Protein AF-A0A0J1CL21-F1 (afdb_monomer_lite)

InterPro domains:
  IPR018683 Domain of unknown function DUF2169 [PF09937] (24-297)

Foldseek 3Di:
DAEAEDQLWDWDWDWAQALNAIWIKIKTKWKAFQVLDTDGPVVVVVVCCVFQPPHDQAPSDDFFFAFEFEFAKFFDAAPDWAQKDKKWKDWFPFIDIKIFGAKWAWAQDPVGIDIDRTDTGGIGTQALQLWDEDPPGQFRNNYALQDPDQVPRHGGIHRRIGGPVQDDGGSPDDDHTRHRGFTDLRHPVLVVQQPDDDPVCVVPPPPHTDNSRHSNSRLRGDPSRGDPHFDQQFIKMKIARGENHDRIQIHTGSQKQKWKKFDFPVCPVVLDIDTDGWTFHYWYAHRHRNMIMTMTIDIFRDQDPVRGGTPYMYMDIDGNPDDDDDPVNSSVVVVVVVVPPPPDPPPDDPDDDDDDDDDPVVVVVVVVVVVVVVVVLVVVVVVVQVVVVVVQVVVQVVQVVVVHHDDDDGDDDDDDDPDPPDDPQDPVNVVVVVVVVVVVVVVVVQVVCVVVVHHPVVVVPDDDDPPPDPPPPDDDDDPVVVVVVVVVVVVVVVVVVVVVVVVVVVVVVDDPDPDDDDDDDDD

Sequence (523 aa):
MKITKPDDVLILLNQVAVSGQLHTCVTIGYVAEAGGTLLTEQQAWGALLAQFGDTPFDAGLKKARGTFAVAGSAFAPRGTRVPALEVRVRMGALEKSLHLYGDRRWEFGPLGWRQSEPAPFATLPVDPMHAFGGDGWLENPAGRGYCSDPSAADGMLLPNIEWPHAPVLSPGDRPPAATFWPLPPGSPQRLRLIGTVDARWQRNRFPHLPDDTDPRYFDAVAEDQCASGYWRGDETYEVAGMHAELPVVRGRLPGLQPRLLWRTDADTNTNQVWEAPLELDTVWLYPNDMRVLVLYRVLIPAAGLDGSGPQALYVHTGRMTGSAVSRDELAARWRAALDTPVTMPVTERVDAPVAGPAGPDAQQALTEGTAAAQAAYDKVWAQIVAAYDTVAKEVGTAAQAAGFEIGIPAPSRLPPRSDASAQPVSATGISAAIAKAFKEGEQEVRDALRQSGMDADSILARPAQPAPELHTLFGPPLLDDFGQRLHSEVADAERSAKAIETSVAAALAGPAGTAATATPAAT

pLDDT: mean 74.2, std 25.15, range [24.48, 98.75]

Structure (mmCIF, N/CA/C/O backbone):
data_AF-A0A0J1CL21-F1
#
_entry.id   AF-A0A0J1CL21-F1
#
loop_
_atom_site.group_PDB
_atom_site.id
_atom_site.type_symbol
_atom_site.label_atom_id
_atom_site.label_alt_id
_atom_site.label_comp_id
_atom_site.label_asym_id
_atom_site.label_entity_id
_atom_site.label_seq_id
_atom_site.pdbx_PDB_ins_code
_atom_site.Cartn_x
_atom_site.Cartn_y
_atom_site.Cartn_z
_atom_site.occupancy
_atom_site.B_iso_or_equiv
_atom_site.auth_seq_id
_atom_site.auth_comp_id
_atom_site.auth_asym_id
_atom_site.auth_atom_id
_atom_site.pdbx_PDB_model_num
ATOM 1 N N . MET A 1 1 ? -1.253 2.440 27.622 1.00 76.31 1 MET A N 1
ATOM 2 C CA . MET A 1 1 ? -2.489 1.886 27.031 1.00 76.31 1 MET A CA 1
ATOM 3 C C . MET A 1 1 ? -2.444 0.359 27.085 1.00 76.31 1 MET A C 1
ATOM 5 O O . MET A 1 1 ? -1.487 -0.217 26.583 1.00 76.31 1 MET A O 1
ATOM 9 N N . LYS A 1 2 ? -3.422 -0.300 27.721 1.00 86.06 2 LYS A N 1
ATOM 10 C CA . LYS A 1 2 ? -3.535 -1.770 27.800 1.00 86.06 2 LYS A CA 1
ATOM 11 C C . LYS A 1 2 ? -4.313 -2.301 26.594 1.00 86.06 2 LYS A C 1
ATOM 13 O O . LYS A 1 2 ? -5.421 -1.847 26.342 1.00 86.06 2 LYS A O 1
ATOM 18 N N . ILE A 1 3 ? -3.774 -3.271 25.864 1.00 89.75 3 ILE A N 1
ATOM 19 C CA . ILE A 1 3 ? -4.428 -3.821 24.667 1.00 89.75 3 ILE A CA 1
ATOM 20 C C . ILE A 1 3 ? -4.781 -5.284 24.923 1.00 89.75 3 ILE A C 1
ATOM 22 O O . ILE A 1 3 ? -3.934 -6.073 25.329 1.00 89.75 3 ILE A O 1
ATOM 26 N N . THR A 1 4 ? -6.042 -5.645 24.700 1.00 92.44 4 THR A N 1
ATOM 27 C CA . THR A 1 4 ? -6.534 -7.024 24.753 1.00 92.44 4 THR A CA 1
ATOM 28 C C . THR A 1 4 ? -7.034 -7.398 23.365 1.00 92.44 4 THR A C 1
ATOM 30 O O . THR A 1 4 ? -8.020 -6.844 22.888 1.00 92.44 4 THR A O 1
ATOM 33 N N . LYS A 1 5 ? -6.344 -8.313 22.690 1.00 94.12 5 LYS A N 1
ATOM 34 C CA . LYS A 1 5 ? -6.642 -8.697 21.307 1.00 94.12 5 LYS A CA 1
ATOM 35 C C . LYS A 1 5 ? -6.379 -10.193 21.095 1.00 94.12 5 LYS A C 1
ATOM 37 O O . LYS A 1 5 ? -5.582 -10.752 21.844 1.00 94.12 5 LYS A O 1
ATOM 42 N N . PRO A 1 6 ? -7.017 -10.823 20.099 1.00 94.50 6 PRO A N 1
ATOM 43 C CA . PRO A 1 6 ? -6.633 -12.144 19.616 1.00 94.50 6 PRO A CA 1
ATOM 44 C C . PRO A 1 6 ? -5.190 -12.194 19.090 1.00 94.50 6 PRO A C 1
ATOM 46 O O . PRO A 1 6 ? -4.616 -11.174 18.689 1.00 94.50 6 PRO A O 1
ATOM 49 N N . ASP A 1 7 ? -4.634 -13.403 19.046 1.00 95.00 7 ASP A N 1
ATOM 50 C CA . ASP A 1 7 ? -3.251 -13.657 18.622 1.00 95.00 7 ASP A CA 1
ATOM 51 C C . ASP A 1 7 ? -3.041 -13.522 17.107 1.00 95.00 7 ASP A C 1
ATOM 53 O O . ASP A 1 7 ? -1.904 -13.568 16.660 1.00 95.00 7 ASP A O 1
ATOM 57 N N . ASP A 1 8 ? -4.100 -13.356 16.312 1.00 95.81 8 ASP A N 1
ATOM 58 C CA . ASP A 1 8 ? -4.071 -13.185 14.848 1.00 95.81 8 ASP A CA 1
ATOM 59 C C . ASP A 1 8 ? -4.226 -11.721 14.393 1.00 95.81 8 ASP A C 1
ATOM 61 O O . ASP A 1 8 ? -4.275 -11.427 13.197 1.00 95.81 8 ASP A O 1
ATOM 65 N N . VAL A 1 9 ? -4.287 -10.788 15.348 1.00 96.75 9 VAL A N 1
ATOM 66 C CA . VAL A 1 9 ? -4.470 -9.357 15.086 1.00 96.75 9 VAL A CA 1
ATOM 67 C C . VAL A 1 9 ? -3.133 -8.631 15.059 1.00 96.75 9 VAL A C 1
ATOM 69 O O . VAL A 1 9 ? -2.430 -8.597 16.069 1.00 96.75 9 VAL A O 1
ATOM 72 N N . LEU A 1 10 ? -2.852 -7.930 13.963 1.00 96.19 10 LEU A N 1
ATOM 73 C CA . LEU A 1 10 ? -1.878 -6.839 13.928 1.00 96.19 10 LEU A CA 1
ATOM 74 C C . LEU A 1 10 ? -2.546 -5.557 14.430 1.00 96.19 10 LEU A C 1
ATOM 76 O O . LEU A 1 10 ? -3.652 -5.226 13.999 1.00 96.19 10 LEU A O 1
ATOM 80 N N . ILE A 1 11 ? -1.878 -4.807 15.306 1.00 93.44 11 ILE A N 1
ATOM 81 C CA . ILE A 1 11 ? -2.356 -3.489 15.735 1.00 93.44 11 ILE A CA 1
ATOM 82 C C . ILE A 1 11 ? -1.276 -2.428 15.546 1.00 93.44 11 ILE A C 1
ATOM 84 O O . ILE A 1 11 ? -0.144 -2.594 15.993 1.00 93.44 11 ILE A O 1
ATOM 88 N N . LEU A 1 12 ? -1.638 -1.325 14.890 1.00 91.31 12 LEU A N 1
ATOM 89 C CA . LEU A 1 12 ? -0.787 -0.143 14.744 1.00 91.31 12 LEU A CA 1
ATOM 90 C C . LEU A 1 12 ? -1.542 1.077 15.254 1.00 91.31 12 LEU A C 1
ATOM 92 O O . LEU A 1 12 ? -2.728 1.250 14.961 1.00 91.31 12 LEU A O 1
ATOM 96 N N . LEU A 1 13 ? -0.842 1.921 16.004 1.00 90.75 13 LEU A N 1
ATOM 97 C CA . LEU A 1 13 ? -1.372 3.163 16.547 1.00 90.75 13 LEU A CA 1
ATOM 98 C C . LEU A 1 13 ? -0.569 4.317 15.963 1.00 90.75 13 LEU A C 1
ATOM 100 O O . LEU A 1 13 ? 0.646 4.367 16.140 1.00 90.75 13 LEU A O 1
ATOM 104 N N . ASN A 1 14 ? -1.246 5.242 15.292 1.00 88.00 14 ASN A N 1
ATOM 105 C CA . ASN A 1 14 ? -0.630 6.469 14.800 1.00 88.00 14 ASN A CA 1
ATOM 106 C C . ASN A 1 14 ? -1.400 7.688 15.320 1.00 88.00 14 ASN A C 1
ATOM 108 O O . ASN A 1 14 ? -2.616 7.625 15.493 1.00 88.00 14 ASN A O 1
ATOM 112 N N . GLN A 1 15 ? -0.704 8.789 15.587 1.00 85.56 15 GLN A N 1
ATOM 113 C CA . GLN A 1 15 ? -1.331 10.044 15.995 1.00 85.56 15 GLN A CA 1
ATOM 114 C C . GLN A 1 15 ? -1.505 10.939 14.773 1.00 85.56 15 GLN A C 1
ATOM 116 O O . GLN A 1 15 ? -0.572 11.138 13.998 1.00 85.56 15 GLN A O 1
ATOM 121 N N . VAL A 1 16 ? -2.700 11.493 14.601 1.00 81.38 16 VAL A N 1
ATOM 122 C CA . VAL A 1 16 ? -3.016 12.374 13.477 1.00 81.38 16 VAL A CA 1
ATOM 123 C C . VAL A 1 16 ? -3.823 13.568 13.961 1.00 81.38 16 VAL A C 1
ATOM 125 O O . VAL A 1 16 ? -4.752 13.426 14.751 1.00 81.38 16 VAL A O 1
ATOM 128 N N . ALA A 1 17 ? -3.469 14.758 13.485 1.00 78.62 17 ALA A N 1
ATOM 129 C CA . ALA A 1 17 ? -4.289 15.943 13.671 1.00 78.62 17 ALA A CA 1
ATOM 130 C C . ALA A 1 17 ? -5.284 16.037 12.510 1.00 78.62 17 ALA A C 1
ATOM 132 O O . ALA A 1 17 ? -4.881 16.084 11.349 1.00 78.62 17 ALA A O 1
ATOM 133 N N . VAL A 1 18 ? -6.577 16.063 12.823 1.00 72.00 18 VAL A N 1
ATOM 134 C CA . VAL A 1 18 ? -7.653 16.270 11.849 1.00 72.00 18 VAL A CA 1
ATOM 135 C C . VAL A 1 18 ? -8.405 17.524 12.263 1.00 72.00 18 VAL A C 1
ATOM 137 O O . VAL A 1 18 ? -8.932 17.588 13.373 1.00 72.00 18 VAL A O 1
ATOM 140 N N . SER A 1 19 ? -8.400 18.542 11.398 1.00 70.25 19 SER A N 1
ATOM 141 C CA . SER A 1 19 ? -9.040 19.843 11.656 1.00 70.25 19 SER A CA 1
ATOM 142 C C . SER A 1 19 ? -8.627 20.467 13.002 1.00 70.25 19 SER A C 1
ATOM 144 O O . SER A 1 19 ? -9.458 20.961 13.764 1.00 70.25 19 SER A O 1
ATOM 146 N N . GLY A 1 20 ? -7.332 20.397 13.326 1.00 68.62 20 GLY A N 1
ATOM 147 C CA . GLY A 1 20 ? -6.770 20.918 14.576 1.00 68.62 20 GLY A CA 1
ATOM 148 C C . GLY A 1 20 ? -7.039 20.082 15.836 1.00 68.62 20 GLY A C 1
ATOM 149 O O . GLY A 1 20 ? -6.662 20.518 16.920 1.00 68.62 20 GLY A O 1
ATOM 150 N N . GLN A 1 21 ? -7.663 18.904 15.724 1.00 76.62 21 GLN A N 1
ATOM 151 C CA . GLN A 1 21 ? -7.914 17.990 16.845 1.00 76.62 21 GLN A CA 1
ATOM 152 C C . GLN A 1 21 ? -7.077 16.717 16.720 1.00 76.62 21 GLN A C 1
ATOM 154 O O . GLN A 1 21 ? -7.044 16.081 15.661 1.00 76.62 21 GLN A O 1
ATOM 159 N N . LEU A 1 22 ? -6.420 16.321 17.810 1.00 81.69 22 LEU A N 1
ATOM 160 C CA . LEU A 1 22 ? -5.586 15.125 17.838 1.00 81.69 22 LEU A CA 1
ATOM 161 C C . LEU A 1 22 ? -6.449 13.864 17.965 1.00 81.69 22 LEU A C 1
ATOM 163 O O . LEU A 1 22 ? -7.286 13.739 18.858 1.00 81.69 22 LEU A O 1
ATOM 167 N N . HIS A 1 23 ? -6.211 12.913 17.073 1.00 86.81 23 HIS A N 1
ATOM 168 C CA . HIS A 1 23 ? -6.860 11.612 17.040 1.00 86.81 23 HIS A CA 1
ATOM 169 C C . HIS A 1 23 ? -5.811 10.505 17.047 1.00 86.81 23 HIS A C 1
ATOM 171 O O . HIS A 1 23 ? -4.737 10.636 16.460 1.00 86.81 23 HIS A O 1
ATOM 177 N N . THR A 1 24 ? -6.160 9.378 17.659 1.00 90.00 24 THR A N 1
ATOM 178 C CA . THR A 1 24 ? -5.435 8.123 17.470 1.00 90.00 24 THR A CA 1
ATOM 179 C C . THR A 1 24 ? -6.081 7.361 16.321 1.00 90.00 24 THR A C 1
ATOM 181 O O . THR A 1 24 ? -7.237 6.946 16.405 1.00 90.00 24 THR A O 1
ATOM 184 N N . CYS A 1 25 ? -5.333 7.165 15.241 1.00 92.69 25 CYS A N 1
ATOM 185 C CA . CYS A 1 25 ? -5.670 6.210 14.201 1.00 92.69 25 CYS A CA 1
ATOM 186 C C . CYS A 1 25 ? -5.317 4.808 14.695 1.00 92.69 25 CYS A C 1
ATOM 188 O O . CYS A 1 25 ? -4.141 4.487 14.886 1.00 92.69 25 CYS A O 1
ATOM 190 N N . VAL A 1 26 ? -6.338 3.980 14.909 1.00 95.31 26 VAL A N 1
ATOM 191 C CA . VAL A 1 26 ? -6.167 2.570 15.255 1.00 95.31 26 VAL A CA 1
ATOM 192 C C . VAL A 1 26 ? -6.309 1.752 13.984 1.00 95.31 26 VAL A C 1
ATOM 194 O O . VAL A 1 26 ? -7.375 1.738 13.367 1.00 95.31 26 VAL A O 1
ATOM 197 N N . THR A 1 27 ? -5.234 1.070 13.600 1.00 97.19 27 THR A N 1
ATOM 198 C CA . THR A 1 27 ? -5.232 0.109 12.496 1.00 97.19 27 THR A CA 1
ATOM 199 C C . THR A 1 27 ? -5.292 -1.301 13.059 1.00 97.19 27 THR A C 1
ATOM 201 O O . THR A 1 27 ? -4.428 -1.680 13.847 1.00 97.19 27 THR A O 1
ATOM 204 N N . ILE A 1 28 ? -6.285 -2.073 12.628 1.00 98.06 28 ILE A N 1
ATOM 205 C CA . ILE A 1 28 ? -6.442 -3.499 12.917 1.00 98.06 28 ILE A CA 1
ATOM 206 C C . ILE A 1 28 ? -6.181 -4.265 11.621 1.00 98.06 28 ILE A C 1
ATOM 208 O O . ILE A 1 28 ? -6.932 -4.127 10.656 1.00 98.06 28 ILE A O 1
ATOM 212 N N . GLY A 1 29 ? -5.099 -5.035 11.586 1.00 98.19 29 GLY A N 1
ATOM 213 C CA . GLY A 1 29 ? -4.644 -5.758 10.406 1.00 98.19 29 GLY A CA 1
ATOM 214 C C . GLY A 1 29 ? -4.733 -7.271 10.560 1.00 98.19 29 GLY A C 1
ATOM 215 O O . GLY A 1 29 ? -4.552 -7.796 11.656 1.00 98.19 29 GLY A O 1
ATOM 216 N N . TYR A 1 30 ? -4.954 -7.963 9.445 1.00 98.50 30 TYR A N 1
ATOM 217 C CA . TYR A 1 30 ? -4.918 -9.423 9.373 1.00 98.50 30 TYR A CA 1
ATOM 218 C C . TYR A 1 30 ? -4.209 -9.866 8.104 1.00 98.50 30 TYR A C 1
ATOM 220 O O . TYR A 1 30 ? -4.505 -9.347 7.027 1.00 98.50 30 TYR A O 1
ATOM 228 N N . VAL A 1 31 ? -3.338 -10.867 8.220 1.00 98.50 31 VAL A N 1
ATOM 229 C CA . VAL A 1 31 ? -2.821 -11.601 7.062 1.00 98.50 31 VAL A CA 1
ATOM 230 C C . VAL A 1 31 ? -3.587 -12.911 6.957 1.00 98.50 31 VAL A C 1
ATOM 232 O O . VAL A 1 31 ? -3.631 -13.682 7.914 1.00 98.50 31 VAL A O 1
ATOM 235 N N . ALA A 1 32 ? -4.196 -13.154 5.801 1.00 97.44 32 ALA A N 1
ATOM 236 C CA . ALA A 1 32 ? -4.954 -14.362 5.517 1.00 97.44 32 ALA A CA 1
ATOM 237 C C . ALA A 1 32 ? -4.361 -15.110 4.321 1.00 97.44 32 ALA A C 1
ATOM 239 O O . ALA A 1 32 ? -3.940 -14.502 3.337 1.00 97.44 32 ALA A O 1
ATOM 240 N N . GLU A 1 33 ? -4.359 -16.435 4.389 1.00 94.88 33 GLU A N 1
ATOM 241 C CA . GLU A 1 33 ? -4.089 -17.295 3.235 1.00 94.88 33 GLU A CA 1
ATOM 242 C C . GLU A 1 33 ? -5.324 -17.377 2.323 1.00 94.88 33 GLU A C 1
ATOM 244 O O . GLU A 1 33 ? -6.437 -17.057 2.743 1.00 94.88 33 GLU A O 1
ATOM 249 N N . ALA A 1 34 ? -5.163 -17.865 1.088 1.00 82.88 34 ALA A N 1
ATOM 250 C CA . ALA A 1 34 ? -6.255 -17.990 0.113 1.00 82.88 34 ALA A CA 1
ATOM 251 C C . ALA A 1 34 ? -7.491 -18.767 0.621 1.00 82.88 34 ALA A C 1
ATOM 253 O O . ALA A 1 34 ? -8.599 -18.545 0.136 1.00 82.88 34 ALA A O 1
ATOM 254 N N . GLY A 1 35 ? -7.324 -19.654 1.611 1.00 81.75 35 GLY A N 1
ATOM 255 C CA . GLY A 1 35 ? -8.419 -20.376 2.274 1.00 81.75 35 GLY A CA 1
ATOM 256 C C . GLY A 1 35 ? -9.160 -19.589 3.367 1.00 81.75 35 GLY A C 1
ATOM 257 O O . GLY A 1 35 ? -10.095 -20.118 3.965 1.00 81.75 35 GLY A O 1
ATOM 258 N N . GLY A 1 36 ? -8.752 -18.353 3.666 1.00 87.62 36 GLY A N 1
ATOM 259 C CA . GLY A 1 36 ? -9.300 -17.537 4.756 1.00 87.62 36 GLY A CA 1
ATOM 260 C C . GLY A 1 36 ? -8.773 -17.904 6.151 1.00 87.62 36 GLY A C 1
ATOM 261 O O . GLY A 1 36 ? -9.321 -17.443 7.158 1.00 87.62 36 GLY A O 1
ATOM 262 N N . THR A 1 37 ? -7.735 -18.742 6.227 1.00 94.75 37 THR A N 1
ATOM 263 C CA . THR A 1 37 ? -6.985 -19.008 7.463 1.00 94.75 37 THR A CA 1
ATOM 264 C C . THR A 1 37 ? -6.160 -17.777 7.812 1.00 94.75 37 THR A C 1
ATOM 266 O O . THR A 1 37 ? -5.421 -17.280 6.963 1.00 94.75 37 THR A O 1
ATOM 269 N N . LEU A 1 38 ? -6.298 -17.282 9.042 1.00 97.56 38 LEU A N 1
ATOM 270 C CA . LEU A 1 38 ? -5.532 -16.137 9.528 1.00 97.56 38 LEU A CA 1
ATOM 271 C C . LEU A 1 38 ? -4.190 -16.609 10.081 1.00 97.56 38 LEU A C 1
ATOM 273 O O . LEU A 1 38 ? -4.126 -17.624 10.777 1.00 97.56 38 LEU A O 1
ATOM 277 N N . LEU A 1 39 ? -3.132 -15.867 9.772 1.00 98.00 39 LEU A N 1
ATOM 278 C CA . LEU A 1 39 ? -1.831 -16.059 10.398 1.00 98.00 39 LEU A CA 1
ATOM 279 C C . LEU A 1 39 ? -1.849 -15.495 11.818 1.00 98.00 39 LEU A C 1
ATOM 281 O O . LEU A 1 39 ? -2.516 -14.494 12.085 1.00 98.00 39 LEU A O 1
ATOM 285 N N . THR A 1 40 ? -1.067 -16.093 12.717 1.00 97.88 40 THR A N 1
ATOM 286 C CA . THR A 1 40 ? -0.782 -15.447 14.004 1.00 97.88 40 THR A CA 1
ATOM 287 C C . THR A 1 40 ? -0.003 -14.151 13.776 1.00 97.88 40 THR A C 1
ATOM 289 O O . THR A 1 40 ? 0.668 -13.987 12.759 1.00 97.88 40 THR A O 1
ATOM 292 N N . GLU A 1 41 ? -0.029 -13.231 14.733 1.00 94.62 41 GLU A N 1
ATOM 293 C CA . GLU A 1 41 ? 0.685 -11.956 14.687 1.00 94.62 41 GLU A CA 1
ATOM 294 C C . GLU A 1 41 ? 2.181 -12.160 14.415 1.00 94.62 41 GLU A C 1
ATOM 296 O O . GLU A 1 41 ? 2.755 -11.476 13.571 1.00 94.62 41 GLU A O 1
ATOM 301 N N . GLN A 1 42 ? 2.807 -13.149 15.062 1.00 95.50 42 GLN A N 1
ATOM 302 C CA . GLN A 1 42 ? 4.214 -13.483 14.831 1.00 95.50 42 GLN A CA 1
ATOM 303 C C . GLN A 1 42 ? 4.468 -13.929 13.382 1.00 95.50 42 GLN A C 1
ATOM 305 O O . GLN A 1 42 ? 5.437 -13.496 12.757 1.00 95.50 42 GLN A O 1
ATOM 310 N N . GLN A 1 43 ? 3.603 -14.788 12.836 1.00 97.12 43 GLN A N 1
ATOM 311 C CA . GLN A 1 43 ? 3.708 -15.257 11.452 1.00 97.12 43 GLN A CA 1
ATOM 312 C C . GLN A 1 43 ? 3.445 -14.127 10.452 1.00 97.12 43 GLN A C 1
ATOM 314 O O . GLN A 1 43 ? 4.148 -14.017 9.449 1.00 97.12 43 GLN A O 1
ATOM 319 N N . ALA A 1 44 ? 2.462 -13.274 10.739 1.00 95.94 44 ALA A N 1
ATOM 320 C CA . ALA A 1 44 ? 2.122 -12.115 9.932 1.00 95.94 44 ALA A CA 1
ATOM 321 C C . ALA A 1 44 ? 3.294 -11.124 9.865 1.00 95.94 44 ALA A C 1
ATOM 323 O O . ALA A 1 44 ? 3.681 -10.731 8.767 1.00 95.94 44 ALA A O 1
ATOM 324 N N . TRP A 1 45 ? 3.928 -10.793 10.995 1.00 94.12 45 TRP A N 1
ATOM 325 C CA . TRP A 1 45 ? 5.137 -9.962 11.005 1.00 94.12 45 TRP A CA 1
ATOM 326 C C . TRP A 1 45 ? 6.290 -10.590 10.224 1.00 94.12 45 TRP A C 1
ATOM 328 O O . TRP A 1 45 ? 6.942 -9.896 9.446 1.00 94.12 45 TRP A O 1
ATOM 338 N N . GLY A 1 46 ? 6.504 -11.902 10.365 1.00 94.75 46 GLY A N 1
ATOM 339 C CA . GLY A 1 46 ? 7.502 -12.625 9.573 1.00 94.75 46 GLY A CA 1
ATOM 340 C C . GLY A 1 46 ? 7.252 -12.516 8.065 1.00 94.75 46 GLY A C 1
ATOM 341 O O . GLY A 1 46 ? 8.184 -12.254 7.307 1.00 94.75 46 GLY A O 1
ATOM 342 N N . ALA A 1 47 ? 5.996 -12.652 7.630 1.00 92.75 47 ALA A N 1
ATOM 343 C CA . ALA A 1 47 ? 5.616 -12.504 6.225 1.00 92.75 47 ALA A CA 1
ATOM 344 C C . ALA A 1 47 ? 5.799 -11.063 5.714 1.00 92.75 47 ALA A C 1
ATOM 346 O O . ALA A 1 47 ? 6.304 -10.864 4.611 1.00 92.75 47 ALA A O 1
ATOM 347 N N . LEU A 1 48 ? 5.433 -10.056 6.513 1.00 92.06 48 LEU A N 1
ATOM 348 C CA . LEU A 1 48 ? 5.584 -8.646 6.140 1.00 92.06 48 LEU A CA 1
ATOM 349 C C . LEU A 1 48 ? 7.058 -8.242 6.021 1.00 92.06 48 LEU A C 1
ATOM 351 O O . LEU A 1 48 ? 7.437 -7.624 5.030 1.00 92.06 48 LEU A O 1
ATOM 355 N N . LEU A 1 49 ? 7.903 -8.642 6.974 1.00 92.25 49 LEU A N 1
ATOM 356 C CA . LEU A 1 49 ? 9.344 -8.374 6.916 1.00 92.25 49 LEU A CA 1
ATOM 357 C C . LEU A 1 49 ? 10.001 -9.061 5.713 1.00 92.25 49 LEU A C 1
ATOM 359 O O . LEU A 1 49 ? 10.831 -8.453 5.044 1.00 92.25 49 LEU A O 1
ATOM 363 N N . ALA A 1 50 ? 9.598 -10.293 5.387 1.00 90.44 50 ALA A N 1
ATOM 364 C CA . ALA A 1 50 ? 10.095 -10.987 4.200 1.00 90.44 50 ALA A CA 1
ATOM 365 C C . ALA A 1 50 ? 9.697 -10.283 2.889 1.00 90.44 50 ALA A C 1
ATOM 367 O O . ALA A 1 50 ? 10.463 -10.302 1.928 1.00 90.44 50 ALA A O 1
ATOM 368 N N . GLN A 1 51 ? 8.514 -9.662 2.846 1.00 88.12 51 GLN A N 1
ATOM 369 C CA . GLN A 1 51 ? 7.990 -9.015 1.644 1.00 88.12 51 GLN A CA 1
ATOM 370 C C . GLN A 1 51 ? 8.508 -7.584 1.440 1.00 88.12 51 GLN A C 1
ATOM 372 O O . GLN A 1 51 ? 8.689 -7.168 0.293 1.00 88.12 51 GLN A O 1
ATOM 377 N N . PHE A 1 52 ? 8.704 -6.820 2.517 1.00 87.56 52 PHE A N 1
ATOM 378 C CA . PHE A 1 52 ? 8.988 -5.383 2.437 1.00 87.56 52 PHE A CA 1
ATOM 379 C C . PHE A 1 52 ? 10.356 -4.972 3.005 1.00 87.56 52 PHE A C 1
ATOM 381 O O . PHE A 1 52 ? 10.805 -3.853 2.749 1.00 87.56 52 PHE A O 1
ATOM 388 N N . GLY A 1 53 ? 11.042 -5.857 3.737 1.00 87.81 53 GLY A N 1
ATOM 389 C CA . GLY A 1 53 ? 12.293 -5.525 4.422 1.00 87.81 53 GLY A CA 1
ATOM 390 C C . GLY A 1 53 ? 12.113 -4.319 5.346 1.00 87.81 53 GLY A C 1
ATOM 391 O O . GLY A 1 53 ? 11.178 -4.283 6.145 1.00 87.81 53 GLY A O 1
ATOM 392 N N . ASP A 1 54 ? 12.974 -3.315 5.177 1.00 79.62 54 ASP A N 1
ATOM 393 C CA . ASP A 1 54 ? 12.932 -2.059 5.941 1.00 79.62 54 ASP A CA 1
ATOM 394 C C . ASP A 1 54 ? 11.950 -1.023 5.365 1.00 79.62 54 ASP A C 1
ATOM 396 O O . ASP A 1 54 ? 11.737 0.038 5.953 1.00 79.62 54 ASP A O 1
ATOM 400 N N . THR A 1 55 ? 11.337 -1.300 4.208 1.00 80.50 55 THR A N 1
ATOM 401 C CA . THR A 1 55 ? 10.370 -0.379 3.600 1.00 80.50 55 THR A CA 1
ATOM 402 C C . THR A 1 55 ? 9.015 -0.516 4.298 1.00 80.50 55 THR A C 1
ATOM 404 O O . THR A 1 55 ? 8.460 -1.613 4.347 1.00 80.50 55 THR A O 1
ATOM 407 N N . PRO A 1 56 ? 8.407 0.571 4.801 1.00 83.56 56 PRO A N 1
ATOM 408 C CA . PRO A 1 56 ? 7.065 0.494 5.364 1.00 83.56 56 PRO A CA 1
ATOM 409 C C . PRO A 1 56 ? 6.037 0.075 4.304 1.00 83.56 56 PRO A C 1
ATOM 411 O O . PRO A 1 56 ? 5.921 0.707 3.255 1.00 83.56 56 PRO A O 1
ATOM 414 N N . PHE A 1 57 ? 5.240 -0.956 4.593 1.00 84.69 57 PHE A N 1
ATOM 415 C CA . PHE A 1 57 ? 4.135 -1.380 3.721 1.00 84.69 57 PHE A CA 1
ATOM 416 C C . PHE A 1 57 ? 2.919 -0.442 3.797 1.00 84.69 57 PHE A C 1
ATOM 418 O O . PHE A 1 57 ? 2.047 -0.468 2.926 1.00 84.69 57 PHE A O 1
ATOM 425 N N . ASP A 1 58 ? 2.827 0.367 4.857 1.00 90.44 58 ASP A N 1
ATOM 426 C CA . ASP A 1 58 ? 1.742 1.314 5.083 1.00 90.44 58 ASP A CA 1
ATOM 427 C C . ASP A 1 58 ? 2.164 2.426 6.072 1.00 90.44 58 ASP A C 1
ATOM 429 O O . ASP A 1 58 ? 2.995 2.205 6.951 1.00 90.44 58 ASP A O 1
ATOM 433 N N . ALA A 1 59 ? 1.581 3.622 5.942 1.00 87.19 59 ALA A N 1
ATOM 434 C CA . ALA A 1 59 ? 1.823 4.774 6.818 1.00 87.19 59 ALA A CA 1
ATOM 435 C C . ALA A 1 59 ? 0.997 4.764 8.127 1.00 87.19 59 ALA A C 1
ATOM 437 O O . ALA A 1 59 ? 1.169 5.631 8.984 1.00 87.19 59 ALA A O 1
ATOM 438 N N . GLY A 1 60 ? 0.056 3.831 8.287 1.00 89.31 60 GLY A N 1
ATOM 439 C CA . GLY A 1 60 ? -0.822 3.734 9.457 1.00 89.31 60 GLY A CA 1
ATOM 440 C C . GLY A 1 60 ? -1.854 4.863 9.555 1.00 89.31 60 GLY A C 1
ATOM 441 O O . GLY A 1 60 ? -2.334 5.162 10.648 1.00 89.31 60 GLY A O 1
ATOM 442 N N . LEU A 1 61 ? -2.186 5.507 8.436 1.00 90.31 61 LEU A N 1
ATOM 443 C CA . LEU A 1 61 ? -3.128 6.628 8.370 1.00 90.31 61 LEU A CA 1
ATOM 444 C C . LEU A 1 61 ? -4.452 6.177 7.750 1.00 90.31 61 LEU A C 1
ATOM 446 O O . LEU A 1 61 ? -4.466 5.367 6.824 1.00 90.31 61 LEU A O 1
ATOM 450 N N . LYS A 1 62 ? -5.570 6.698 8.270 1.00 93.12 62 LYS A N 1
ATOM 451 C CA . LYS A 1 62 ? -6.906 6.372 7.760 1.00 93.12 62 LYS A CA 1
ATOM 452 C C . LYS A 1 62 ? -7.084 6.926 6.348 1.00 93.12 62 LYS A C 1
ATOM 454 O O . LYS A 1 62 ? -6.854 8.111 6.118 1.00 93.12 62 LYS A O 1
ATOM 459 N N . LYS A 1 63 ? -7.543 6.074 5.433 1.00 95.94 63 LYS A N 1
ATOM 460 C CA . LYS A 1 63 ? -7.806 6.438 4.038 1.00 95.94 63 LYS A CA 1
ATOM 461 C C . LYS A 1 63 ? -9.253 6.883 3.840 1.00 95.94 63 LYS A C 1
ATOM 463 O O . LYS A 1 63 ? -10.139 6.585 4.655 1.00 95.94 63 LYS A O 1
ATOM 468 N N . ALA A 1 64 ? -9.505 7.593 2.744 1.00 96.38 64 ALA A N 1
ATOM 469 C CA . ALA A 1 64 ? -10.838 8.098 2.423 1.00 96.38 64 ALA A CA 1
ATOM 470 C C . ALA A 1 64 ? -11.778 6.984 1.940 1.00 96.38 64 ALA A C 1
ATOM 472 O O . ALA A 1 64 ? -12.994 7.093 2.080 1.00 96.38 64 ALA A O 1
ATOM 473 N N . ARG A 1 65 ? -11.211 5.920 1.364 1.00 97.69 65 ARG A N 1
ATOM 474 C CA . ARG A 1 65 ? -11.931 4.811 0.727 1.00 97.69 65 ARG A CA 1
ATOM 475 C C . ARG A 1 65 ? -11.059 3.560 0.643 1.00 97.69 65 ARG A C 1
ATOM 477 O O . ARG A 1 65 ? -9.891 3.578 1.023 1.00 97.69 65 ARG A O 1
ATOM 484 N N . GLY A 1 66 ? -11.643 2.472 0.152 1.00 98.44 66 GLY A N 1
ATOM 485 C CA . GLY A 1 66 ? -10.945 1.223 -0.109 1.00 98.44 66 GLY A CA 1
ATOM 486 C C . GLY A 1 66 ? -9.877 1.397 -1.181 1.00 98.44 66 GLY A C 1
ATOM 487 O O . GLY A 1 66 ? -10.156 1.865 -2.280 1.00 98.44 66 GLY A O 1
ATOM 488 N N . THR A 1 67 ? -8.655 0.994 -0.864 1.00 98.69 67 THR A N 1
ATOM 489 C CA . THR A 1 67 ? -7.514 0.957 -1.782 1.00 98.69 67 THR A CA 1
ATOM 490 C C . THR A 1 67 ? -6.976 -0.460 -1.871 1.00 98.69 67 THR A C 1
ATOM 492 O O . THR A 1 67 ? -7.072 -1.213 -0.894 1.00 98.69 67 THR A O 1
ATOM 495 N N . PHE A 1 68 ? -6.411 -0.837 -3.018 1.00 98.69 68 PHE A N 1
ATOM 496 C CA . PHE A 1 68 ? -5.630 -2.065 -3.116 1.00 98.69 68 PHE A CA 1
ATOM 497 C C . PHE A 1 68 ? -4.217 -1.815 -3.636 1.00 98.69 68 PHE A C 1
ATOM 499 O O . PHE A 1 68 ? -3.986 -0.895 -4.415 1.00 98.69 68 PHE A O 1
ATOM 506 N N . ALA A 1 69 ? -3.282 -2.663 -3.229 1.00 98.44 69 ALA A N 1
ATOM 507 C CA . ALA A 1 69 ? -1.925 -2.717 -3.752 1.00 98.44 69 ALA A CA 1
ATOM 508 C C . ALA A 1 69 ? -1.494 -4.177 -3.944 1.00 98.44 69 ALA A C 1
ATOM 510 O O . ALA A 1 69 ? -2.119 -5.099 -3.411 1.00 98.44 69 ALA A O 1
ATOM 511 N N . VAL A 1 70 ? -0.451 -4.402 -4.740 1.00 98.31 70 VAL A N 1
ATOM 512 C CA . VAL A 1 70 ? 0.058 -5.749 -5.039 1.00 98.31 70 VAL A CA 1
ATOM 513 C C . VAL A 1 70 ? 1.567 -5.758 -4.873 1.00 98.31 70 VAL A C 1
ATOM 515 O O . VAL A 1 70 ? 2.250 -4.927 -5.467 1.00 98.31 70 VAL A O 1
ATOM 518 N N . ALA A 1 71 ? 2.076 -6.696 -4.077 1.00 96.88 71 ALA A N 1
ATOM 519 C CA . ALA A 1 71 ? 3.508 -6.892 -3.876 1.00 96.88 71 ALA A CA 1
ATOM 520 C C . ALA A 1 71 ? 3.910 -8.299 -4.322 1.00 96.88 71 ALA A C 1
ATOM 522 O O . ALA A 1 71 ? 3.184 -9.266 -4.091 1.00 96.88 71 ALA A O 1
ATOM 523 N N . GLY A 1 72 ? 5.064 -8.404 -4.979 1.00 96.19 72 GLY A N 1
ATOM 524 C CA . GLY A 1 72 ? 5.588 -9.675 -5.459 1.00 96.19 72 GLY A CA 1
ATOM 525 C C . GLY A 1 72 ? 6.354 -9.539 -6.766 1.00 96.19 72 GLY A C 1
ATOM 526 O O . GLY A 1 72 ? 6.910 -8.491 -7.099 1.00 96.19 72 GLY A O 1
ATOM 527 N N . SER A 1 73 ? 6.387 -10.627 -7.523 1.00 97.81 73 SER A N 1
ATOM 528 C CA . SER A 1 73 ? 7.101 -10.696 -8.796 1.00 97.81 73 SER A CA 1
ATOM 529 C C . SER A 1 73 ? 6.224 -11.345 -9.845 1.00 97.81 73 SER A C 1
ATOM 531 O O . SER A 1 73 ? 5.420 -12.225 -9.546 1.00 97.81 73 SER A O 1
ATOM 533 N N . ALA A 1 74 ? 6.407 -10.932 -11.088 1.00 98.31 74 ALA A N 1
ATOM 534 C CA . ALA A 1 74 ? 5.832 -11.633 -12.209 1.00 98.31 74 ALA A CA 1
ATOM 535 C C . ALA A 1 74 ? 6.671 -12.861 -12.560 1.00 98.31 74 ALA A C 1
ATOM 537 O O . ALA A 1 74 ? 7.898 -12.835 -12.435 1.00 98.31 74 ALA A O 1
ATOM 538 N N . PHE A 1 75 ? 6.009 -13.917 -13.025 1.00 98.06 75 PHE A N 1
ATOM 539 C CA . PHE A 1 75 ? 6.642 -15.172 -13.415 1.00 98.06 75 PHE A CA 1
ATOM 540 C C . PHE A 1 75 ? 6.275 -15.528 -14.850 1.00 98.06 75 PHE A C 1
ATOM 542 O O . PHE A 1 75 ? 5.103 -15.555 -15.227 1.00 98.06 75 PHE A O 1
ATOM 549 N N . ALA A 1 76 ? 7.293 -15.853 -15.641 1.00 96.19 76 ALA A N 1
ATOM 550 C CA . ALA A 1 76 ? 7.105 -16.512 -16.921 1.00 96.19 76 ALA A CA 1
ATOM 551 C C . ALA A 1 76 ? 6.473 -17.904 -16.709 1.00 96.19 76 ALA A C 1
ATOM 553 O O . ALA A 1 76 ? 6.670 -18.514 -15.651 1.00 96.19 76 ALA A O 1
ATOM 554 N N . PRO A 1 77 ? 5.766 -18.461 -17.712 1.00 91.94 77 PRO A N 1
ATOM 555 C CA . PRO A 1 77 ? 5.286 -19.837 -17.653 1.00 91.94 77 PRO A CA 1
ATOM 556 C C . PRO A 1 77 ? 6.398 -20.817 -17.256 1.00 91.94 77 PRO A C 1
ATOM 558 O O . PRO A 1 77 ? 7.547 -20.681 -17.689 1.00 91.94 77 PRO A O 1
ATOM 561 N N . ARG A 1 78 ? 6.056 -21.813 -16.434 1.00 89.81 78 ARG A N 1
ATOM 562 C CA . ARG A 1 78 ? 7.015 -22.734 -15.807 1.00 89.81 78 ARG A CA 1
ATOM 563 C C . ARG A 1 78 ? 8.031 -23.294 -16.810 1.00 89.81 78 ARG A C 1
ATOM 565 O O . ARG A 1 78 ? 7.661 -23.908 -17.806 1.00 89.81 78 ARG A O 1
ATOM 572 N N . GLY A 1 79 ? 9.317 -23.116 -16.504 1.00 87.56 79 GLY A N 1
ATOM 573 C CA . GLY A 1 79 ? 10.428 -23.618 -17.321 1.00 87.56 79 GLY A CA 1
ATOM 574 C C . GLY A 1 79 ? 10.742 -22.788 -18.570 1.00 87.56 79 GLY A C 1
ATOM 575 O O . GLY A 1 79 ? 11.566 -23.213 -19.375 1.00 87.56 79 GLY A O 1
ATOM 576 N N . THR A 1 80 ? 10.118 -21.619 -18.739 1.00 94.81 80 THR A N 1
ATOM 577 C CA . THR A 1 80 ? 10.364 -20.718 -19.873 1.00 94.81 80 THR A CA 1
ATOM 578 C C . THR A 1 80 ? 11.045 -19.420 -19.435 1.00 94.81 80 THR A C 1
ATOM 580 O O . THR A 1 80 ? 11.073 -19.071 -18.255 1.00 94.81 80 THR A O 1
ATOM 583 N N . ARG A 1 81 ? 11.609 -18.699 -20.407 1.00 97.81 81 ARG A N 1
ATOM 584 C CA . ARG A 1 81 ? 11.991 -17.290 -20.279 1.00 97.81 81 ARG A CA 1
ATOM 585 C C . ARG A 1 81 ? 11.304 -16.535 -21.404 1.00 97.81 81 ARG A C 1
ATOM 587 O O . ARG A 1 81 ? 11.370 -16.983 -22.547 1.00 97.81 81 ARG A O 1
ATOM 594 N N . VAL A 1 82 ? 10.665 -15.417 -21.090 1.00 98.19 82 VAL A N 1
ATOM 595 C CA . VAL A 1 82 ? 9.926 -14.607 -22.068 1.00 98.19 82 VAL A CA 1
ATOM 596 C C . VAL A 1 82 ? 10.491 -13.188 -22.111 1.00 98.19 82 VAL A C 1
ATOM 598 O O . VAL A 1 82 ? 10.977 -12.707 -21.088 1.00 98.19 82 VAL A O 1
ATOM 601 N N . PRO A 1 83 ? 10.474 -12.513 -23.272 1.00 98.12 83 PRO A N 1
ATOM 602 C CA . PRO A 1 83 ? 10.911 -11.120 -23.368 1.00 98.12 83 PRO A CA 1
ATOM 603 C C . PRO A 1 83 ? 9.894 -10.150 -22.748 1.00 98.12 83 PRO A C 1
ATOM 605 O O . PRO A 1 83 ? 10.268 -9.052 -22.341 1.00 98.12 83 PRO A O 1
ATOM 608 N N . ALA A 1 84 ? 8.620 -10.550 -22.666 1.00 98.06 84 ALA A N 1
ATOM 609 C CA . ALA A 1 84 ? 7.542 -9.743 -22.114 1.00 98.06 84 ALA A CA 1
ATOM 610 C C . ALA A 1 84 ? 6.407 -10.602 -21.533 1.00 98.06 84 ALA A C 1
ATOM 612 O O . ALA A 1 84 ? 6.220 -11.750 -21.945 1.00 98.06 84 ALA A O 1
ATOM 613 N N . LEU A 1 85 ? 5.633 -10.029 -20.609 1.00 97.62 85 LEU A N 1
ATOM 614 C CA . LEU A 1 85 ? 4.387 -10.596 -20.081 1.00 97.62 85 LEU A CA 1
ATOM 615 C C . LEU A 1 85 ? 3.394 -9.492 -19.684 1.00 97.62 85 LEU A C 1
ATOM 617 O O . LEU A 1 85 ? 3.779 -8.344 -19.473 1.00 97.62 85 LEU A O 1
ATOM 621 N N . GLU A 1 86 ? 2.120 -9.851 -19.534 1.00 98.19 86 GLU A N 1
ATOM 622 C CA . GLU A 1 86 ? 1.100 -8.995 -18.916 1.00 98.19 86 GLU A CA 1
ATOM 623 C C . GLU A 1 86 ? 0.862 -9.447 -17.469 1.00 98.19 86 GLU A C 1
ATOM 625 O O . GLU A 1 86 ? 0.677 -10.639 -17.207 1.00 98.19 86 GLU A O 1
ATOM 630 N N . VAL A 1 87 ? 0.817 -8.490 -16.541 1.00 98.69 87 VAL A N 1
ATOM 631 C CA . VAL A 1 87 ? 0.228 -8.686 -15.211 1.00 98.69 87 VAL A CA 1
ATOM 632 C C . VAL A 1 87 ? -1.133 -8.016 -15.196 1.00 98.69 87 VAL A C 1
ATOM 634 O O . VAL A 1 87 ? -1.241 -6.833 -15.516 1.00 98.69 87 VAL A O 1
ATOM 637 N N . ARG A 1 88 ? -2.159 -8.753 -14.770 1.00 98.69 88 ARG A N 1
ATOM 638 C CA . ARG A 1 88 ? -3.526 -8.242 -14.637 1.00 98.69 88 ARG A CA 1
ATOM 639 C C . ARG A 1 88 ? -4.074 -8.535 -13.256 1.00 98.69 88 ARG A C 1
ATOM 641 O O . ARG A 1 88 ? -4.026 -9.677 -12.804 1.00 98.69 88 ARG A O 1
ATOM 648 N N . VAL A 1 89 ? -4.632 -7.516 -12.621 1.00 98.75 89 VAL A N 1
ATOM 649 C CA . VAL A 1 89 ? -5.240 -7.601 -11.295 1.00 98.75 89 VAL A CA 1
ATOM 650 C C . VAL A 1 89 ? -6.694 -7.178 -11.399 1.00 98.75 89 VAL A C 1
ATOM 652 O O . VAL A 1 89 ? -6.993 -6.103 -11.915 1.00 98.75 89 VAL A O 1
ATOM 655 N N . ARG A 1 90 ? -7.594 -8.011 -10.882 1.00 98.69 90 ARG A N 1
ATOM 656 C CA . ARG A 1 90 ? -9.000 -7.679 -10.655 1.00 98.69 90 ARG A CA 1
ATOM 657 C C . ARG A 1 90 ? -9.276 -7.729 -9.163 1.00 98.69 90 ARG A C 1
ATOM 659 O O . ARG A 1 90 ? -8.966 -8.728 -8.520 1.00 98.69 90 ARG A O 1
ATOM 666 N N . MET A 1 91 ? -9.880 -6.676 -8.626 1.00 98.19 91 MET A N 1
ATOM 667 C CA . MET A 1 91 ? -10.266 -6.577 -7.220 1.00 98.19 91 MET A CA 1
ATOM 668 C C . MET A 1 91 ? -11.681 -6.006 -7.133 1.00 98.19 91 MET A C 1
ATOM 670 O O . MET A 1 91 ? -11.905 -4.817 -7.363 1.00 98.19 91 MET A O 1
ATOM 674 N N . GLY A 1 92 ? -12.662 -6.864 -6.848 1.00 96.69 92 GLY A N 1
ATOM 675 C CA . GLY A 1 92 ? -14.073 -6.495 -6.955 1.00 96.69 92 GLY A CA 1
ATOM 676 C C . GLY A 1 92 ? -14.419 -6.004 -8.367 1.00 96.69 92 GLY A C 1
ATOM 677 O O . GLY A 1 92 ? -14.338 -6.765 -9.330 1.00 96.69 92 GLY A O 1
ATOM 678 N N . ALA A 1 93 ? -14.818 -4.734 -8.481 1.00 96.38 93 ALA A N 1
ATOM 679 C CA . ALA A 1 93 ? -15.140 -4.087 -9.756 1.00 96.38 93 ALA A CA 1
ATOM 680 C C . ALA A 1 93 ? -13.937 -3.401 -10.434 1.00 96.38 93 ALA A C 1
ATOM 682 O O . ALA A 1 93 ? -14.069 -2.951 -11.571 1.00 96.38 93 ALA A O 1
ATOM 683 N N . LEU A 1 94 ? -12.793 -3.297 -9.751 1.00 98.44 94 LEU A N 1
ATOM 684 C CA . LEU A 1 94 ? -11.592 -2.658 -10.285 1.00 98.44 94 LEU A CA 1
ATOM 685 C C . LEU A 1 94 ? -10.775 -3.655 -11.109 1.00 98.44 94 LEU A C 1
ATOM 687 O O . LEU A 1 94 ? -10.678 -4.832 -10.754 1.00 98.44 94 LEU A O 1
ATOM 691 N N . GLU A 1 95 ? -10.156 -3.167 -12.182 1.00 98.25 95 GLU A N 1
ATOM 692 C CA . GLU A 1 95 ? -9.215 -3.917 -13.010 1.00 98.25 95 GLU A CA 1
ATOM 693 C C . GLU A 1 95 ? -8.045 -3.021 -13.411 1.00 98.25 95 GLU A C 1
ATOM 695 O O . GLU A 1 95 ? -8.248 -1.879 -13.821 1.00 98.25 95 GLU A O 1
ATOM 700 N N . LYS A 1 96 ? -6.828 -3.557 -13.317 1.00 98.50 96 LYS A N 1
ATOM 701 C CA . LYS A 1 96 ? -5.599 -2.882 -13.728 1.00 98.50 96 LYS A CA 1
ATOM 702 C C . LYS A 1 96 ? -4.644 -3.875 -14.384 1.00 98.50 96 LYS A C 1
ATOM 704 O O . LYS A 1 96 ? -4.359 -4.930 -13.812 1.00 98.50 96 LYS A O 1
ATOM 709 N N . SER A 1 97 ? -4.137 -3.515 -15.564 1.00 98.44 97 SER A N 1
ATOM 710 C CA . SER A 1 97 ? -3.153 -4.296 -16.324 1.00 98.44 97 SER A CA 1
ATOM 711 C C . SER A 1 97 ? -1.888 -3.492 -16.577 1.00 98.44 97 SER A C 1
ATOM 713 O O . SER A 1 97 ? -1.968 -2.344 -17.014 1.00 98.44 97 SER A O 1
ATOM 715 N N . LEU A 1 98 ? -0.733 -4.125 -16.379 1.00 98.69 98 LEU A N 1
ATOM 716 C CA . LEU A 1 98 ? 0.587 -3.576 -16.683 1.00 98.69 98 LEU A CA 1
ATOM 717 C C . LEU A 1 98 ? 1.335 -4.517 -17.637 1.00 98.69 98 LEU A C 1
ATOM 719 O O . LEU A 1 98 ? 1.217 -5.741 -17.533 1.00 98.69 98 LEU A O 1
ATOM 723 N N . HIS A 1 99 ? 2.117 -3.949 -18.555 1.00 98.62 99 HIS A N 1
ATOM 724 C CA . HIS A 1 99 ? 3.024 -4.708 -19.414 1.00 98.62 99 HIS A CA 1
ATOM 725 C C . HIS A 1 99 ? 4.421 -4.708 -18.819 1.00 98.62 99 HIS A C 1
ATOM 727 O O . HIS A 1 99 ? 4.939 -3.671 -18.408 1.00 98.62 99 HIS A O 1
ATOM 733 N N . LEU A 1 100 ? 5.016 -5.891 -18.774 1.00 98.62 100 LEU A N 1
ATOM 734 C CA . LEU A 1 100 ? 6.343 -6.112 -18.245 1.00 98.62 100 LEU A CA 1
ATOM 735 C C . LEU A 1 100 ? 7.264 -6.555 -19.370 1.00 98.62 100 LEU A C 1
ATOM 737 O O . LEU A 1 100 ? 6.934 -7.478 -20.111 1.00 98.62 100 LEU A O 1
ATOM 741 N N . TYR A 1 101 ? 8.434 -5.940 -19.443 1.00 98.56 101 TYR A N 1
ATOM 742 C CA . TYR A 1 101 ? 9.484 -6.240 -20.400 1.00 98.56 101 TYR A CA 1
ATOM 743 C C . TYR A 1 101 ? 10.777 -6.573 -19.670 1.00 98.56 101 TYR A C 1
ATOM 745 O O . TYR A 1 101 ? 11.106 -5.995 -18.631 1.00 98.56 101 TYR A O 1
ATOM 753 N N . GLY A 1 102 ? 11.547 -7.477 -20.263 1.00 98.50 102 GLY A N 1
ATOM 754 C CA . GLY A 1 102 ? 12.937 -7.666 -19.893 1.00 98.50 102 GLY A CA 1
ATOM 755 C C . GLY A 1 102 ? 13.758 -6.393 -20.058 1.00 98.50 102 GLY A C 1
ATOM 756 O O . GLY A 1 102 ? 13.292 -5.407 -20.634 1.00 98.50 102 GLY A O 1
ATOM 757 N N . ASP A 1 103 ? 14.995 -6.421 -19.571 1.00 98.50 103 ASP A N 1
ATOM 758 C CA . ASP A 1 103 ? 15.878 -5.263 -19.674 1.00 98.50 103 ASP A CA 1
ATOM 759 C C . ASP A 1 103 ? 16.029 -4.822 -21.131 1.00 98.50 103 ASP A C 1
ATOM 761 O O . ASP A 1 103 ? 16.358 -5.618 -22.016 1.00 98.50 103 ASP A O 1
ATOM 765 N N . ARG A 1 104 ? 15.767 -3.533 -21.349 1.00 98.19 104 ARG A N 1
ATOM 766 C CA . ARG A 1 104 ? 15.905 -2.833 -22.624 1.00 98.19 104 ARG A CA 1
ATOM 767 C C . ARG A 1 104 ? 16.775 -1.607 -22.426 1.00 98.19 104 ARG A C 1
ATOM 769 O O . ARG A 1 104 ? 16.761 -0.999 -21.353 1.00 98.19 104 ARG A O 1
ATOM 776 N N . ARG A 1 105 ? 17.493 -1.221 -23.473 1.00 98.19 105 ARG A N 1
ATOM 777 C CA . ARG A 1 105 ? 18.286 0.007 -23.516 1.00 98.19 105 ARG A CA 1
ATOM 778 C C . ARG A 1 105 ? 17.914 0.852 -24.718 1.00 98.19 105 ARG A C 1
ATOM 780 O O . ARG A 1 105 ? 17.467 0.324 -25.736 1.00 98.19 105 ARG A O 1
ATOM 787 N N . TRP A 1 106 ? 18.115 2.155 -24.594 1.00 98.00 106 TRP A N 1
ATOM 788 C CA . TRP A 1 106 ? 18.139 3.039 -25.748 1.00 98.00 106 TRP A CA 1
ATOM 789 C C . TRP A 1 106 ? 19.406 2.798 -26.559 1.00 98.00 106 TRP A C 1
ATOM 791 O O . TRP A 1 106 ? 20.487 2.646 -25.996 1.00 98.00 106 TRP A O 1
ATOM 801 N N . GLU A 1 107 ? 19.261 2.785 -27.877 1.00 97.31 107 GLU A N 1
ATOM 802 C CA . GLU A 1 107 ? 20.368 2.730 -28.825 1.00 97.31 107 GLU A CA 1
ATOM 803 C C . GLU A 1 107 ? 20.197 3.850 -29.850 1.00 97.31 107 GLU A C 1
ATOM 805 O O . GLU A 1 107 ? 19.148 3.951 -30.502 1.00 97.31 107 GLU A O 1
ATOM 810 N N . PHE A 1 108 ? 21.224 4.682 -30.017 1.00 96.00 108 PHE A N 1
ATOM 811 C CA . PHE A 1 108 ? 21.255 5.681 -31.078 1.00 96.00 108 PHE A CA 1
ATOM 812 C C . PHE A 1 108 ? 21.900 5.108 -32.343 1.00 96.00 108 PHE A C 1
ATOM 814 O O . PHE A 1 108 ? 23.066 4.716 -32.355 1.00 96.00 108 PHE A O 1
ATOM 821 N N . GLY A 1 109 ? 21.137 5.056 -33.436 1.00 92.38 109 GLY A N 1
ATOM 822 C CA . GLY A 1 109 ? 21.606 4.531 -34.716 1.00 92.38 109 GLY A CA 1
ATOM 823 C C . GLY A 1 109 ? 21.334 5.459 -35.903 1.00 92.38 109 GLY A C 1
ATOM 824 O O . GLY A 1 109 ? 20.757 6.533 -35.750 1.00 92.38 109 GLY A O 1
ATOM 825 N N . PRO A 1 110 ? 21.681 5.027 -37.131 1.00 91.06 110 PRO A N 1
ATOM 826 C CA . PRO A 1 110 ? 21.472 5.814 -38.353 1.00 91.06 110 PRO A CA 1
ATOM 827 C C . PRO A 1 110 ? 20.010 6.201 -38.637 1.00 91.06 110 PRO A C 1
ATOM 829 O O . PRO A 1 110 ? 19.762 7.134 -39.393 1.00 91.06 110 PRO A O 1
ATOM 832 N N . LEU A 1 111 ? 19.049 5.477 -38.051 1.00 92.12 111 LEU A N 1
ATOM 833 C CA . LEU A 1 111 ? 17.606 5.731 -38.164 1.00 92.12 111 LEU A CA 1
ATOM 834 C C . LEU A 1 111 ? 17.033 6.474 -36.940 1.00 92.12 111 LEU A C 1
ATOM 836 O O . LEU A 1 111 ? 15.817 6.572 -36.802 1.00 92.12 111 LEU A O 1
ATOM 840 N N . GLY A 1 112 ? 17.896 6.994 -36.063 1.00 94.31 112 GLY A N 1
ATOM 841 C CA . GLY A 1 112 ? 17.521 7.646 -34.811 1.00 94.31 112 GLY A CA 1
ATOM 842 C C . GLY A 1 112 ? 17.504 6.690 -33.617 1.00 94.31 112 GLY A C 1
ATOM 843 O O . GLY A 1 112 ? 18.182 5.659 -33.612 1.00 94.31 112 GLY A O 1
ATOM 844 N N . TRP A 1 113 ? 16.741 7.070 -32.592 1.00 96.25 113 TRP A N 1
ATOM 845 C CA . TRP A 1 113 ? 16.570 6.298 -31.364 1.00 96.25 113 TRP A CA 1
ATOM 846 C C . TRP A 1 113 ? 15.771 5.022 -31.607 1.00 96.25 113 TRP A C 1
ATOM 848 O O . TRP A 1 113 ? 14.709 5.051 -32.228 1.00 96.25 113 TRP A O 1
ATOM 858 N N . ARG A 1 114 ? 16.250 3.909 -31.056 1.00 96.44 114 ARG A N 1
ATOM 859 C CA . ARG A 1 114 ? 15.505 2.650 -30.976 1.00 96.44 114 ARG A CA 1
ATOM 860 C C . ARG A 1 114 ? 15.693 1.996 -29.615 1.00 96.44 114 ARG A C 1
ATOM 862 O O . ARG A 1 114 ? 16.620 2.325 -28.881 1.00 96.44 114 ARG A O 1
ATOM 869 N N . GLN A 1 115 ? 14.827 1.041 -29.315 1.00 97.38 115 GLN A N 1
ATOM 870 C CA . GLN A 1 115 ? 14.962 0.169 -28.154 1.00 97.38 115 GLN A CA 1
ATOM 871 C C . GLN A 1 115 ? 15.725 -1.086 -28.559 1.00 97.38 115 GLN A C 1
ATOM 873 O O . GLN A 1 115 ? 15.507 -1.612 -29.652 1.00 97.38 115 GLN A O 1
ATOM 878 N N . SER A 1 116 ? 16.591 -1.581 -27.681 1.00 97.81 116 SER A N 1
ATOM 879 C CA . SER A 1 116 ? 17.118 -2.936 -27.809 1.00 97.81 116 SER A CA 1
ATOM 880 C C . SER A 1 116 ? 15.987 -3.964 -27.675 1.00 97.81 116 SER A C 1
ATOM 882 O O . SER A 1 116 ? 14.956 -3.698 -27.049 1.00 97.81 116 SER A O 1
ATOM 884 N N . GLU A 1 117 ? 16.205 -5.176 -28.187 1.00 97.69 117 GLU A N 1
ATOM 885 C CA . GLU A 1 117 ? 15.313 -6.303 -27.899 1.00 97.69 117 GLU A CA 1
ATOM 886 C C . GLU A 1 117 ? 15.260 -6.570 -26.379 1.00 97.69 117 GLU A C 1
ATOM 888 O O . GLU A 1 117 ? 16.309 -6.508 -25.722 1.00 97.69 117 GLU A O 1
ATOM 893 N N . PRO A 1 118 ? 14.083 -6.865 -25.791 1.00 98.25 118 PRO A N 1
ATOM 894 C CA . PRO A 1 118 ? 13.980 -7.147 -24.364 1.00 98.25 118 PRO A CA 1
ATOM 895 C C . PRO A 1 118 ? 14.706 -8.442 -23.992 1.00 98.25 118 PRO A C 1
ATOM 897 O O . PRO A 1 118 ? 14.448 -9.505 -24.566 1.00 98.25 118 PRO A O 1
ATOM 900 N N . ALA A 1 119 ? 15.571 -8.387 -22.980 1.00 98.44 119 ALA A N 1
ATOM 901 C CA . ALA A 1 119 ? 16.260 -9.573 -22.481 1.00 98.44 119 ALA A CA 1
ATOM 902 C C . ALA A 1 119 ? 15.265 -10.590 -21.871 1.00 98.44 119 ALA A C 1
ATOM 904 O O . ALA A 1 119 ? 14.553 -10.249 -20.928 1.00 98.44 119 ALA A O 1
ATOM 905 N N . PRO A 1 120 ? 15.215 -11.862 -22.317 1.00 98.38 120 PRO A N 1
ATOM 906 C CA . PRO A 1 120 ? 14.270 -12.827 -21.759 1.00 98.38 120 PRO A CA 1
ATOM 907 C C . PRO A 1 120 ? 14.459 -13.045 -20.253 1.00 98.38 120 PRO A C 1
ATOM 909 O O . PRO A 1 120 ? 15.575 -13.294 -19.789 1.00 98.38 120 PRO A O 1
ATOM 912 N N . PHE A 1 121 ? 13.374 -13.065 -19.485 1.00 98.44 121 PHE A N 1
ATOM 913 C CA . PHE A 1 121 ? 13.401 -13.264 -18.034 1.00 98.44 121 PHE A CA 1
ATOM 914 C C . PHE A 1 121 ? 12.461 -14.395 -17.601 1.00 98.44 121 PHE A C 1
ATOM 916 O O . PHE A 1 121 ? 11.493 -14.718 -18.287 1.00 98.44 121 PHE A O 1
ATOM 923 N N . ALA A 1 122 ? 12.791 -15.038 -16.478 1.00 97.62 122 ALA A N 1
ATOM 924 C CA . ALA A 1 122 ? 11.919 -16.021 -15.825 1.00 97.62 122 ALA A CA 1
ATOM 925 C C . ALA A 1 122 ? 11.071 -15.370 -14.722 1.00 97.62 122 ALA A C 1
ATOM 927 O O . ALA A 1 122 ? 9.920 -15.744 -14.517 1.00 97.62 122 ALA A O 1
ATOM 928 N N . THR A 1 123 ? 11.643 -14.377 -14.040 1.00 98.06 123 THR A N 1
ATOM 929 C CA . THR A 1 123 ? 11.012 -13.630 -12.952 1.00 98.06 123 THR A CA 1
ATOM 930 C C . THR A 1 123 ? 11.409 -12.163 -13.061 1.00 98.06 123 THR A C 1
ATOM 932 O O . THR A 1 123 ? 12.551 -11.873 -13.418 1.00 98.06 123 THR A O 1
ATOM 935 N N . LEU A 1 124 ? 10.476 -11.258 -12.771 1.00 98.38 124 LEU A N 1
ATOM 936 C CA . LEU A 1 124 ? 10.711 -9.814 -12.733 1.00 98.38 124 LEU A CA 1
ATOM 937 C C . LEU A 1 124 ? 9.952 -9.209 -11.542 1.00 98.38 124 LEU A C 1
ATOM 939 O O . LEU A 1 124 ? 8.739 -9.420 -11.448 1.00 98.38 124 LEU A O 1
ATOM 943 N N . PRO A 1 125 ? 10.617 -8.489 -10.621 1.00 97.44 125 PRO A N 1
ATOM 944 C CA . PRO A 1 125 ? 9.933 -7.781 -9.543 1.00 97.44 125 PRO A CA 1
ATOM 945 C C . PRO A 1 125 ? 8.907 -6.777 -10.078 1.00 97.44 125 PRO A C 1
ATOM 947 O O . PRO A 1 125 ? 9.161 -6.066 -11.049 1.00 97.44 125 PRO A O 1
ATOM 950 N N . VAL A 1 126 ? 7.734 -6.729 -9.444 1.00 97.94 126 VAL A N 1
ATOM 951 C CA . VAL A 1 126 ? 6.683 -5.758 -9.767 1.00 97.94 126 VAL A CA 1
ATOM 952 C C . VAL A 1 126 ? 6.709 -4.689 -8.685 1.00 97.94 126 VAL A C 1
ATOM 954 O O . VAL A 1 126 ? 5.975 -4.773 -7.703 1.00 97.94 126 VAL A O 1
ATOM 957 N N . ASP A 1 127 ? 7.612 -3.725 -8.838 1.00 95.31 127 ASP A N 1
ATOM 958 C CA . ASP A 1 127 ? 7.901 -2.682 -7.854 1.00 95.31 127 ASP A CA 1
ATOM 959 C C . ASP A 1 127 ? 8.161 -1.313 -8.523 1.00 95.31 127 ASP A C 1
ATOM 961 O O . ASP A 1 127 ? 8.299 -1.231 -9.749 1.00 95.31 127 ASP A O 1
ATOM 965 N N . PRO A 1 128 ? 8.231 -0.214 -7.748 1.00 94.94 128 PRO A N 1
ATOM 966 C CA . PRO A 1 128 ? 8.499 1.110 -8.303 1.00 94.94 128 PRO A CA 1
ATOM 967 C C . PRO A 1 128 ? 9.874 1.257 -8.970 1.00 94.94 128 PRO A C 1
ATOM 969 O O . PRO A 1 128 ? 10.002 2.063 -9.888 1.00 94.94 128 PRO A O 1
ATOM 972 N N . MET A 1 129 ? 10.891 0.482 -8.571 1.00 96.31 129 MET A N 1
ATOM 973 C CA . MET A 1 129 ? 12.258 0.583 -9.114 1.00 96.31 129 MET A CA 1
ATOM 974 C C . MET A 1 129 ? 12.352 0.129 -10.576 1.00 96.31 129 MET A C 1
ATOM 976 O O . MET A 1 129 ? 13.272 0.512 -11.306 1.00 96.31 129 MET A O 1
ATOM 980 N N . HIS A 1 130 ? 11.389 -0.683 -11.008 1.00 98.31 130 HIS A N 1
ATOM 981 C CA . HIS A 1 130 ? 11.262 -1.195 -12.368 1.00 98.31 130 HIS A CA 1
ATOM 982 C C . HIS A 1 130 ? 10.264 -0.395 -13.227 1.00 98.31 130 HIS A C 1
ATOM 984 O O . HIS A 1 130 ? 10.165 -0.641 -14.430 1.00 98.31 130 HIS A O 1
ATOM 990 N N . ALA A 1 131 ? 9.549 0.573 -12.649 1.00 97.94 131 ALA A N 1
ATOM 991 C CA . ALA A 1 131 ? 8.629 1.464 -13.357 1.00 97.94 131 ALA A CA 1
ATOM 992 C C . ALA A 1 131 ? 9.317 2.760 -13.828 1.00 97.94 131 ALA A C 1
ATOM 994 O O . ALA A 1 131 ? 10.422 3.091 -13.388 1.00 97.94 131 ALA A O 1
ATOM 995 N N . PHE A 1 132 ? 8.649 3.511 -14.716 1.00 98.00 132 PHE A N 1
ATOM 996 C CA . PHE A 1 132 ? 9.169 4.789 -15.215 1.00 98.00 132 PHE A CA 1
ATOM 997 C C . PHE A 1 132 ? 9.431 5.772 -14.068 1.00 98.00 132 PHE A C 1
ATOM 999 O O . PHE A 1 132 ? 8.596 5.933 -13.172 1.00 98.00 132 PHE A O 1
ATOM 1006 N N . GLY A 1 133 ? 10.596 6.412 -14.096 1.00 96.38 133 GLY A N 1
ATOM 1007 C CA . GLY A 1 133 ? 11.035 7.374 -13.095 1.00 96.38 133 GLY A CA 1
ATOM 1008 C C . GLY A 1 133 ? 12.554 7.458 -13.011 1.00 96.38 133 GLY A C 1
ATOM 1009 O O . GLY A 1 133 ? 13.252 7.118 -13.966 1.00 96.38 133 GLY A O 1
ATOM 1010 N N . GLY A 1 134 ? 13.061 7.904 -11.869 1.00 93.88 134 GLY A N 1
ATOM 1011 C CA . GLY A 1 134 ? 14.487 8.084 -11.609 1.00 93.88 134 GLY A CA 1
ATOM 1012 C C . GLY A 1 134 ? 14.785 9.439 -10.982 1.00 93.88 134 GLY A C 1
ATOM 1013 O O . GLY A 1 134 ? 13.873 10.206 -10.664 1.00 93.88 134 GLY A O 1
ATOM 1014 N N . ASP A 1 135 ? 16.071 9.733 -10.810 1.00 89.31 135 ASP A N 1
ATOM 1015 C CA . ASP A 1 135 ? 16.521 10.962 -10.161 1.00 89.31 135 ASP A CA 1
ATOM 1016 C C . ASP A 1 135 ? 15.927 12.217 -10.828 1.00 89.31 135 ASP A C 1
ATOM 1018 O O . ASP A 1 135 ? 15.887 12.341 -12.051 1.00 89.31 135 ASP A O 1
ATOM 1022 N N . GLY A 1 136 ? 15.405 13.135 -10.017 1.00 86.44 136 GLY A N 1
ATOM 1023 C CA . GLY A 1 136 ? 14.674 14.316 -10.486 1.00 86.44 136 GLY A CA 1
ATOM 1024 C C . GLY A 1 136 ? 13.233 14.076 -10.976 1.00 86.44 136 GLY A C 1
ATOM 1025 O O . GLY A 1 136 ? 12.555 15.049 -11.311 1.00 86.44 136 GLY A O 1
ATOM 1026 N N . TRP A 1 137 ? 12.716 12.839 -10.989 1.00 91.06 137 TRP A N 1
ATOM 1027 C CA . TRP A 1 137 ? 11.321 12.540 -11.347 1.00 91.06 137 TRP A CA 1
ATOM 1028 C C . TRP A 1 137 ? 10.432 12.356 -10.109 1.00 91.06 137 TRP A C 1
ATOM 1030 O O . TRP A 1 137 ? 10.341 11.270 -9.539 1.00 91.06 137 TRP A O 1
ATOM 1040 N N . LEU A 1 138 ? 9.725 13.417 -9.704 1.00 87.31 138 LEU A N 1
ATOM 1041 C CA . LEU A 1 138 ? 8.944 13.460 -8.453 1.00 87.31 138 LEU A CA 1
ATOM 1042 C C . LEU A 1 138 ? 7.889 12.352 -8.303 1.00 87.31 138 LEU A C 1
ATOM 1044 O O . LEU A 1 138 ? 7.568 11.958 -7.183 1.00 87.31 138 LEU A O 1
ATOM 1048 N N . GLU A 1 139 ? 7.319 11.863 -9.406 1.00 88.44 139 GLU A N 1
ATOM 1049 C CA . GLU A 1 139 ? 6.291 10.818 -9.357 1.00 88.44 139 GLU A CA 1
ATOM 1050 C C . GLU A 1 139 ? 6.853 9.466 -8.907 1.00 88.44 139 GLU A C 1
ATOM 1052 O O . GLU A 1 139 ? 6.164 8.722 -8.211 1.00 88.44 139 GLU A O 1
ATOM 1057 N N . ASN A 1 140 ? 8.105 9.166 -9.263 1.00 94.94 140 ASN A N 1
ATOM 1058 C CA . ASN A 1 140 ? 8.779 7.927 -8.894 1.00 94.94 140 ASN A CA 1
ATOM 1059 C C . ASN A 1 140 ? 10.311 8.118 -8.875 1.00 94.94 140 ASN A C 1
ATOM 1061 O O . ASN A 1 140 ? 10.993 7.697 -9.814 1.00 94.94 140 ASN A O 1
ATOM 1065 N N . PRO A 1 141 ? 10.873 8.737 -7.820 1.00 92.81 141 PRO A N 1
ATOM 1066 C CA . PRO A 1 141 ? 12.309 9.027 -7.754 1.00 92.81 141 PRO A CA 1
ATOM 1067 C C . PRO A 1 141 ? 13.191 7.772 -7.734 1.00 92.81 141 PRO A C 1
ATOM 1069 O O . PRO A 1 141 ? 14.331 7.806 -8.180 1.00 92.81 141 PRO A O 1
ATOM 1072 N N . ALA A 1 142 ? 12.652 6.656 -7.233 1.00 92.69 142 ALA A N 1
ATOM 1073 C CA . ALA A 1 142 ? 13.342 5.368 -7.170 1.00 92.69 142 ALA A CA 1
ATOM 1074 C C . ALA A 1 142 ? 13.274 4.570 -8.486 1.00 92.69 142 ALA A C 1
ATOM 1076 O O . ALA A 1 142 ? 13.886 3.509 -8.581 1.00 92.69 142 ALA A O 1
ATOM 1077 N N . GLY A 1 143 ? 12.497 5.042 -9.468 1.00 96.31 143 GLY A N 1
ATOM 1078 C CA . GLY A 1 143 ? 12.279 4.362 -10.742 1.00 96.31 143 GLY A CA 1
ATOM 1079 C C . GLY A 1 143 ? 13.467 4.422 -11.696 1.00 96.31 143 GLY A C 1
ATOM 1080 O O . GLY A 1 143 ? 14.580 4.809 -11.340 1.00 96.31 143 GLY A O 1
ATOM 1081 N N . ARG A 1 144 ? 13.210 4.057 -12.953 1.00 96.44 144 ARG A N 1
ATOM 1082 C CA . ARG A 1 144 ? 14.213 4.087 -14.026 1.00 96.44 144 ARG A CA 1
ATOM 1083 C C . ARG A 1 144 ? 13.643 4.575 -15.354 1.00 96.44 144 ARG A C 1
ATOM 1085 O O . ARG A 1 144 ? 12.437 4.540 -15.587 1.00 96.44 144 ARG A O 1
ATOM 1092 N N . GLY A 1 145 ? 14.532 4.988 -16.252 1.00 94.69 145 GLY A N 1
ATOM 1093 C CA . GLY A 1 145 ? 14.194 5.396 -17.617 1.00 94.69 145 GLY A CA 1
ATOM 1094 C C . GLY A 1 145 ? 13.877 6.877 -17.805 1.00 94.69 145 GLY A C 1
ATOM 1095 O O . GLY A 1 145 ? 13.801 7.321 -18.949 1.00 94.69 145 GLY A O 1
ATOM 1096 N N . TYR A 1 146 ? 13.757 7.663 -16.732 1.00 95.88 146 TYR A N 1
ATOM 1097 C CA . TYR A 1 146 ? 13.781 9.117 -16.848 1.00 95.88 146 TYR A CA 1
ATOM 1098 C C . TYR A 1 146 ? 15.180 9.592 -17.253 1.00 95.88 146 TYR A C 1
ATOM 1100 O O . TYR A 1 146 ? 16.192 9.166 -16.697 1.00 95.88 146 TYR A O 1
ATOM 1108 N N . CYS A 1 147 ? 15.222 10.497 -18.226 1.00 91.69 147 CYS A N 1
ATOM 1109 C CA . CYS A 1 147 ? 16.439 11.107 -18.732 1.00 91.69 147 CYS A CA 1
ATOM 1110 C C . CYS A 1 147 ? 16.201 12.609 -18.900 1.00 91.69 147 CYS A C 1
ATOM 1112 O O . CYS A 1 147 ? 15.370 13.007 -19.718 1.00 91.69 147 CYS A O 1
ATOM 1114 N N . SER A 1 148 ? 16.894 13.445 -18.124 1.00 91.44 148 SER A N 1
ATOM 1115 C CA . SER A 1 148 ? 16.746 14.908 -18.184 1.00 91.44 148 SER A CA 1
ATOM 1116 C C . SER A 1 148 ? 17.235 15.499 -19.510 1.00 91.44 148 SER A C 1
ATOM 1118 O O . SER A 1 148 ? 16.631 16.452 -19.999 1.00 91.44 148 SER A O 1
ATOM 1120 N N . ASP A 1 149 ? 18.261 14.895 -20.117 1.00 94.00 149 ASP A N 1
ATOM 1121 C CA . ASP A 1 149 ? 18.765 15.211 -21.456 1.00 94.00 149 ASP A CA 1
ATOM 1122 C C . ASP A 1 149 ? 18.572 14.016 -22.408 1.00 94.00 149 ASP A C 1
ATOM 1124 O O . ASP A 1 149 ? 19.452 13.159 -22.511 1.00 94.00 149 ASP A O 1
ATOM 1128 N N . PRO A 1 150 ? 17.454 13.965 -23.158 1.00 92.06 150 PRO A N 1
ATOM 1129 C CA . PRO A 1 150 ? 17.161 12.887 -24.102 1.00 92.06 150 PRO A CA 1
ATOM 1130 C C . PRO A 1 150 ? 18.257 12.611 -25.141 1.00 92.06 150 PRO A C 1
ATOM 1132 O O . PRO A 1 150 ? 18.266 11.529 -25.724 1.00 92.06 150 PRO A O 1
ATOM 1135 N N . SER A 1 151 ? 19.162 13.562 -25.410 1.00 92.88 151 SER A N 1
ATOM 1136 C CA . SER A 1 151 ? 20.267 13.364 -26.356 1.00 92.88 151 SER A CA 1
ATOM 1137 C C . SER A 1 151 ? 21.378 12.464 -25.800 1.00 92.88 151 SER A C 1
ATOM 1139 O O . SER A 1 151 ? 22.079 11.807 -26.569 1.00 92.88 151 SER A O 1
ATOM 1141 N N . ALA A 1 152 ? 21.480 12.367 -24.473 1.00 93.44 152 ALA A N 1
ATOM 1142 C CA . ALA A 1 152 ? 22.441 11.542 -23.748 1.00 93.44 152 ALA A CA 1
ATOM 1143 C C . ALA A 1 152 ? 21.875 10.163 -23.357 1.00 93.44 152 ALA A C 1
ATOM 1145 O O . ALA A 1 152 ? 22.446 9.472 -22.515 1.00 93.44 152 ALA A O 1
ATOM 1146 N N . ALA A 1 153 ? 20.752 9.749 -23.951 1.00 95.25 153 ALA A N 1
ATOM 1147 C CA . ALA A 1 153 ? 20.050 8.538 -23.548 1.00 95.25 153 ALA A CA 1
ATOM 1148 C C . ALA A 1 153 ? 20.698 7.226 -24.019 1.00 95.25 153 ALA A C 1
ATOM 1150 O O . ALA A 1 153 ? 20.255 6.160 -23.602 1.00 95.25 153 ALA A O 1
ATOM 1151 N N . ASP A 1 154 ? 21.726 7.264 -24.869 1.00 96.69 154 ASP A N 1
ATOM 1152 C CA . ASP A 1 154 ? 22.336 6.060 -25.444 1.00 96.69 154 ASP A CA 1
ATOM 1153 C C . ASP A 1 154 ? 22.878 5.123 -24.357 1.00 96.69 154 ASP A C 1
ATOM 1155 O O . ASP A 1 154 ? 23.600 5.525 -23.446 1.00 96.69 154 ASP A O 1
ATOM 1159 N N . GLY A 1 155 ? 22.465 3.858 -24.411 1.00 96.19 155 GLY A N 1
ATOM 1160 C CA . GLY A 1 155 ? 22.766 2.848 -23.402 1.00 96.19 155 GLY A CA 1
ATOM 1161 C C . GLY A 1 155 ? 21.950 2.937 -22.105 1.00 96.19 155 GLY A C 1
ATOM 1162 O O . GLY A 1 155 ? 22.041 2.009 -21.290 1.00 96.19 155 GLY A O 1
ATOM 1163 N N . MET A 1 156 ? 21.133 3.977 -21.888 1.00 96.50 156 MET A N 1
ATOM 1164 C CA . MET A 1 156 ? 20.278 4.078 -20.698 1.00 96.50 156 MET A CA 1
ATOM 1165 C C . MET A 1 156 ? 19.210 2.987 -20.684 1.00 96.50 156 MET A C 1
ATOM 1167 O O . MET A 1 156 ? 18.634 2.645 -21.716 1.00 96.50 156 MET A O 1
ATOM 1171 N N . LEU A 1 157 ? 18.934 2.451 -19.493 1.00 97.00 157 LEU A N 1
ATOM 1172 C CA . LEU A 1 157 ? 17.876 1.465 -19.286 1.00 97.00 157 LEU A CA 1
ATOM 1173 C C . LEU A 1 157 ? 16.492 2.100 -19.441 1.00 97.00 157 LEU A C 1
ATOM 1175 O O . LEU A 1 157 ? 16.246 3.193 -18.934 1.00 97.00 157 LEU A O 1
ATOM 1179 N N . LEU A 1 158 ? 15.582 1.372 -20.080 1.00 97.94 158 LEU A N 1
ATOM 1180 C CA . LEU A 1 158 ? 14.152 1.676 -20.078 1.00 97.94 158 LEU A CA 1
ATOM 1181 C C . LEU A 1 158 ? 13.485 1.123 -18.806 1.00 97.94 158 LEU A C 1
ATOM 1183 O O . LEU A 1 158 ? 14.043 0.226 -18.163 1.00 97.94 158 LEU A O 1
ATOM 1187 N N . PRO A 1 159 ? 12.282 1.607 -18.436 1.00 98.25 159 PRO A N 1
ATOM 1188 C CA . PRO A 1 159 ? 11.474 0.906 -17.448 1.00 98.25 159 PRO A CA 1
ATOM 1189 C C . PRO A 1 159 ? 11.138 -0.504 -17.929 1.00 98.25 159 PRO A C 1
ATOM 1191 O O . PRO A 1 159 ? 10.948 -0.767 -19.118 1.00 98.25 159 PRO A O 1
ATOM 1194 N N . ASN A 1 160 ? 11.055 -1.427 -16.984 1.00 98.69 160 ASN A N 1
ATOM 1195 C CA . ASN A 1 160 ? 10.583 -2.775 -17.245 1.00 98.69 160 ASN A CA 1
ATOM 1196 C C . ASN A 1 160 ? 9.051 -2.828 -17.173 1.00 98.69 160 ASN A C 1
ATOM 1198 O O . ASN A 1 160 ? 8.451 -3.635 -17.870 1.00 98.69 160 ASN A O 1
ATOM 1202 N N . ILE A 1 161 ? 8.421 -1.973 -16.361 1.00 98.69 161 ILE A N 1
ATOM 1203 C CA . ILE A 1 161 ? 6.970 -1.930 -16.159 1.00 98.69 161 ILE A CA 1
ATOM 1204 C C . ILE A 1 161 ? 6.395 -0.699 -16.858 1.00 98.69 161 ILE A C 1
ATOM 1206 O O . ILE A 1 161 ? 6.768 0.436 -16.551 1.00 98.69 161 ILE A O 1
ATOM 1210 N N . GLU A 1 162 ? 5.461 -0.925 -17.776 1.00 98.25 162 GLU A N 1
ATOM 1211 C CA . GLU A 1 162 ? 4.815 0.115 -18.572 1.00 98.25 162 GLU A CA 1
ATOM 1212 C C . GLU A 1 162 ? 3.290 -0.021 -18.575 1.00 98.25 162 GLU A C 1
ATOM 1214 O O . GLU A 1 162 ? 2.715 -1.101 -18.402 1.00 98.25 162 GLU A O 1
ATOM 1219 N N . TRP A 1 163 ? 2.623 1.102 -18.829 1.00 97.50 163 TRP A N 1
ATOM 1220 C CA . TRP A 1 163 ? 1.201 1.120 -19.129 1.00 97.50 163 TRP A CA 1
ATOM 1221 C C . TRP A 1 163 ? 0.954 0.602 -20.548 1.00 97.50 163 TRP A C 1
ATOM 1223 O O . TRP A 1 163 ? 1.581 1.104 -21.482 1.00 97.50 163 TRP A O 1
ATOM 1233 N N . PRO A 1 164 ? -0.030 -0.291 -20.767 1.00 96.12 164 PRO A N 1
ATOM 1234 C CA . PRO A 1 164 ? -0.365 -0.757 -22.114 1.00 96.12 164 PRO A CA 1
ATOM 1235 C C . PRO A 1 164 ? -0.747 0.376 -23.082 1.00 96.12 164 PRO A C 1
ATOM 1237 O O . PRO A 1 164 ? -0.531 0.268 -24.285 1.00 96.12 164 PRO A O 1
ATOM 1240 N N . HIS A 1 165 ? -1.321 1.463 -22.558 1.00 95.75 165 HIS A N 1
ATOM 1241 C CA . HIS A 1 165 ? -1.813 2.610 -23.326 1.00 95.75 165 HIS A CA 1
ATOM 1242 C C . HIS A 1 165 ? -0.855 3.814 -23.333 1.00 95.75 165 HIS A C 1
ATOM 1244 O O . HIS A 1 165 ? -1.151 4.815 -23.982 1.00 95.75 165 HIS A O 1
ATOM 1250 N N . ALA A 1 166 ? 0.264 3.739 -22.610 1.00 95.50 166 ALA A N 1
ATOM 1251 C CA . ALA A 1 166 ? 1.283 4.786 -22.570 1.00 95.50 166 ALA A CA 1
ATOM 1252 C C . ALA A 1 166 ? 2.689 4.157 -22.536 1.00 95.50 166 ALA A C 1
ATOM 1254 O O . ALA A 1 166 ? 3.406 4.317 -21.543 1.00 95.50 166 ALA A O 1
ATOM 1255 N N . PRO A 1 167 ? 3.066 3.398 -23.586 1.00 94.81 167 PRO A N 1
ATOM 1256 C CA . PRO A 1 167 ? 4.402 2.834 -23.683 1.00 94.81 167 PRO A CA 1
ATOM 1257 C C . PRO A 1 167 ? 5.445 3.942 -23.842 1.00 94.81 167 PRO A C 1
ATOM 1259 O O . PRO A 1 167 ? 5.162 4.997 -24.415 1.00 94.81 167 PRO A O 1
ATOM 1262 N N . VAL A 1 168 ? 6.665 3.684 -23.380 1.00 95.75 168 VAL A N 1
ATOM 1263 C CA . VAL A 1 168 ? 7.804 4.563 -23.665 1.00 95.75 168 VAL A CA 1
ATOM 1264 C C . VAL A 1 168 ? 8.284 4.225 -25.073 1.00 95.75 168 VAL A C 1
ATOM 1266 O O . VAL A 1 168 ? 8.651 3.084 -25.320 1.00 95.75 168 VAL A O 1
ATOM 1269 N N . LEU A 1 169 ? 8.288 5.181 -26.000 1.00 95.19 169 LEU A N 1
ATOM 1270 C CA . LEU A 1 169 ? 8.690 5.014 -27.405 1.00 95.19 169 LEU A CA 1
ATOM 1271 C C . LEU A 1 169 ? 9.846 5.938 -27.813 1.00 95.19 169 LEU A C 1
ATOM 1273 O O . LEU A 1 169 ? 10.536 5.649 -28.790 1.00 95.19 169 LEU A O 1
ATOM 1277 N N . SER A 1 170 ? 10.119 6.990 -27.040 1.00 95.44 170 SER A N 1
ATOM 1278 C CA . SER A 1 170 ? 11.281 7.867 -27.206 1.00 95.44 170 SER A CA 1
ATOM 1279 C C . SER A 1 170 ? 11.951 8.220 -25.866 1.00 95.44 170 SER A C 1
ATOM 1281 O O . SER A 1 170 ? 11.277 8.226 -24.832 1.00 95.44 170 SER A O 1
ATOM 1283 N N . PRO A 1 171 ? 13.248 8.595 -25.843 1.00 95.12 171 PRO A N 1
ATOM 1284 C CA . PRO A 1 171 ? 13.897 9.075 -24.615 1.00 95.12 171 PRO A CA 1
ATOM 1285 C C . PRO A 1 171 ? 13.298 10.371 -24.038 1.00 95.12 171 PRO A C 1
ATOM 1287 O O . PRO A 1 171 ? 13.519 10.714 -22.873 1.00 95.12 171 PRO A O 1
ATOM 1290 N N . GLY A 1 172 ? 12.552 11.119 -24.856 1.00 94.69 172 GLY A N 1
ATOM 1291 C CA . GLY A 1 172 ? 11.841 12.328 -24.445 1.00 94.69 172 GLY A CA 1
ATOM 1292 C C . GLY A 1 172 ? 10.494 12.054 -23.776 1.00 94.69 172 GLY A C 1
ATOM 1293 O O . GLY A 1 172 ? 9.920 12.975 -23.197 1.00 94.69 172 GLY A O 1
ATOM 1294 N N . ASP A 1 173 ? 9.996 10.817 -23.818 1.00 95.69 173 ASP A N 1
ATOM 1295 C CA . ASP A 1 173 ? 8.684 10.484 -23.273 1.00 95.69 173 ASP A CA 1
ATOM 1296 C C . ASP A 1 173 ? 8.676 10.586 -21.747 1.00 95.69 173 ASP A C 1
ATOM 1298 O O . ASP A 1 173 ? 9.690 10.386 -21.070 1.00 95.69 173 ASP A O 1
ATOM 1302 N N . ARG A 1 174 ? 7.508 10.932 -21.204 1.00 94.75 174 ARG A N 1
ATOM 1303 C CA . ARG A 1 174 ? 7.277 11.158 -19.773 1.00 94.75 174 ARG A CA 1
ATOM 1304 C C . ARG A 1 174 ? 5.953 10.525 -19.322 1.00 94.75 174 ARG A C 1
ATOM 1306 O O . ARG A 1 174 ? 5.061 11.256 -18.886 1.00 94.75 174 ARG A O 1
ATOM 1313 N N . PRO A 1 175 ? 5.750 9.206 -19.499 1.00 94.38 175 PRO A N 1
ATOM 1314 C CA . PRO A 1 175 ? 4.518 8.578 -19.043 1.00 94.38 175 PRO A CA 1
ATOM 1315 C C . PRO A 1 175 ? 4.435 8.592 -17.508 1.00 94.38 175 PRO A C 1
ATOM 1317 O O . PRO A 1 175 ? 5.466 8.657 -16.832 1.00 94.38 175 PRO A O 1
ATOM 1320 N N . PRO A 1 176 ? 3.222 8.491 -16.940 1.00 91.88 176 PRO A N 1
ATOM 1321 C CA . PRO A 1 176 ? 3.072 8.265 -15.510 1.00 91.88 176 PRO A CA 1
ATOM 1322 C C . PRO A 1 176 ? 3.672 6.911 -15.118 1.00 91.88 176 PRO A C 1
ATOM 1324 O O . PRO A 1 176 ? 3.716 5.973 -15.922 1.00 91.88 176 PRO A O 1
ATOM 1327 N N . ALA A 1 177 ? 4.088 6.777 -13.861 1.00 93.81 177 ALA A N 1
ATOM 1328 C CA . ALA A 1 177 ? 4.638 5.519 -13.370 1.00 93.81 177 ALA A CA 1
ATOM 1329 C C . ALA A 1 177 ? 3.567 4.410 -13.400 1.00 93.81 177 ALA A C 1
ATOM 1331 O O . ALA A 1 177 ? 2.477 4.544 -12.839 1.00 93.81 177 ALA A O 1
ATOM 1332 N N . ALA A 1 178 ? 3.875 3.296 -14.063 1.00 96.44 178 ALA A N 1
ATOM 1333 C CA . ALA A 1 178 ? 3.047 2.096 -14.079 1.00 96.44 178 ALA A CA 1
ATOM 1334 C C . ALA A 1 178 ? 3.339 1.258 -12.831 1.00 96.44 178 ALA A C 1
ATOM 1336 O O . ALA A 1 178 ? 4.380 0.615 -12.745 1.00 96.44 178 ALA A O 1
ATOM 1337 N N . THR A 1 179 ? 2.447 1.285 -11.841 1.00 96.44 179 THR A N 1
ATOM 1338 C CA . THR A 1 179 ? 2.699 0.631 -10.552 1.00 96.44 179 THR A CA 1
ATOM 1339 C C . THR A 1 179 ? 1.429 0.099 -9.898 1.00 96.44 179 THR A C 1
ATOM 1341 O O . THR A 1 179 ? 0.344 0.636 -10.117 1.00 96.44 179 THR A O 1
ATOM 1344 N N . PHE A 1 180 ? 1.581 -0.950 -9.087 1.00 97.75 180 PHE A N 1
ATOM 1345 C CA . PHE A 1 180 ? 0.585 -1.404 -8.109 1.00 97.75 180 PHE A CA 1
ATOM 1346 C C . PHE A 1 180 ? 0.903 -0.932 -6.681 1.00 97.75 180 PHE A C 1
ATOM 1348 O O . PHE A 1 180 ? 0.143 -1.225 -5.759 1.00 97.75 180 PHE A O 1
ATOM 1355 N N . TRP A 1 181 ? 2.017 -0.230 -6.483 1.00 96.25 181 TRP A N 1
ATOM 1356 C CA . TRP A 1 181 ? 2.486 0.223 -5.177 1.00 96.25 181 TRP A CA 1
ATOM 1357 C C . TRP A 1 181 ? 1.971 1.617 -4.822 1.00 96.25 181 TRP A C 1
ATOM 1359 O O . TRP A 1 181 ? 1.565 2.376 -5.708 1.00 96.25 181 TRP A O 1
ATOM 1369 N N . PRO A 1 182 ? 2.032 1.986 -3.531 1.00 94.75 182 PRO A N 1
ATOM 1370 C CA . PRO A 1 182 ? 1.771 3.346 -3.112 1.00 94.75 182 PRO A CA 1
ATOM 1371 C C . PRO A 1 182 ? 2.663 4.377 -3.815 1.00 94.75 182 PRO A C 1
ATOM 1373 O O . PRO A 1 182 ? 3.866 4.185 -3.992 1.00 94.75 182 PRO A O 1
ATOM 1376 N N . LEU A 1 183 ? 2.059 5.504 -4.173 1.00 92.69 183 LEU A N 1
ATOM 1377 C CA . LEU A 1 183 ? 2.709 6.678 -4.723 1.00 92.69 183 LEU A CA 1
ATOM 1378 C C . LEU A 1 183 ? 3.474 7.435 -3.621 1.00 92.69 183 LEU A C 1
ATOM 1380 O O . LEU A 1 183 ? 2.918 7.678 -2.536 1.00 92.69 183 LEU A O 1
ATOM 1384 N N . PRO A 1 184 ? 4.707 7.899 -3.892 1.00 89.88 184 PRO A N 1
ATOM 1385 C CA . PRO A 1 184 ? 5.481 8.702 -2.950 1.00 89.88 184 PRO A CA 1
ATOM 1386 C C . PRO A 1 184 ? 4.732 9.969 -2.500 1.00 89.88 184 PRO A C 1
ATOM 1388 O O . PRO A 1 184 ? 3.993 10.552 -3.302 1.00 89.88 184 PRO A O 1
ATOM 1391 N N . PRO A 1 185 ? 4.938 10.461 -1.260 1.00 86.12 185 PRO A N 1
ATOM 1392 C CA . PRO A 1 185 ? 4.286 11.678 -0.759 1.00 86.12 185 PRO A CA 1
ATOM 1393 C C . PRO A 1 185 ? 4.475 12.916 -1.645 1.00 86.12 185 PRO A C 1
ATOM 1395 O O . PRO A 1 185 ? 3.560 13.728 -1.753 1.00 86.12 185 PRO A O 1
ATOM 1398 N N . GLY A 1 186 ? 5.638 13.032 -2.298 1.00 83.25 186 GLY A N 1
ATOM 1399 C CA . GLY A 1 186 ? 5.979 14.123 -3.216 1.00 83.25 186 GLY A CA 1
ATOM 1400 C C . GLY A 1 186 ? 5.456 13.958 -4.647 1.00 83.25 186 GLY A C 1
ATOM 1401 O O . GLY A 1 186 ? 5.718 14.817 -5.485 1.00 83.25 186 GLY A O 1
ATOM 1402 N N . SER A 1 187 ? 4.726 12.882 -4.956 1.00 87.56 187 SER A N 1
ATOM 1403 C CA . SER A 1 187 ? 4.179 12.688 -6.302 1.00 87.56 187 SER A CA 1
ATOM 1404 C C . SER A 1 187 ? 3.158 13.789 -6.640 1.00 87.56 187 SER A C 1
ATOM 1406 O O . SER A 1 187 ? 2.316 14.120 -5.798 1.00 87.56 187 SER A O 1
ATOM 1408 N N . PRO A 1 188 ? 3.147 14.337 -7.872 1.00 88.06 188 PRO A N 1
ATOM 1409 C CA . PRO A 1 188 ? 2.191 15.381 -8.262 1.00 88.06 188 PRO A CA 1
ATOM 1410 C C . PRO A 1 188 ? 0.722 14.986 -8.039 1.00 88.06 188 PRO A C 1
ATOM 1412 O O . PRO A 1 188 ? -0.111 15.814 -7.666 1.00 88.06 188 PRO A O 1
ATOM 1415 N N . GLN A 1 189 ? 0.411 13.695 -8.210 1.00 88.75 189 GLN A N 1
ATOM 1416 C CA . GLN A 1 189 ? -0.923 13.134 -7.985 1.00 88.75 189 GLN A CA 1
ATOM 1417 C C . GLN A 1 189 ? -1.390 13.263 -6.529 1.00 88.75 189 GLN A C 1
ATOM 1419 O O . GLN A 1 189 ? -2.589 13.438 -6.295 1.00 88.75 189 GLN A O 1
ATOM 1424 N N . ARG A 1 190 ? -0.459 13.191 -5.569 1.00 89.19 190 ARG A N 1
ATOM 1425 C CA . ARG A 1 190 ? -0.729 13.373 -4.139 1.00 89.19 190 ARG A CA 1
ATOM 1426 C C . ARG A 1 190 ? -0.600 14.831 -3.725 1.00 89.19 190 ARG A C 1
ATOM 1428 O O . ARG A 1 190 ? -1.465 15.319 -3.012 1.00 89.19 190 ARG A O 1
ATOM 1435 N N . LEU A 1 191 ? 0.408 15.555 -4.209 1.00 88.31 191 LEU A N 1
ATOM 1436 C CA . LEU A 1 191 ? 0.627 16.959 -3.842 1.00 88.31 191 LEU A CA 1
ATOM 1437 C C . LEU A 1 191 ? -0.571 17.859 -4.166 1.00 88.31 191 LEU A C 1
ATOM 1439 O O . LEU A 1 191 ? -0.871 18.760 -3.394 1.00 88.31 191 LEU A O 1
ATOM 1443 N N . ARG A 1 192 ? -1.329 17.578 -5.233 1.00 90.12 192 ARG A N 1
ATOM 1444 C CA . ARG A 1 192 ? -2.573 18.316 -5.535 1.00 90.12 192 ARG A CA 1
ATOM 1445 C C . ARG A 1 192 ? -3.669 18.189 -4.459 1.00 90.12 192 ARG A C 1
ATOM 1447 O O . ARG A 1 192 ? -4.645 18.926 -4.516 1.00 90.12 192 ARG A O 1
ATOM 1454 N N . LEU A 1 193 ? -3.543 17.232 -3.535 1.00 90.12 193 LEU A N 1
ATOM 1455 C CA . LEU A 1 193 ? -4.502 16.925 -2.467 1.00 90.12 193 LEU A CA 1
ATOM 1456 C C . LEU A 1 193 ? -4.036 17.427 -1.091 1.00 90.12 193 LEU A C 1
ATOM 1458 O O . LEU A 1 193 ? -4.761 17.273 -0.113 1.00 90.12 193 LEU A O 1
ATOM 1462 N N . ILE A 1 194 ? -2.835 18.010 -0.996 1.00 87.75 194 ILE A N 1
ATOM 1463 C CA . ILE A 1 194 ? -2.222 18.378 0.289 1.00 87.75 194 ILE A CA 1
ATOM 1464 C C . ILE A 1 194 ? -2.886 19.590 0.963 1.00 87.75 194 ILE A C 1
ATOM 1466 O O . ILE A 1 194 ? -2.688 19.800 2.151 1.00 87.75 194 ILE A O 1
ATOM 1470 N N . GLY A 1 195 ? -3.661 20.385 0.221 1.00 88.06 195 GLY A N 1
ATOM 1471 C CA . GLY A 1 195 ? -4.259 21.625 0.719 1.00 88.06 195 GLY A CA 1
ATOM 1472 C C . GLY A 1 195 ? -3.326 22.835 0.621 1.00 88.06 195 GLY A C 1
ATOM 1473 O O . GLY A 1 195 ? -2.369 22.855 -0.159 1.00 88.06 195 GLY A O 1
ATOM 1474 N N . THR A 1 196 ? -3.632 23.876 1.392 1.00 87.31 196 THR A N 1
ATOM 1475 C CA . THR A 1 196 ? -2.966 25.181 1.309 1.00 87.31 196 THR A CA 1
ATOM 1476 C C . THR A 1 196 ? -1.720 25.238 2.196 1.00 87.31 196 THR A C 1
ATOM 1478 O O . THR A 1 196 ? -1.801 25.269 3.423 1.00 87.31 196 THR A O 1
ATOM 1481 N N . VAL A 1 197 ? -0.545 25.316 1.567 1.00 82.56 197 VAL A N 1
ATOM 1482 C CA . VAL A 1 197 ? 0.767 25.366 2.240 1.00 82.56 197 VAL A CA 1
ATOM 1483 C C . VAL A 1 197 ? 1.303 26.805 2.237 1.00 82.56 197 VAL A C 1
ATOM 1485 O O . VAL A 1 197 ? 2.178 27.158 1.450 1.00 82.56 197 VAL A O 1
ATOM 1488 N N . ASP A 1 198 ? 0.734 27.668 3.084 1.00 78.12 198 ASP A N 1
ATOM 1489 C CA . ASP A 1 198 ? 1.092 29.091 3.192 1.00 78.12 198 ASP A CA 1
ATOM 1490 C C . ASP A 1 198 ? 1.777 29.446 4.534 1.00 78.12 198 ASP A C 1
ATOM 1492 O O . ASP A 1 198 ? 1.963 28.611 5.423 1.00 78.12 198 ASP A O 1
ATOM 1496 N N . ALA A 1 199 ? 2.141 30.721 4.719 1.00 79.75 199 ALA A N 1
ATOM 1497 C CA . ALA A 1 199 ? 2.762 31.195 5.960 1.00 79.75 199 ALA A CA 1
ATOM 1498 C C . ALA A 1 199 ? 1.855 31.030 7.198 1.00 79.75 199 ALA A C 1
ATOM 1500 O O . ALA A 1 199 ? 2.342 30.983 8.329 1.00 79.75 199 ALA A O 1
ATOM 1501 N N . ARG A 1 200 ? 0.527 30.960 7.021 1.00 80.00 200 ARG A N 1
ATOM 1502 C CA . ARG A 1 200 ? -0.407 30.717 8.123 1.00 80.00 200 ARG A CA 1
ATOM 1503 C C . ARG A 1 200 ? -0.343 29.256 8.548 1.00 80.00 200 ARG A C 1
ATOM 1505 O O . ARG A 1 200 ? -0.275 29.014 9.754 1.00 80.00 200 ARG A O 1
ATOM 1512 N N . TRP A 1 201 ? -0.343 28.317 7.607 1.00 83.25 201 TRP A N 1
ATOM 1513 C CA . TRP A 1 201 ? -0.087 26.908 7.891 1.00 83.25 201 TRP A CA 1
ATOM 1514 C C . TRP A 1 201 ? 1.274 26.729 8.578 1.00 83.25 201 TRP A C 1
ATOM 1516 O O . TRP A 1 201 ? 1.339 26.136 9.656 1.00 83.25 201 TRP A O 1
ATOM 1526 N N . GLN A 1 202 ? 2.334 27.336 8.035 1.00 76.81 202 GLN A N 1
ATOM 1527 C CA . GLN A 1 202 ? 3.688 27.225 8.583 1.00 76.81 202 GLN A CA 1
ATOM 1528 C C . GLN A 1 202 ? 3.775 27.702 10.042 1.00 76.81 202 GLN A C 1
ATOM 1530 O O . GLN A 1 202 ? 4.443 27.072 10.853 1.00 76.81 202 GLN A O 1
ATOM 1535 N N . ARG A 1 203 ? 3.078 28.790 10.400 1.00 75.94 203 ARG A N 1
ATOM 1536 C CA . ARG A 1 203 ? 3.071 29.318 11.777 1.00 75.94 203 ARG A CA 1
ATOM 1537 C C . ARG A 1 203 ? 2.199 28.530 12.755 1.00 75.94 203 ARG A C 1
ATOM 1539 O O . ARG A 1 203 ? 2.506 28.518 13.938 1.00 75.94 203 ARG A O 1
ATOM 1546 N N . ASN A 1 204 ? 1.082 27.955 12.297 1.00 77.06 204 ASN A N 1
ATOM 1547 C CA . ASN A 1 204 ? 0.009 27.497 13.198 1.00 77.06 204 ASN A CA 1
ATOM 1548 C C . ASN A 1 204 ? -0.321 26.001 13.111 1.00 77.06 204 ASN A C 1
ATOM 1550 O O . ASN A 1 204 ? -1.156 25.519 13.882 1.00 77.06 204 ASN A O 1
ATOM 1554 N N . ARG A 1 205 ? 0.216 25.291 12.117 1.00 69.44 205 ARG A N 1
ATOM 1555 C CA . ARG A 1 205 ? -0.138 23.895 11.826 1.00 69.44 205 ARG A CA 1
ATOM 1556 C C . ARG A 1 205 ? 1.064 23.003 11.606 1.00 69.44 205 ARG A C 1
ATOM 1558 O O . ARG A 1 205 ? 0.998 21.858 12.034 1.00 69.44 205 ARG A O 1
ATOM 1565 N N . PHE A 1 206 ? 2.144 23.505 11.007 1.00 73.12 206 PHE A N 1
ATOM 1566 C CA . PHE A 1 206 ? 3.393 22.751 10.904 1.00 73.12 206 PHE A CA 1
ATOM 1567 C C . PHE A 1 206 ? 3.801 22.190 12.284 1.00 73.12 206 PHE A C 1
ATOM 1569 O O . PHE A 1 206 ? 3.750 22.933 13.268 1.00 73.12 206 PHE A O 1
ATOM 1576 N N . PRO A 1 207 ? 4.187 20.904 12.392 1.00 76.38 207 PRO A N 1
ATOM 1577 C CA . PRO A 1 207 ? 4.478 19.942 11.319 1.00 76.38 207 PRO A CA 1
ATOM 1578 C C . PRO A 1 207 ? 3.273 19.136 10.791 1.00 76.38 207 PRO A C 1
ATOM 1580 O O . PRO A 1 207 ? 3.454 18.236 9.973 1.00 76.38 207 PRO A O 1
ATOM 1583 N N . HIS A 1 208 ? 2.048 19.416 11.236 1.00 78.69 208 HIS A N 1
ATOM 1584 C CA . HIS A 1 208 ? 0.844 18.752 10.731 1.00 78.69 208 HIS A CA 1
ATOM 1585 C C . HIS A 1 208 ? 0.440 19.264 9.343 1.00 78.69 208 HIS A C 1
ATOM 1587 O O . HIS A 1 208 ? 0.787 20.377 8.944 1.00 78.69 208 HIS A O 1
ATOM 1593 N N . LEU A 1 209 ? -0.318 18.447 8.608 1.00 80.44 209 LEU A N 1
ATOM 1594 C CA . LEU A 1 209 ? -0.852 18.814 7.295 1.00 80.44 209 LEU A CA 1
ATOM 1595 C C . LEU A 1 209 ? -1.864 19.979 7.395 1.00 80.44 209 LEU A C 1
ATOM 1597 O O . LEU A 1 209 ? -2.440 20.194 8.466 1.00 80.44 209 LEU A O 1
ATOM 1601 N N . PRO A 1 210 ? -2.075 20.748 6.309 1.00 84.62 210 PRO A N 1
ATOM 1602 C CA . PRO A 1 210 ? -3.097 21.794 6.253 1.00 84.62 210 PRO A CA 1
ATOM 1603 C C . PRO A 1 210 ? -4.497 21.311 6.656 1.00 84.62 210 PRO A C 1
ATOM 1605 O O . PRO A 1 210 ? -4.883 20.179 6.369 1.00 84.62 210 PRO A O 1
ATOM 1608 N N . ASP A 1 211 ? -5.291 22.183 7.287 1.00 83.94 211 ASP A N 1
ATOM 1609 C CA . ASP A 1 211 ? -6.661 21.846 7.719 1.00 83.94 211 ASP A CA 1
ATOM 1610 C C . ASP A 1 211 ? -7.594 21.526 6.532 1.00 83.94 211 ASP A C 1
ATOM 1612 O O . ASP A 1 211 ? -8.596 20.837 6.711 1.00 83.94 211 ASP A O 1
ATOM 1616 N N . ASP A 1 212 ? -7.267 22.028 5.337 1.00 87.25 212 ASP A N 1
ATOM 1617 C CA . ASP A 1 212 ? -7.968 21.806 4.069 1.00 87.25 212 ASP A CA 1
ATOM 1618 C C . ASP A 1 212 ? -7.365 20.662 3.231 1.00 87.25 212 ASP A C 1
ATOM 1620 O O . ASP A 1 212 ? -7.690 20.532 2.050 1.00 87.25 212 ASP A O 1
ATOM 1624 N N . THR A 1 213 ? -6.507 19.823 3.826 1.00 88.19 213 THR A N 1
ATOM 1625 C CA . THR A 1 213 ? -6.008 18.599 3.178 1.00 88.19 213 THR A CA 1
ATOM 1626 C C . THR A 1 213 ? -7.180 17.714 2.768 1.00 88.19 213 THR A C 1
ATOM 1628 O O . THR A 1 213 ? -8.014 17.338 3.595 1.00 88.19 213 THR A O 1
ATOM 1631 N N . ASP A 1 214 ? -7.222 17.323 1.497 1.00 92.19 214 ASP A N 1
ATOM 1632 C CA . ASP A 1 214 ? -8.220 16.378 1.009 1.00 92.19 214 ASP A CA 1
ATOM 1633 C C . ASP A 1 214 ? -7.905 14.976 1.570 1.00 92.19 214 ASP A C 1
ATOM 1635 O O . ASP A 1 214 ? -6.784 14.488 1.383 1.00 92.19 214 ASP A O 1
ATOM 1639 N N . PRO A 1 215 ? -8.859 14.278 2.219 1.00 90.75 215 PRO A N 1
ATOM 1640 C CA . PRO A 1 215 ? -8.633 12.941 2.774 1.00 90.75 215 PRO A CA 1
ATOM 1641 C C . PRO A 1 215 ? -8.080 11.916 1.771 1.00 90.75 215 PRO A C 1
ATOM 1643 O O . PRO A 1 215 ? -7.390 10.976 2.168 1.00 90.75 215 PRO A O 1
ATOM 1646 N N . ARG A 1 216 ? -8.328 12.101 0.467 1.00 94.88 216 ARG A N 1
ATOM 1647 C CA . ARG A 1 216 ? -7.773 11.251 -0.600 1.00 94.88 216 ARG A CA 1
ATOM 1648 C C . ARG A 1 216 ? -6.246 11.318 -0.685 1.00 94.88 216 ARG A C 1
ATOM 1650 O O . ARG A 1 216 ? -5.636 10.429 -1.273 1.00 94.88 216 ARG A O 1
ATOM 1657 N N . TYR A 1 217 ? -5.598 12.315 -0.074 1.00 92.25 217 TYR A N 1
ATOM 1658 C CA . TYR A 1 217 ? -4.138 12.370 0.063 1.00 92.25 217 TYR A CA 1
ATOM 1659 C C . TYR A 1 217 ? -3.557 11.097 0.709 1.00 92.25 217 TYR A C 1
ATOM 1661 O O . TYR A 1 217 ? -2.444 10.672 0.365 1.00 92.25 217 TYR A O 1
ATOM 1669 N N . PHE A 1 218 ? -4.314 10.482 1.627 1.00 92.56 218 PHE A N 1
ATOM 1670 C CA . PHE A 1 218 ? -3.914 9.285 2.368 1.00 92.56 218 PHE A CA 1
ATOM 1671 C C . PHE A 1 218 ? -4.195 7.972 1.630 1.00 92.56 218 PHE A C 1
ATOM 1673 O O . PHE A 1 218 ? -3.599 6.962 1.996 1.00 92.56 218 PHE A O 1
ATOM 1680 N N . ASP A 1 219 ? -5.029 7.971 0.578 1.00 95.88 219 ASP A N 1
ATOM 1681 C CA . ASP A 1 219 ? -5.277 6.773 -0.244 1.00 95.88 219 ASP A CA 1
ATOM 1682 C C . ASP A 1 219 ? -3.949 6.213 -0.780 1.00 95.88 219 ASP A C 1
ATOM 1684 O O . ASP A 1 219 ? -3.730 5.001 -0.806 1.00 95.88 219 ASP A O 1
ATOM 1688 N N . ALA A 1 220 ? -3.038 7.130 -1.123 1.00 93.56 220 ALA A N 1
ATOM 1689 C CA . ALA A 1 220 ? -1.648 6.882 -1.476 1.00 93.56 220 ALA A CA 1
ATOM 1690 C C . ALA A 1 220 ? -1.434 5.922 -2.654 1.00 93.56 220 ALA A C 1
ATOM 1692 O O . ALA A 1 220 ? -0.300 5.550 -2.888 1.00 93.56 220 ALA A O 1
ATOM 1693 N N . VAL A 1 221 ? -2.457 5.554 -3.423 1.00 95.94 221 VAL A N 1
ATOM 1694 C CA . VAL A 1 221 ? -2.352 4.760 -4.660 1.00 95.94 221 VAL A CA 1
ATOM 1695 C C . VAL A 1 221 ? -2.959 5.532 -5.835 1.00 95.94 221 VAL A C 1
ATOM 1697 O O . VAL A 1 221 ? -3.602 6.566 -5.640 1.00 95.94 221 VAL A O 1
ATOM 1700 N N . ALA A 1 222 ? -2.740 5.053 -7.060 1.00 94.75 222 ALA A N 1
ATOM 1701 C CA . ALA A 1 222 ? -3.372 5.620 -8.250 1.00 94.75 222 ALA A CA 1
ATOM 1702 C C . ALA A 1 222 ? -4.906 5.436 -8.222 1.00 94.75 222 ALA A C 1
ATOM 1704 O O . ALA A 1 222 ? -5.423 4.524 -7.581 1.00 94.75 222 ALA A O 1
ATOM 1705 N N . GLU A 1 223 ? -5.642 6.295 -8.935 1.00 95.12 223 GLU A N 1
ATOM 1706 C CA . GLU A 1 223 ? -7.118 6.323 -8.905 1.00 95.12 223 GLU A CA 1
ATOM 1707 C C . GLU A 1 223 ? -7.760 4.989 -9.317 1.00 95.12 223 GLU A C 1
ATOM 1709 O O . GLU A 1 223 ? -8.789 4.600 -8.774 1.00 95.12 223 GLU A O 1
ATOM 1714 N N . ASP A 1 224 ? -7.133 4.252 -10.231 1.00 95.94 224 ASP A N 1
ATOM 1715 C CA . ASP A 1 224 ? -7.594 2.940 -10.696 1.00 95.94 224 ASP A CA 1
ATOM 1716 C C . ASP A 1 224 ? -7.402 1.808 -9.667 1.00 95.94 224 ASP A C 1
ATOM 1718 O O . ASP A 1 224 ? -7.838 0.677 -9.884 1.00 95.94 224 ASP A O 1
ATOM 1722 N N . GLN A 1 225 ? -6.784 2.117 -8.525 1.00 98.00 225 GLN A N 1
ATOM 1723 C CA . GLN A 1 225 ? -6.647 1.241 -7.364 1.00 98.00 225 GLN A CA 1
ATOM 1724 C C . GLN A 1 225 ? -7.558 1.641 -6.196 1.00 98.00 225 GLN A C 1
ATOM 1726 O O . GLN A 1 225 ? -7.486 1.034 -5.123 1.00 98.00 225 GLN A O 1
ATOM 1731 N N . CYS A 1 226 ? -8.426 2.636 -6.400 1.00 98.38 226 CYS A N 1
ATOM 1732 C CA . CYS A 1 226 ? -9.361 3.146 -5.405 1.00 98.38 226 CYS A CA 1
ATOM 1733 C C . CYS A 1 226 ? -10.796 2.698 -5.712 1.00 98.38 226 CYS A C 1
ATOM 1735 O O . CYS A 1 226 ? -11.341 2.958 -6.783 1.00 98.38 226 CYS A O 1
ATOM 1737 N N . ALA A 1 227 ? -11.447 2.062 -4.743 1.00 98.00 227 ALA A N 1
ATOM 1738 C CA . ALA A 1 227 ? -12.865 1.737 -4.803 1.00 98.00 227 ALA A CA 1
ATOM 1739 C C . ALA A 1 227 ? -13.730 2.992 -4.590 1.00 98.00 227 ALA A C 1
ATOM 1741 O O . ALA A 1 227 ? -13.273 4.016 -4.087 1.00 98.00 227 ALA A O 1
ATOM 1742 N N . SER A 1 228 ? -15.021 2.916 -4.926 1.00 95.88 228 SER A N 1
ATOM 1743 C CA . SER A 1 228 ? -15.970 4.022 -4.710 1.00 95.88 228 SER A CA 1
ATOM 1744 C C . SER A 1 228 ? -16.317 4.269 -3.233 1.00 95.88 228 SER A C 1
ATOM 1746 O O . SER A 1 228 ? -16.930 5.281 -2.911 1.00 95.88 228 SER A O 1
ATOM 1748 N N . GLY A 1 229 ? -15.958 3.344 -2.344 1.00 97.12 229 GLY A N 1
ATOM 1749 C CA . GLY A 1 229 ? -16.161 3.407 -0.897 1.00 97.12 229 GLY A CA 1
ATOM 1750 C C . GLY A 1 229 ? -15.198 2.453 -0.193 1.00 97.12 229 GLY A C 1
ATOM 1751 O O . GLY A 1 229 ? -14.256 1.964 -0.815 1.00 97.12 229 GLY A O 1
ATOM 1752 N N . TYR A 1 230 ? -15.411 2.184 1.092 1.00 98.44 230 TYR A N 1
ATOM 1753 C CA . TYR A 1 230 ? -14.654 1.153 1.806 1.00 98.44 230 TYR A CA 1
ATOM 1754 C C . TYR A 1 230 ? -14.987 -0.250 1.288 1.00 98.44 230 TYR A C 1
ATOM 1756 O O . TYR A 1 230 ? -16.073 -0.491 0.756 1.00 98.44 230 TYR A O 1
ATOM 1764 N N . TRP A 1 231 ? -14.038 -1.172 1.431 1.00 98.38 231 TRP A N 1
ATOM 1765 C CA . TRP A 1 231 ? -14.253 -2.568 1.070 1.00 98.38 231 TRP A CA 1
ATOM 1766 C C . TRP A 1 231 ? -15.236 -3.217 2.047 1.00 98.38 231 TRP A C 1
ATOM 1768 O O . TRP A 1 231 ? -15.218 -2.951 3.248 1.00 98.38 231 TRP A O 1
ATOM 1778 N N . ARG A 1 232 ? -16.072 -4.121 1.543 1.00 97.00 232 ARG A N 1
ATOM 1779 C CA . ARG A 1 232 ? -16.994 -4.917 2.356 1.00 97.00 232 ARG A CA 1
ATOM 1780 C C . ARG A 1 232 ? -16.264 -6.027 3.116 1.00 97.00 232 ARG A C 1
ATOM 1782 O O . ARG A 1 232 ? -16.689 -6.387 4.210 1.00 97.00 232 ARG A O 1
ATOM 1789 N N . GLY A 1 233 ? -15.164 -6.540 2.562 1.00 96.31 233 GLY A N 1
ATOM 1790 C CA . GLY A 1 233 ? -14.306 -7.544 3.192 1.00 96.31 233 GLY A CA 1
ATOM 1791 C C . GLY A 1 233 ? -14.504 -8.966 2.679 1.00 96.31 233 GLY A C 1
ATOM 1792 O O . GLY A 1 233 ? -13.880 -9.881 3.200 1.00 96.31 233 GLY A O 1
ATOM 1793 N N . ASP A 1 234 ? -15.324 -9.170 1.654 1.00 96.31 234 ASP A N 1
ATOM 1794 C CA . ASP A 1 234 ? -15.618 -10.452 0.997 1.00 96.31 234 ASP A CA 1
ATOM 1795 C C . ASP A 1 234 ? -15.545 -10.334 -0.540 1.00 96.31 234 ASP A C 1
ATOM 1797 O O . ASP A 1 234 ? -16.083 -11.179 -1.262 1.00 96.31 234 ASP A O 1
ATOM 1801 N N . GLU A 1 235 ? -14.918 -9.279 -1.061 1.00 97.88 235 GLU A N 1
ATOM 1802 C CA . GLU A 1 235 ? -14.660 -9.100 -2.484 1.00 97.88 235 GLU A CA 1
ATOM 1803 C C . GLU A 1 235 ? -13.831 -10.255 -3.050 1.00 97.88 235 GLU A C 1
ATOM 1805 O O . GLU A 1 235 ? -12.945 -10.807 -2.396 1.00 97.88 235 GLU A O 1
ATOM 1810 N N . THR A 1 236 ? -14.113 -10.615 -4.299 1.00 97.75 236 THR A N 1
ATOM 1811 C CA . THR A 1 236 ? -13.286 -11.553 -5.057 1.00 97.75 236 THR A CA 1
ATOM 1812 C C . THR A 1 236 ? -12.111 -10.828 -5.692 1.00 97.75 236 THR A C 1
ATOM 1814 O O . THR A 1 236 ? -12.272 -9.702 -6.172 1.00 97.75 236 THR A O 1
ATOM 1817 N N . TYR A 1 237 ? -10.972 -11.507 -5.776 1.00 98.19 237 TYR A N 1
ATOM 1818 C CA . TYR A 1 237 ? -9.798 -11.016 -6.483 1.00 98.19 237 TYR A CA 1
ATOM 1819 C C . TYR A 1 237 ? -9.238 -12.063 -7.446 1.00 98.19 237 TYR A C 1
ATOM 1821 O O . TYR A 1 237 ? -9.342 -13.270 -7.212 1.00 98.19 237 TYR A O 1
ATOM 1829 N N . GLU A 1 238 ? -8.617 -11.581 -8.519 1.00 98.38 238 GLU A N 1
ATOM 1830 C CA . GLU A 1 238 ? -7.845 -12.383 -9.464 1.00 98.38 238 GLU A CA 1
ATOM 1831 C C . GLU A 1 238 ? -6.528 -11.673 -9.789 1.00 98.38 238 GLU A C 1
ATOM 1833 O O . GLU A 1 238 ? -6.523 -10.471 -10.049 1.00 98.38 238 GLU A O 1
ATOM 1838 N N . VAL A 1 239 ? -5.417 -12.408 -9.799 1.00 98.62 239 VAL A N 1
ATOM 1839 C CA . VAL A 1 239 ? -4.101 -11.894 -10.195 1.00 98.62 239 VAL A CA 1
ATOM 1840 C C . VAL A 1 239 ? -3.470 -12.847 -11.202 1.00 98.62 239 VAL A C 1
ATOM 1842 O O . VAL A 1 239 ? -3.168 -13.996 -10.876 1.00 98.62 239 VAL A O 1
ATOM 1845 N N . ALA A 1 240 ? -3.276 -12.380 -12.430 1.00 98.50 240 ALA A N 1
ATOM 1846 C CA . ALA A 1 240 ? -2.630 -13.124 -13.504 1.00 98.50 240 ALA A CA 1
ATOM 1847 C C . ALA A 1 240 ? -1.149 -12.745 -13.631 1.00 98.50 240 ALA A C 1
ATOM 1849 O O . ALA A 1 240 ? -0.787 -11.579 -13.477 1.00 98.50 240 ALA A O 1
ATOM 1850 N N . GLY A 1 241 ? -0.304 -13.732 -13.941 1.00 97.88 241 GLY A N 1
ATOM 1851 C CA . GLY A 1 241 ? 1.111 -13.510 -14.269 1.00 97.88 241 GLY A CA 1
ATOM 1852 C C . GLY A 1 241 ? 2.061 -13.327 -13.079 1.00 97.88 241 GLY A C 1
ATOM 1853 O O . GLY A 1 241 ? 3.240 -13.076 -13.300 1.00 97.88 241 GLY A O 1
ATOM 1854 N N . MET A 1 242 ? 1.593 -13.478 -11.832 1.00 98.12 242 MET A N 1
ATOM 1855 C CA . MET A 1 242 ? 2.396 -13.262 -10.611 1.00 98.12 242 MET A CA 1
ATOM 1856 C C . MET A 1 242 ? 2.507 -14.488 -9.689 1.00 98.12 242 MET A C 1
ATOM 1858 O O . MET A 1 242 ? 2.664 -14.355 -8.480 1.00 98.12 242 MET A O 1
ATOM 1862 N N . HIS A 1 243 ? 2.414 -15.703 -10.233 1.00 97.44 243 HIS A N 1
ATOM 1863 C CA . HIS A 1 243 ? 2.661 -16.926 -9.465 1.00 97.44 243 HIS A CA 1
ATOM 1864 C C . HIS A 1 243 ? 3.442 -17.936 -10.307 1.00 97.44 243 HIS A C 1
ATOM 1866 O O . HIS A 1 243 ? 3.145 -18.136 -11.482 1.00 97.44 243 HIS A O 1
ATOM 1872 N N . ALA A 1 244 ? 4.429 -18.599 -9.698 1.00 95.56 244 ALA A N 1
ATOM 1873 C CA . ALA A 1 244 ? 5.361 -19.484 -10.403 1.00 95.56 244 ALA A CA 1
ATOM 1874 C C . ALA A 1 244 ? 4.679 -20.695 -11.070 1.00 95.56 244 ALA A C 1
ATOM 1876 O O . ALA A 1 244 ? 5.109 -21.163 -12.123 1.00 95.56 244 ALA A O 1
ATOM 1877 N N . GLU A 1 245 ? 3.620 -21.216 -10.445 1.00 94.31 245 GLU A N 1
ATOM 1878 C CA . GLU A 1 245 ? 2.910 -22.413 -10.923 1.00 94.31 245 GLU A CA 1
ATOM 1879 C C . GLU A 1 245 ? 1.501 -22.154 -11.471 1.00 94.31 245 GLU A C 1
ATOM 1881 O O . GLU A 1 245 ? 0.992 -22.956 -12.253 1.00 94.31 245 GLU A O 1
ATOM 1886 N N . LEU A 1 246 ? 0.857 -21.053 -11.073 1.00 95.25 246 LEU A N 1
ATOM 1887 C CA . LEU A 1 246 ? -0.550 -20.792 -11.354 1.00 95.25 246 LEU A CA 1
ATOM 1888 C C . LEU A 1 246 ? -0.628 -19.645 -12.360 1.00 95.25 246 LEU A C 1
ATOM 1890 O O . LEU A 1 246 ? -0.167 -18.550 -12.046 1.00 95.25 246 LEU A O 1
ATOM 1894 N N . PRO A 1 247 ? -1.249 -19.839 -13.537 1.00 94.56 247 PRO A N 1
ATOM 1895 C CA . PRO A 1 247 ? -1.421 -18.748 -14.494 1.00 94.56 247 PRO A CA 1
ATOM 1896 C C . PRO A 1 247 ? -2.229 -17.578 -13.915 1.00 94.56 247 PRO A C 1
ATOM 1898 O O . PRO A 1 247 ? -1.978 -16.420 -14.246 1.00 94.56 247 PRO A O 1
ATOM 1901 N N . VAL A 1 248 ? -3.199 -17.895 -13.048 1.00 97.50 248 VAL A N 1
ATOM 1902 C CA . VAL A 1 248 ? -4.053 -16.931 -12.349 1.00 97.50 248 VAL A CA 1
ATOM 1903 C C . VAL A 1 248 ? -4.289 -17.404 -10.918 1.00 97.50 248 VAL A C 1
ATOM 1905 O O . VAL A 1 248 ? -4.815 -18.499 -10.707 1.00 97.50 248 VAL A O 1
ATOM 1908 N N . VAL A 1 249 ? -3.956 -16.557 -9.948 1.00 97.62 249 VAL A N 1
ATOM 1909 C CA . VAL A 1 249 ? -4.328 -16.719 -8.539 1.00 97.62 249 VAL A CA 1
ATOM 1910 C C . VAL A 1 249 ? -5.709 -16.111 -8.340 1.00 97.62 249 VAL A C 1
ATOM 1912 O O . VAL A 1 249 ? -5.942 -14.970 -8.731 1.00 97.62 249 VAL A O 1
ATOM 1915 N N . ARG A 1 250 ? -6.631 -16.863 -7.739 1.00 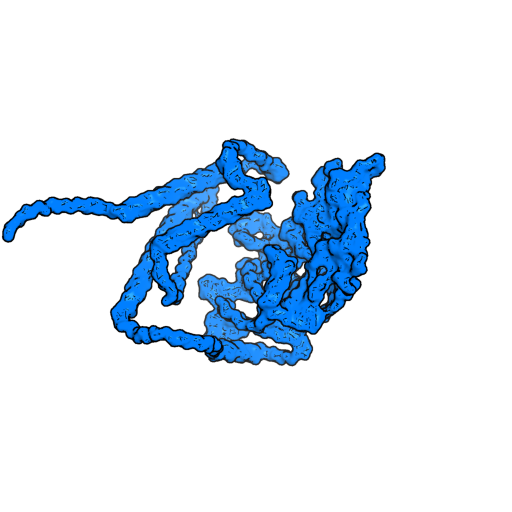97.12 250 ARG A N 1
ATOM 1916 C CA . ARG A 1 250 ? -7.994 -16.406 -7.440 1.00 97.12 250 ARG A CA 1
ATOM 1917 C C . ARG A 1 250 ? -8.284 -16.568 -5.963 1.00 97.12 250 ARG A C 1
ATOM 1919 O O . ARG A 1 250 ? -7.839 -17.539 -5.357 1.00 97.12 250 ARG A O 1
ATOM 1926 N N . GLY A 1 251 ? -9.084 -15.668 -5.413 1.00 95.88 251 GLY A N 1
ATOM 1927 C CA . GLY A 1 251 ? -9.544 -15.801 -4.042 1.00 95.88 251 GLY A CA 1
ATOM 1928 C C . GLY A 1 251 ? -10.662 -14.839 -3.685 1.00 95.88 251 GLY A C 1
ATOM 1929 O O . GLY A 1 251 ? -11.236 -14.150 -4.533 1.00 95.88 251 GLY A O 1
ATOM 1930 N N . ARG A 1 252 ? -10.982 -14.831 -2.395 1.00 96.56 252 ARG A N 1
ATOM 1931 C CA . ARG A 1 252 ? -11.946 -13.930 -1.776 1.00 96.56 252 ARG A CA 1
ATOM 1932 C C . ARG A 1 252 ? -11.332 -13.364 -0.505 1.00 96.56 252 ARG A C 1
ATOM 1934 O O . ARG A 1 252 ? -10.624 -14.082 0.197 1.00 96.56 252 ARG A O 1
ATOM 1941 N N . LEU A 1 253 ? -11.613 -12.101 -0.207 1.00 97.69 253 LEU A N 1
ATOM 1942 C CA . LEU A 1 253 ? -11.271 -11.517 1.084 1.00 97.69 253 LEU A CA 1
ATOM 1943 C C . LEU A 1 253 ? -11.906 -12.313 2.250 1.00 97.69 253 LEU A C 1
ATOM 1945 O O . LEU A 1 253 ? -12.954 -12.943 2.070 1.00 97.69 253 LEU A O 1
ATOM 1949 N N . PRO A 1 254 ? -11.290 -12.305 3.448 1.00 96.75 254 PRO A N 1
ATOM 1950 C CA . PRO A 1 254 ? -11.601 -13.253 4.525 1.00 96.75 254 PRO A CA 1
ATOM 1951 C C . PRO A 1 254 ? -12.969 -13.069 5.213 1.00 96.75 254 PRO A C 1
ATOM 1953 O O . PRO A 1 254 ? -13.310 -13.845 6.107 1.00 96.75 254 PRO A O 1
ATOM 1956 N N . GLY A 1 255 ? -13.763 -12.066 4.836 1.00 96.44 255 GLY A N 1
ATOM 1957 C CA . GLY A 1 255 ? -15.097 -11.818 5.385 1.00 96.44 255 GLY A CA 1
ATOM 1958 C C . GLY A 1 255 ? -15.076 -11.470 6.873 1.00 96.44 255 GLY A C 1
ATOM 1959 O O . GLY A 1 255 ? -15.963 -11.905 7.612 1.00 96.44 255 GLY A O 1
ATOM 1960 N N . LEU A 1 256 ? -14.046 -10.754 7.339 1.00 96.62 256 LEU A N 1
ATOM 1961 C CA . LEU A 1 256 ? -13.886 -10.402 8.752 1.00 96.62 256 LEU A CA 1
ATOM 1962 C C . LEU A 1 256 ? -14.736 -9.185 9.125 1.00 96.62 256 LEU A C 1
ATOM 1964 O O . LEU A 1 256 ? -14.877 -8.237 8.354 1.00 96.62 256 LEU A O 1
ATOM 1968 N N . GLN A 1 257 ? -15.252 -9.207 10.352 1.00 95.81 257 GLN A N 1
ATOM 1969 C CA . GLN A 1 257 ? -15.946 -8.094 10.998 1.00 95.81 257 GLN A CA 1
ATOM 1970 C C . GLN A 1 257 ? -15.258 -7.791 12.333 1.00 95.81 257 GLN A C 1
ATOM 1972 O O . GLN A 1 257 ? -15.762 -8.177 13.395 1.00 95.81 257 GLN A O 1
ATOM 1977 N N . PRO A 1 258 ? -14.062 -7.179 12.301 1.00 96.81 258 PRO A N 1
ATOM 1978 C CA . PRO A 1 258 ? -13.390 -6.783 13.521 1.00 96.81 258 PRO A CA 1
ATOM 1979 C C . PRO A 1 258 ? -14.170 -5.667 14.213 1.00 96.81 258 PRO A C 1
ATOM 1981 O O . PRO A 1 258 ? -14.760 -4.798 13.572 1.00 96.81 258 PRO A O 1
ATOM 1984 N N . ARG A 1 259 ? -14.149 -5.683 15.541 1.00 96.50 259 ARG A N 1
ATOM 1985 C CA . ARG A 1 259 ? -14.764 -4.663 16.389 1.00 96.50 259 ARG A CA 1
ATOM 1986 C C . ARG A 1 259 ? -13.745 -4.173 17.398 1.00 96.50 259 ARG A C 1
ATOM 1988 O O . ARG A 1 259 ? -13.023 -4.981 17.984 1.00 96.50 259 ARG A O 1
ATOM 1995 N N . LEU A 1 260 ? -13.698 -2.858 17.582 1.00 95.88 260 LEU A N 1
ATOM 1996 C CA . LEU A 1 260 ? -12.817 -2.194 18.533 1.00 95.88 260 LEU A CA 1
ATOM 1997 C C . LEU A 1 260 ? -13.659 -1.549 19.626 1.00 95.88 260 LEU A C 1
ATOM 1999 O O . LEU A 1 260 ? -14.453 -0.649 19.355 1.00 95.88 260 LEU A O 1
ATOM 2003 N N . LEU A 1 261 ? -13.443 -1.987 20.860 1.00 94.56 261 LEU A N 1
ATOM 2004 C CA . LEU A 1 261 ? -13.953 -1.321 22.047 1.00 94.56 261 LEU A CA 1
ATOM 2005 C C . LEU A 1 261 ? -12.806 -0.579 22.737 1.00 94.56 261 LEU A C 1
ATOM 2007 O O . LEU A 1 261 ? -11.677 -1.071 22.768 1.00 94.56 261 LEU A O 1
ATOM 2011 N N . TRP A 1 262 ? -13.089 0.576 23.332 1.00 92.25 262 TRP A N 1
ATOM 2012 C CA . TRP A 1 262 ? -12.125 1.284 24.176 1.00 92.25 262 TRP A CA 1
ATOM 2013 C C . TRP A 1 262 ? -12.766 1.875 25.429 1.00 92.25 262 TRP A C 1
ATOM 2015 O O . TRP A 1 262 ? -13.988 1.991 25.533 1.00 92.25 262 TRP A O 1
ATOM 2025 N N . ARG A 1 263 ? -11.920 2.232 26.397 1.00 87.75 263 ARG A N 1
ATOM 2026 C CA . ARG A 1 263 ? -12.300 2.935 27.631 1.00 87.75 263 ARG A CA 1
ATOM 2027 C C . ARG A 1 263 ? -11.272 4.009 27.971 1.00 87.75 263 ARG A C 1
ATOM 2029 O O . ARG A 1 263 ? -10.090 3.832 27.662 1.00 87.75 263 ARG A O 1
ATOM 2036 N N . THR A 1 264 ? -11.712 5.074 28.622 1.00 83.75 264 THR A N 1
ATOM 2037 C CA . THR A 1 264 ? -10.854 6.103 29.227 1.00 83.75 264 THR A CA 1
ATOM 2038 C C . THR A 1 264 ? -10.683 5.861 30.732 1.00 83.75 264 THR A C 1
ATOM 2040 O O . THR A 1 264 ? -11.371 5.012 31.300 1.00 83.75 264 THR A O 1
ATOM 2043 N N . ASP A 1 265 ? -9.787 6.593 31.405 1.00 72.75 265 ASP A N 1
ATOM 2044 C CA . ASP A 1 265 ? -9.631 6.476 32.867 1.00 72.75 265 ASP A CA 1
ATOM 2045 C C . ASP A 1 265 ? -10.914 6.855 33.617 1.00 72.75 265 ASP A C 1
ATOM 2047 O O . ASP A 1 265 ? -11.310 6.151 34.550 1.00 72.75 265 ASP A O 1
ATOM 2051 N N . ALA A 1 266 ? -11.609 7.905 33.163 1.00 69.38 266 ALA A N 1
ATOM 2052 C CA . ALA A 1 266 ? -12.892 8.334 33.721 1.00 69.38 266 ALA A CA 1
ATOM 2053 C C . ALA A 1 266 ? -13.968 7.237 33.620 1.00 69.38 266 ALA A C 1
ATOM 2055 O O . ALA A 1 266 ? -14.827 7.121 34.497 1.00 69.38 266 ALA A O 1
ATOM 2056 N N . ASP A 1 267 ? -13.876 6.387 32.593 1.00 74.06 267 ASP A N 1
ATOM 2057 C CA . ASP A 1 267 ? -14.812 5.287 32.368 1.00 74.06 267 ASP A CA 1
ATOM 2058 C C . ASP A 1 267 ? -14.562 4.081 33.285 1.00 74.06 267 ASP A C 1
ATOM 2060 O O . ASP A 1 267 ? -15.419 3.202 33.400 1.00 74.06 267 ASP A O 1
ATOM 2064 N N . THR A 1 268 ? -13.407 4.010 33.957 1.00 66.44 268 THR A N 1
ATOM 2065 C CA . THR A 1 268 ? -13.044 2.858 34.803 1.00 66.44 268 THR A CA 1
ATOM 2066 C C . THR A 1 268 ? -14.042 2.662 35.943 1.00 66.44 268 THR A C 1
ATOM 2068 O O . THR A 1 268 ? -14.408 1.530 36.253 1.00 66.44 268 THR A O 1
ATOM 2071 N N . ASN A 1 269 ? -14.544 3.759 36.517 1.00 67.75 269 ASN A N 1
ATOM 2072 C CA . ASN A 1 269 ? -15.515 3.721 37.613 1.00 67.75 269 ASN A CA 1
ATOM 2073 C C . ASN A 1 269 ? -16.967 3.576 37.128 1.00 67.75 269 ASN A C 1
ATOM 2075 O O . ASN A 1 269 ? -17.802 3.046 37.857 1.00 67.75 269 ASN A O 1
ATOM 2079 N N . THR A 1 270 ? -17.285 4.038 35.915 1.00 71.50 270 THR A N 1
ATOM 2080 C CA . THR A 1 270 ? -18.640 3.963 35.334 1.00 71.50 270 THR A CA 1
ATOM 2081 C C . THR A 1 270 ? -18.861 2.698 34.508 1.00 71.50 270 THR A C 1
ATOM 2083 O O . THR A 1 270 ? -19.989 2.406 34.112 1.00 71.50 270 THR A O 1
ATOM 2086 N N . ASN A 1 271 ? -17.791 1.937 34.258 1.00 72.69 271 ASN A N 1
ATOM 2087 C CA . ASN A 1 271 ? -17.769 0.765 33.395 1.00 72.69 271 ASN A CA 1
ATOM 2088 C C . ASN A 1 271 ? -18.271 1.055 31.965 1.00 72.69 271 ASN A C 1
ATOM 2090 O O . ASN A 1 271 ? -18.828 0.185 31.288 1.00 72.69 271 ASN A O 1
ATOM 2094 N N . GLN A 1 272 ? -18.091 2.297 31.518 1.00 83.69 272 GLN A N 1
ATOM 2095 C CA . GLN A 1 272 ? -18.479 2.739 30.190 1.00 83.69 272 GLN A CA 1
ATOM 2096 C C . GLN A 1 272 ? -17.486 2.208 29.148 1.00 83.69 272 GLN A C 1
ATOM 2098 O O . GLN A 1 272 ? -16.273 2.184 29.355 1.00 83.69 272 GLN A O 1
ATOM 2103 N N . VAL A 1 273 ? -18.012 1.745 28.014 1.00 88.81 273 VAL A N 1
ATOM 2104 C CA . VAL A 1 273 ? -17.207 1.325 26.866 1.00 88.81 273 VAL A CA 1
ATOM 2105 C C . VAL A 1 273 ? -17.696 2.025 25.615 1.00 88.81 273 VAL A C 1
ATOM 2107 O O . VAL A 1 273 ? -18.899 2.190 25.392 1.00 88.81 273 VAL A O 1
ATOM 2110 N N . TRP A 1 274 ? -16.741 2.407 24.791 1.00 91.12 274 TRP A N 1
ATOM 2111 C CA . TRP A 1 274 ? -16.973 3.089 23.537 1.00 91.12 274 TRP A CA 1
ATOM 2112 C C . TRP A 1 274 ? -16.654 2.163 22.376 1.00 91.12 274 TRP A C 1
ATOM 2114 O O . TRP A 1 274 ? -15.834 1.255 22.501 1.00 91.12 274 TRP A O 1
ATOM 2124 N N . GLU A 1 275 ? -17.320 2.398 21.255 1.00 93.38 275 GLU A N 1
ATOM 2125 C CA . GLU A 1 275 ? -17.133 1.649 20.025 1.00 93.38 275 GLU A CA 1
ATOM 2126 C C . GLU A 1 275 ? -17.404 2.558 18.825 1.00 93.38 275 GLU A C 1
ATOM 2128 O O . GLU A 1 275 ? -18.281 3.422 18.874 1.00 93.38 275 GLU A O 1
ATOM 2133 N N . ALA A 1 276 ? -16.661 2.335 17.746 1.00 88.25 276 ALA A N 1
ATOM 2134 C CA . ALA A 1 276 ? -16.822 3.005 16.468 1.00 88.25 276 ALA A CA 1
ATOM 2135 C C . ALA A 1 276 ? -16.583 1.998 15.331 1.00 88.25 276 ALA A C 1
ATOM 2137 O O . ALA A 1 276 ? -15.846 1.024 15.523 1.00 88.25 276 ALA A O 1
ATOM 2138 N N . PRO A 1 277 ? -17.214 2.207 14.160 1.00 90.56 277 PRO A N 1
ATOM 2139 C CA . PRO A 1 277 ? -17.061 1.310 13.025 1.00 90.56 277 PRO A CA 1
ATOM 2140 C C . PRO A 1 277 ? -15.612 1.295 12.527 1.00 90.56 277 PRO A C 1
ATOM 2142 O O . PRO A 1 277 ? -14.967 2.333 12.368 1.00 90.56 277 PRO A O 1
ATOM 2145 N N . LEU A 1 278 ? -15.113 0.085 12.288 1.00 96.62 278 LEU A N 1
ATOM 2146 C CA . LEU A 1 278 ? -13.824 -0.175 11.663 1.00 96.62 278 LEU A CA 1
ATOM 2147 C C . LEU A 1 278 ? -14.025 -0.300 10.152 1.00 96.62 278 LEU A C 1
ATOM 2149 O O . LEU A 1 278 ? -14.711 -1.209 9.693 1.00 96.62 278 LEU A O 1
ATOM 2153 N N . GLU A 1 279 ? -13.401 0.590 9.388 1.00 98.12 279 GLU A N 1
ATOM 2154 C CA . GLU A 1 279 ? -13.549 0.627 7.930 1.00 98.12 279 GLU A CA 1
ATOM 2155 C C . GLU A 1 279 ? -12.391 -0.099 7.249 1.00 98.12 279 GLU A C 1
ATOM 2157 O O . GLU A 1 279 ? -11.233 0.234 7.512 1.00 98.12 279 GLU A O 1
ATOM 2162 N N . LEU A 1 280 ? -12.676 -1.060 6.363 1.00 98.62 280 LEU A N 1
ATOM 2163 C CA . LEU A 1 280 ? -11.648 -1.744 5.575 1.00 98.62 280 LEU A CA 1
ATOM 2164 C C . LEU A 1 280 ? -11.206 -0.855 4.413 1.00 98.62 280 LEU A C 1
ATOM 2166 O O . LEU A 1 280 ? -11.877 -0.756 3.384 1.00 98.62 280 LEU A O 1
ATOM 2170 N N . ASP A 1 281 ? -10.061 -0.205 4.578 1.00 98.31 281 ASP A N 1
ATOM 2171 C CA . ASP A 1 281 ? -9.593 0.817 3.644 1.00 98.31 281 ASP A CA 1
ATOM 2172 C C . ASP A 1 281 ? -8.351 0.400 2.841 1.00 98.31 281 ASP A C 1
ATOM 2174 O O . ASP A 1 281 ? -8.000 1.046 1.853 1.00 98.31 281 ASP A O 1
ATOM 2178 N N . THR A 1 282 ? -7.703 -0.709 3.208 1.00 98.56 282 THR A N 1
ATOM 2179 C CA . THR A 1 282 ? -6.499 -1.194 2.523 1.00 98.56 282 THR A CA 1
ATOM 2180 C C . THR A 1 282 ? -6.513 -2.703 2.359 1.00 98.56 282 THR A C 1
ATOM 2182 O O . THR A 1 282 ? -6.705 -3.442 3.326 1.00 98.56 282 THR A O 1
ATOM 2185 N N . VAL A 1 283 ? -6.238 -3.142 1.134 1.00 98.69 283 VAL A N 1
ATOM 2186 C CA . VAL A 1 283 ? -6.000 -4.537 0.770 1.00 98.69 283 VAL A CA 1
ATOM 2187 C C . VAL A 1 283 ? -4.648 -4.638 0.075 1.00 98.69 283 VAL A C 1
ATOM 2189 O O . VAL A 1 283 ? -4.412 -3.975 -0.928 1.00 98.69 283 VAL A O 1
ATOM 2192 N N . TRP A 1 284 ? -3.768 -5.498 0.565 1.00 98.44 284 TRP A N 1
ATOM 2193 C CA . TRP A 1 284 ? -2.587 -5.926 -0.176 1.00 98.44 284 TRP A CA 1
ATOM 2194 C C . TRP A 1 284 ? -2.793 -7.350 -0.675 1.00 98.44 284 TRP A C 1
ATOM 2196 O O . TRP A 1 284 ? -3.190 -8.227 0.094 1.00 98.44 284 TRP A O 1
ATOM 2206 N N . LEU A 1 285 ? -2.511 -7.581 -1.955 1.00 98.44 285 LEU A N 1
ATOM 2207 C CA . LEU A 1 285 ? -2.477 -8.913 -2.550 1.00 98.44 285 LEU A CA 1
ATOM 2208 C C . LEU A 1 285 ? -1.021 -9.381 -2.654 1.00 98.44 285 LEU A C 1
ATOM 2210 O O . LEU A 1 285 ? -0.181 -8.676 -3.217 1.00 98.44 285 LEU A O 1
ATOM 2214 N N . TYR A 1 286 ? -0.748 -10.587 -2.156 1.00 97.25 286 TYR A N 1
ATOM 2215 C CA . TYR A 1 286 ? 0.543 -11.271 -2.254 1.00 97.25 286 TYR A CA 1
ATOM 2216 C C . TYR A 1 286 ? 0.368 -12.526 -3.113 1.00 97.25 286 TYR A C 1
ATOM 2218 O O . TYR A 1 286 ? 0.262 -13.637 -2.582 1.00 97.25 286 TYR A O 1
ATOM 2226 N N . PRO A 1 287 ? 0.247 -12.375 -4.444 1.00 97.19 287 PRO A N 1
ATOM 2227 C CA . PRO A 1 287 ? -0.051 -13.487 -5.336 1.00 97.19 287 PRO A CA 1
ATOM 2228 C C . PRO A 1 287 ? 1.019 -14.575 -5.266 1.00 97.19 287 PRO A C 1
ATOM 2230 O O . PRO A 1 287 ? 0.638 -15.736 -5.271 1.00 97.19 287 PRO A O 1
ATOM 2233 N N . ASN A 1 288 ? 2.302 -14.220 -5.113 1.00 96.56 288 ASN A N 1
ATOM 2234 C CA . ASN A 1 288 ? 3.416 -15.166 -5.001 1.00 96.56 288 ASN A CA 1
ATOM 2235 C C . ASN A 1 288 ? 3.201 -16.218 -3.897 1.00 96.56 288 ASN A C 1
ATOM 2237 O O . ASN A 1 288 ? 3.477 -17.392 -4.123 1.00 96.56 288 ASN A O 1
ATOM 2241 N N . ASP A 1 289 ? 2.688 -15.791 -2.738 1.00 95.62 289 ASP A N 1
ATOM 2242 C CA . ASP A 1 289 ? 2.458 -16.638 -1.558 1.00 95.62 289 ASP A CA 1
ATOM 2243 C C . ASP A 1 289 ? 0.976 -16.993 -1.355 1.00 95.62 289 ASP A C 1
ATOM 2245 O O . ASP A 1 289 ? 0.613 -17.618 -0.360 1.00 95.62 289 ASP A O 1
ATOM 2249 N N . MET A 1 290 ? 0.099 -16.563 -2.269 1.00 96.56 290 MET A N 1
ATOM 2250 C CA . MET A 1 290 ? -1.360 -16.693 -2.169 1.00 96.56 290 MET A CA 1
ATOM 2251 C C . MET A 1 290 ? -1.933 -16.163 -0.843 1.00 96.56 290 MET A C 1
ATOM 2253 O O . MET A 1 290 ? -2.805 -16.784 -0.225 1.00 96.56 290 MET A O 1
ATOM 2257 N N . ARG A 1 291 ? -1.453 -14.994 -0.410 1.00 97.19 291 ARG A N 1
ATOM 2258 C CA . ARG A 1 291 ? -1.902 -14.310 0.812 1.00 97.19 291 ARG A CA 1
ATOM 2259 C C . ARG A 1 291 ? -2.538 -12.962 0.505 1.00 97.19 291 ARG A C 1
ATOM 2261 O O . ARG A 1 291 ? -2.306 -12.368 -0.548 1.00 97.19 291 ARG A O 1
ATOM 2268 N N . VAL A 1 292 ? -3.304 -12.462 1.466 1.00 98.12 292 VAL A N 1
ATOM 2269 C CA . VAL A 1 292 ? -3.831 -11.097 1.480 1.00 98.12 292 VAL A CA 1
ATOM 2270 C C . VAL A 1 292 ? -3.598 -10.458 2.842 1.00 98.12 292 VAL A C 1
ATOM 2272 O O . VAL A 1 292 ? -3.732 -11.123 3.867 1.00 98.12 292 VAL A O 1
ATOM 2275 N N . LEU A 1 293 ? -3.276 -9.168 2.861 1.00 98.44 293 LEU A N 1
ATOM 2276 C CA . LEU A 1 293 ? -3.326 -8.342 4.067 1.00 98.44 293 LEU A CA 1
ATOM 2277 C C . LEU A 1 293 ? -4.521 -7.399 3.959 1.00 98.44 293 LEU A C 1
ATOM 2279 O O . LEU A 1 293 ? -4.681 -6.703 2.959 1.00 98.44 293 LEU A O 1
ATOM 2283 N N . VAL A 1 294 ? -5.342 -7.362 5.002 1.00 98.56 294 VAL A N 1
ATOM 2284 C CA . VAL A 1 294 ? -6.496 -6.464 5.120 1.00 98.56 294 VAL A CA 1
ATOM 2285 C C . VAL A 1 294 ? -6.304 -5.549 6.322 1.00 98.56 294 VAL A C 1
ATOM 2287 O O . VAL A 1 294 ? -5.980 -6.036 7.405 1.00 98.56 294 VAL A O 1
ATOM 2290 N N . LEU A 1 295 ? -6.482 -4.237 6.144 1.00 98.69 295 LEU A N 1
ATOM 2291 C CA . LEU A 1 295 ? -6.318 -3.241 7.209 1.00 98.69 295 LEU A CA 1
ATOM 2292 C C . LEU A 1 295 ? -7.609 -2.455 7.425 1.00 98.69 295 LEU A C 1
ATOM 2294 O O . LEU A 1 295 ? -8.094 -1.755 6.534 1.00 98.69 295 LEU A O 1
ATOM 2298 N N . TYR A 1 296 ? -8.126 -2.547 8.642 1.00 98.62 296 TYR A N 1
ATOM 2299 C CA . TYR A 1 296 ? -9.301 -1.828 9.097 1.00 98.62 296 TYR A CA 1
ATOM 2300 C C . TYR A 1 296 ? -8.883 -0.633 9.945 1.00 98.62 296 TYR A C 1
ATOM 2302 O O . TYR A 1 296 ? -8.028 -0.779 10.821 1.00 98.62 296 TYR A O 1
ATOM 2310 N N . ARG A 1 297 ? -9.485 0.540 9.725 1.00 97.69 297 ARG A N 1
ATOM 2311 C CA . ARG A 1 297 ? -9.087 1.774 10.416 1.00 97.69 297 ARG A CA 1
ATOM 2312 C C . ARG A 1 297 ? -10.239 2.584 10.962 1.00 97.69 297 ARG A C 1
ATOM 2314 O O . ARG A 1 297 ? -11.244 2.833 10.289 1.00 97.69 297 ARG A O 1
ATOM 2321 N N . VAL A 1 298 ? -10.008 3.103 12.160 1.00 95.44 298 VAL A N 1
ATOM 2322 C CA . VAL A 1 298 ? -10.888 4.044 12.847 1.00 95.44 298 VAL A CA 1
ATOM 2323 C C . VAL A 1 298 ? -10.061 5.151 13.493 1.00 95.44 298 VAL A C 1
ATOM 2325 O O . VAL A 1 298 ? -8.934 4.924 13.934 1.00 95.44 298 VAL A O 1
ATOM 2328 N N . LEU A 1 299 ? -10.625 6.357 13.530 1.00 92.81 299 LEU A N 1
ATOM 2329 C CA . LEU A 1 299 ? -10.092 7.460 14.320 1.00 92.81 299 LEU A CA 1
ATOM 2330 C C . LEU A 1 299 ? -10.863 7.510 15.634 1.00 92.81 299 LEU A C 1
ATOM 2332 O O . LEU A 1 299 ? -12.088 7.618 15.627 1.00 92.81 299 LEU A O 1
ATOM 2336 N N . ILE A 1 300 ? -10.145 7.439 16.747 1.00 90.38 300 ILE A N 1
ATOM 2337 C CA . ILE A 1 300 ? -10.695 7.659 18.087 1.00 90.38 300 ILE A CA 1
ATOM 2338 C C . ILE A 1 300 ? -10.032 8.895 18.706 1.00 90.38 300 ILE A C 1
ATOM 2340 O O . ILE A 1 300 ? -8.930 9.261 18.279 1.00 90.38 300 ILE A O 1
ATOM 2344 N N . PRO A 1 301 ? -10.665 9.559 19.689 1.00 86.00 301 PRO A N 1
ATOM 2345 C CA . PRO A 1 30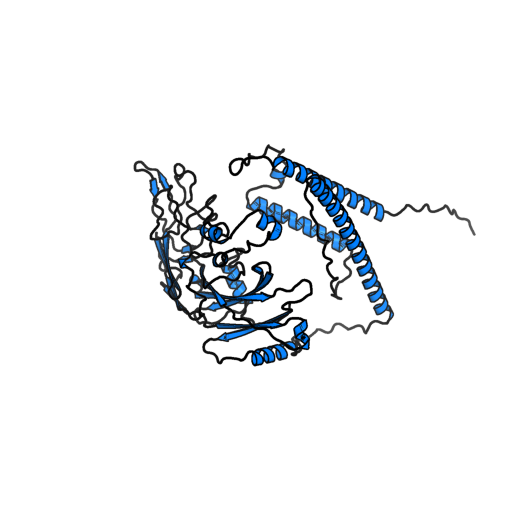1 ? -10.041 10.678 20.391 1.00 86.00 301 PRO A CA 1
ATOM 2346 C C . PRO A 1 301 ? -8.658 10.285 20.926 1.00 86.00 301 PRO A C 1
ATOM 2348 O O . PRO A 1 301 ? -8.499 9.187 21.462 1.00 86.00 301 PRO A O 1
ATOM 2351 N N . ALA A 1 302 ? -7.648 11.138 20.746 1.00 80.00 302 ALA A N 1
ATOM 2352 C CA . ALA A 1 302 ? -6.329 10.901 21.330 1.00 80.00 302 ALA A CA 1
ATOM 2353 C C . ALA A 1 302 ? -6.323 11.189 22.835 1.00 80.00 302 ALA A C 1
ATOM 2355 O O . ALA A 1 302 ? -7.191 11.898 23.336 1.00 80.00 302 ALA A O 1
ATOM 2356 N N . ALA A 1 303 ? -5.316 10.662 23.538 1.00 67.75 303 ALA A N 1
ATOM 2357 C CA . ALA A 1 303 ? -5.049 11.059 24.914 1.00 67.75 303 ALA A CA 1
ATOM 2358 C C . ALA A 1 303 ? -4.619 12.532 24.971 1.00 67.75 303 ALA A C 1
ATOM 2360 O O . ALA A 1 303 ? -3.571 12.895 24.435 1.00 67.75 303 ALA A O 1
ATOM 2361 N N . GLY A 1 304 ? -5.436 13.369 25.609 1.00 57.75 304 GLY A N 1
ATOM 2362 C CA . GLY A 1 304 ? -5.078 14.730 25.980 1.00 57.75 304 GLY A CA 1
ATOM 2363 C C . GLY A 1 304 ? -3.966 14.763 27.034 1.00 57.75 304 GLY A C 1
ATOM 2364 O O . GLY A 1 304 ? -3.657 13.763 27.684 1.00 57.75 304 GLY A O 1
ATOM 2365 N N . LEU A 1 305 ? -3.366 15.942 27.229 1.00 47.72 305 LEU A N 1
ATOM 2366 C CA . LEU A 1 305 ? -2.335 16.181 28.255 1.00 47.72 305 LEU A CA 1
ATOM 2367 C C . LEU A 1 305 ? -2.844 15.959 29.691 1.00 47.72 305 LEU A C 1
ATOM 2369 O O . LEU A 1 305 ? -2.056 15.751 30.607 1.00 47.72 305 LEU A O 1
ATOM 2373 N N . ASP A 1 306 ? -4.159 15.998 29.879 1.00 52.06 306 ASP A N 1
ATOM 2374 C CA . ASP A 1 306 ? -4.874 15.692 31.118 1.00 52.06 306 ASP A CA 1
ATOM 2375 C C . ASP A 1 306 ? -5.104 14.182 31.334 1.00 52.06 306 ASP A C 1
ATOM 2377 O O . ASP A 1 306 ? -5.746 13.791 32.306 1.00 52.06 306 A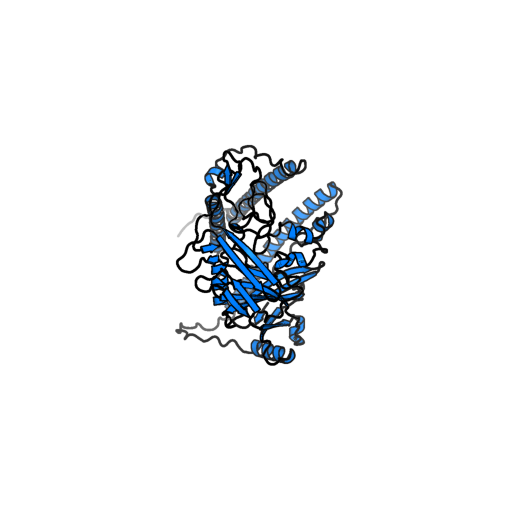SP A O 1
ATOM 2381 N N . GLY A 1 307 ? -4.604 13.327 30.433 1.00 52.91 307 GLY A N 1
ATOM 2382 C CA . GLY A 1 307 ? -4.847 11.884 30.449 1.00 52.91 307 GLY A CA 1
ATOM 2383 C C . GLY A 1 307 ? -6.210 11.477 29.878 1.00 52.91 307 GLY A C 1
ATOM 2384 O O . GLY A 1 307 ? -6.551 10.291 29.911 1.00 52.91 307 GLY A O 1
ATOM 2385 N N . SER A 1 308 ? -6.987 12.422 29.327 1.00 57.97 308 SER A N 1
ATOM 2386 C CA . SER A 1 308 ? -8.283 12.143 28.707 1.00 57.97 308 SER A CA 1
ATOM 2387 C C . SER A 1 308 ? -8.095 11.441 27.362 1.00 57.97 308 SER A C 1
ATOM 2389 O O . SER A 1 308 ? -7.811 12.048 26.340 1.00 57.97 308 SER A O 1
ATOM 2391 N N . GLY A 1 309 ? -8.213 10.118 27.340 1.00 68.50 309 GLY A N 1
ATOM 2392 C CA . GLY A 1 309 ? -8.209 9.346 26.102 1.00 68.50 309 GLY A CA 1
ATOM 2393 C C . GLY A 1 309 ? -8.231 7.846 26.343 1.00 68.50 309 GLY A C 1
ATOM 2394 O O . GLY A 1 309 ? -8.364 7.407 27.485 1.00 68.50 309 GLY A O 1
ATOM 2395 N N . PRO A 1 310 ? -8.145 7.040 25.275 1.00 78.69 310 PRO A N 1
ATOM 2396 C CA . PRO A 1 310 ? -8.187 5.590 25.370 1.00 78.69 310 PRO A CA 1
ATOM 2397 C C . PRO A 1 310 ? -7.030 5.057 26.222 1.00 78.69 310 PRO A C 1
ATOM 2399 O O . PRO A 1 310 ? -5.863 5.170 25.859 1.00 78.69 310 PRO A O 1
ATOM 2402 N N . GLN A 1 311 ? -7.355 4.429 27.347 1.00 82.06 311 GLN A N 1
ATOM 2403 C CA . GLN A 1 311 ? -6.380 3.804 28.246 1.00 82.06 311 GLN A CA 1
ATOM 2404 C C . GLN A 1 311 ? -6.337 2.298 28.074 1.00 82.06 311 GLN A C 1
ATOM 2406 O O . GLN A 1 311 ? -5.305 1.669 28.329 1.00 82.06 311 GLN A O 1
ATOM 2411 N N . ALA A 1 312 ? -7.422 1.713 27.568 1.00 88.19 312 ALA A N 1
ATOM 2412 C CA . ALA A 1 312 ? -7.415 0.333 27.140 1.00 88.19 312 ALA A CA 1
ATOM 2413 C C . ALA A 1 312 ? -8.227 0.116 25.862 1.00 88.19 312 ALA A C 1
ATOM 2415 O O . ALA A 1 312 ? -9.239 0.782 25.641 1.00 88.19 312 ALA A O 1
ATOM 2416 N N . LEU A 1 313 ? -7.772 -0.841 25.055 1.00 91.94 313 LEU A N 1
ATOM 2417 C CA . LEU A 1 313 ? -8.401 -1.287 23.817 1.00 91.94 313 LEU A CA 1
ATOM 2418 C C . LEU A 1 313 ? -8.757 -2.770 23.924 1.00 91.94 313 LEU A C 1
ATOM 2420 O O . LEU A 1 313 ? -7.992 -3.560 24.482 1.00 91.94 313 LEU A O 1
ATOM 2424 N N . TYR A 1 314 ? -9.887 -3.145 23.338 1.00 94.25 314 TYR A N 1
ATOM 2425 C CA . TYR A 1 314 ? -10.302 -4.526 23.155 1.00 94.25 314 TYR A CA 1
ATOM 2426 C C . TYR A 1 314 ? -10.689 -4.780 21.711 1.00 94.25 314 TYR A C 1
ATOM 2428 O O . TYR A 1 314 ? -11.556 -4.096 21.168 1.00 94.25 314 TYR A O 1
ATOM 2436 N N . VAL A 1 315 ? -10.054 -5.776 21.107 1.00 95.81 315 VAL A N 1
ATOM 2437 C CA . VAL A 1 315 ? -10.353 -6.206 19.745 1.00 95.81 315 VAL A CA 1
ATOM 2438 C C . VAL A 1 315 ? -11.124 -7.514 19.801 1.00 95.81 315 VAL A C 1
ATOM 2440 O O . VAL A 1 315 ? -10.722 -8.461 20.474 1.00 95.81 315 VAL A O 1
ATOM 2443 N N . HIS A 1 316 ? -12.227 -7.575 19.065 1.00 95.44 316 HIS A N 1
ATOM 2444 C CA . HIS A 1 316 ? -12.950 -8.809 18.797 1.00 95.44 316 HIS A CA 1
ATOM 2445 C C . HIS A 1 316 ? -12.986 -9.070 17.294 1.00 95.44 316 HIS A C 1
ATOM 2447 O O . HIS A 1 316 ? -13.435 -8.216 16.532 1.00 95.44 316 HIS A O 1
ATOM 2453 N N . THR A 1 317 ? -12.568 -10.262 16.877 1.00 95.00 317 THR A N 1
ATOM 2454 C CA . THR A 1 317 ? -12.594 -10.678 15.471 1.00 95.00 317 THR A CA 1
ATOM 2455 C C . THR A 1 317 ? -13.849 -11.502 15.195 1.00 95.00 317 THR A C 1
ATOM 2457 O O . THR A 1 317 ? -13.908 -12.690 15.512 1.00 95.00 317 THR A O 1
ATOM 2460 N N . GLY A 1 318 ? -14.871 -10.865 14.618 1.00 93.69 318 GLY A N 1
ATOM 2461 C CA . GLY A 1 318 ? -16.049 -11.542 14.078 1.00 93.69 318 GLY A CA 1
ATOM 2462 C C . GLY A 1 318 ? -15.870 -11.945 12.611 1.00 93.69 318 GLY A C 1
ATOM 2463 O O . GLY A 1 318 ? -14.899 -11.567 11.951 1.00 93.69 318 GLY A O 1
ATOM 2464 N N . ARG A 1 319 ? -16.844 -12.681 12.071 1.00 93.50 319 ARG A N 1
ATOM 2465 C CA . ARG A 1 319 ? -16.960 -12.997 10.636 1.00 93.50 319 ARG A CA 1
ATOM 2466 C C . ARG A 1 319 ? -18.355 -12.635 10.140 1.00 93.50 319 ARG A C 1
ATOM 2468 O O . ARG A 1 319 ? -19.314 -12.797 10.887 1.00 93.50 319 ARG A O 1
ATOM 2475 N N . MET A 1 320 ? -18.480 -12.244 8.873 1.00 91.50 320 MET A N 1
ATOM 2476 C CA . MET A 1 320 ? -19.759 -11.881 8.242 1.00 91.50 320 MET A CA 1
ATOM 2477 C C . MET A 1 320 ? -20.799 -13.008 8.268 1.00 91.50 320 MET A C 1
ATOM 2479 O O . MET A 1 320 ? -21.995 -12.746 8.309 1.00 91.50 320 MET A O 1
ATOM 2483 N N . THR A 1 321 ? -20.355 -14.267 8.244 1.00 89.19 321 THR A N 1
ATOM 2484 C CA . THR A 1 321 ? -21.232 -15.446 8.338 1.00 89.19 321 THR A CA 1
ATOM 2485 C C . THR A 1 321 ? -21.552 -15.843 9.783 1.00 89.19 321 THR A C 1
ATOM 2487 O O . THR A 1 321 ? -22.283 -16.806 10.003 1.00 89.19 321 THR A O 1
ATOM 2490 N N . GLY A 1 322 ? -20.949 -15.175 10.769 1.00 84.88 322 GLY A N 1
ATOM 2491 C CA . GLY A 1 322 ? -21.128 -15.453 12.189 1.00 84.88 322 GLY A CA 1
ATOM 2492 C C . GLY A 1 322 ? -22.385 -14.804 12.762 1.00 84.88 322 GLY A C 1
ATOM 2493 O O . GLY A 1 322 ? -22.980 -13.905 12.172 1.00 84.88 322 GLY A O 1
ATOM 2494 N N . SER A 1 323 ? -22.792 -15.252 13.949 1.00 84.94 323 SER A N 1
ATOM 2495 C CA . SER A 1 323 ? -23.868 -14.595 14.692 1.00 84.94 323 SER A CA 1
ATOM 2496 C C . SER A 1 323 ? -23.408 -13.230 15.200 1.00 84.94 323 SER A C 1
ATOM 2498 O O . SER A 1 323 ? -22.300 -13.098 15.724 1.00 84.94 323 SER A O 1
ATOM 2500 N N . ALA A 1 324 ? -24.272 -12.223 15.075 1.00 85.94 324 ALA A N 1
ATOM 2501 C CA . ALA A 1 324 ? -24.008 -10.903 15.625 1.00 85.94 324 ALA A CA 1
ATOM 2502 C C . ALA A 1 324 ? -23.875 -10.990 17.153 1.00 85.94 324 ALA A C 1
ATOM 2504 O O . ALA A 1 324 ? -24.754 -11.515 17.832 1.00 85.94 324 ALA A O 1
ATOM 2505 N N . VAL A 1 325 ? -22.773 -10.465 17.681 1.00 90.88 325 VAL A N 1
ATOM 2506 C CA . VAL A 1 325 ? -22.534 -10.339 19.125 1.00 90.88 325 VAL A CA 1
ATOM 2507 C C . VAL A 1 325 ? -22.906 -8.917 19.527 1.00 90.88 325 VAL A C 1
ATOM 2509 O O . VAL A 1 325 ? -22.539 -7.974 18.828 1.00 90.88 325 VAL A O 1
ATOM 2512 N N . SER A 1 326 ? -23.632 -8.708 20.623 1.00 92.19 326 SER A N 1
ATOM 2513 C CA . SER A 1 326 ? -23.955 -7.343 21.062 1.00 92.19 326 SER A CA 1
ATOM 2514 C C . SER A 1 326 ? -22.725 -6.627 21.646 1.00 92.19 326 SER A C 1
ATOM 2516 O O . SER A 1 326 ? -21.762 -7.257 22.089 1.00 92.19 326 SER A O 1
ATOM 2518 N N . ARG A 1 327 ? -22.726 -5.285 21.652 1.00 91.38 327 ARG A N 1
ATOM 2519 C CA . ARG A 1 327 ? -21.655 -4.504 22.306 1.00 91.38 327 ARG A CA 1
ATOM 2520 C C . ARG A 1 327 ? -21.551 -4.851 23.794 1.00 91.38 327 ARG A C 1
ATOM 2522 O O . ARG A 1 327 ? -20.448 -5.000 24.309 1.00 91.38 327 ARG A O 1
ATOM 2529 N N . ASP A 1 328 ? -22.686 -5.012 24.466 1.00 91.06 328 ASP A N 1
ATOM 2530 C CA . ASP A 1 328 ? -22.732 -5.269 25.906 1.00 91.06 328 ASP A CA 1
ATOM 2531 C C . ASP A 1 328 ? -22.184 -6.665 26.250 1.00 91.06 328 ASP A C 1
ATOM 2533 O O . ASP A 1 328 ? -21.482 -6.828 27.252 1.00 91.06 328 ASP A O 1
ATOM 2537 N N . GLU A 1 329 ? -22.398 -7.658 25.379 1.00 93.31 329 GLU A N 1
ATOM 2538 C CA . GLU A 1 329 ? -21.741 -8.967 25.478 1.00 93.31 329 GLU A CA 1
ATOM 2539 C C . GLU A 1 329 ? -20.220 -8.867 25.320 1.00 93.31 329 GLU A C 1
ATOM 2541 O O . GLU A 1 329 ? -19.484 -9.458 26.111 1.00 93.31 329 GLU A O 1
ATOM 2546 N N . LEU A 1 330 ? -19.723 -8.108 24.335 1.00 93.19 330 LEU A N 1
ATOM 2547 C CA . LEU A 1 330 ? -18.280 -7.889 24.168 1.00 93.19 330 LEU A CA 1
ATOM 2548 C C . LEU A 1 330 ? -17.677 -7.150 25.367 1.00 93.19 330 LEU A C 1
ATOM 2550 O O . LEU A 1 330 ? -16.611 -7.528 25.847 1.00 93.19 330 LEU A O 1
ATOM 2554 N N . ALA A 1 331 ? -18.383 -6.156 25.904 1.00 91.56 331 ALA A N 1
ATOM 2555 C CA . ALA A 1 331 ? -17.984 -5.443 27.111 1.00 91.56 331 ALA A CA 1
ATOM 2556 C C . ALA A 1 331 ? -17.898 -6.381 28.327 1.00 91.56 331 ALA A C 1
ATOM 2558 O O . ALA A 1 331 ? -16.973 -6.276 29.134 1.00 91.56 331 ALA A O 1
ATOM 2559 N N . ALA A 1 332 ? -18.843 -7.318 28.458 1.00 90.50 332 ALA A N 1
ATOM 2560 C CA . ALA A 1 332 ? -18.828 -8.338 29.504 1.00 90.50 332 ALA A CA 1
ATOM 2561 C C . ALA A 1 332 ? -17.653 -9.313 29.352 1.00 90.50 332 ALA A C 1
ATOM 2563 O O . ALA A 1 332 ? -16.967 -9.590 30.336 1.00 90.50 332 ALA A O 1
ATOM 2564 N N . ARG A 1 333 ? -17.373 -9.773 28.125 1.00 91.50 333 ARG A N 1
ATOM 2565 C CA . ARG A 1 333 ? -16.199 -10.613 27.828 1.00 91.50 333 ARG A CA 1
ATOM 2566 C C . ARG A 1 333 ? -14.898 -9.891 28.156 1.00 91.50 333 ARG A C 1
ATOM 2568 O O . ARG A 1 333 ? -14.020 -10.474 28.782 1.00 91.50 333 ARG A O 1
ATOM 2575 N N . TRP A 1 334 ? -14.788 -8.619 27.776 1.00 91.00 334 TRP A N 1
ATOM 2576 C CA . TRP A 1 334 ? -13.597 -7.827 28.058 1.00 91.00 334 TRP A CA 1
ATOM 2577 C C . TRP A 1 334 ? -13.378 -7.637 29.561 1.00 91.00 334 TRP A C 1
ATOM 2579 O O . TRP A 1 334 ? -12.260 -7.811 30.033 1.00 91.00 334 TRP A O 1
ATOM 2589 N N . ARG A 1 335 ? -14.435 -7.352 30.332 1.00 86.06 335 ARG A N 1
ATOM 2590 C CA . ARG A 1 335 ? -14.352 -7.301 31.801 1.00 86.06 335 ARG A CA 1
ATOM 2591 C C . ARG A 1 335 ? -13.840 -8.606 32.396 1.00 86.06 335 ARG A C 1
ATOM 2593 O O . ARG A 1 335 ? -12.848 -8.587 33.111 1.00 86.06 335 ARG A O 1
ATOM 2600 N N . ALA A 1 336 ? -14.448 -9.730 32.022 1.00 83.56 336 ALA A N 1
ATOM 2601 C CA . ALA A 1 336 ? -14.014 -11.039 32.501 1.00 83.56 336 ALA A CA 1
ATOM 2602 C C . ALA A 1 336 ? -12.537 -11.321 32.161 1.00 83.56 336 ALA A C 1
ATOM 2604 O O . ALA A 1 336 ? -11.808 -11.867 32.985 1.00 83.56 336 ALA A O 1
ATOM 2605 N N . ALA A 1 337 ? -12.068 -10.901 30.980 1.00 80.31 337 ALA A N 1
ATOM 2606 C CA . ALA A 1 337 ? -10.668 -11.038 30.580 1.00 80.31 337 ALA A CA 1
ATOM 2607 C C . ALA A 1 337 ? -9.707 -10.157 31.401 1.00 80.31 337 ALA A C 1
ATOM 2609 O O . ALA A 1 337 ? -8.558 -10.536 31.607 1.00 80.31 337 ALA A O 1
ATOM 2610 N N . LEU A 1 338 ? -10.154 -8.989 31.876 1.00 74.00 338 LEU A N 1
ATOM 2611 C CA . LEU A 1 338 ? -9.362 -8.124 32.756 1.00 74.00 338 LEU A CA 1
ATOM 2612 C C . LEU A 1 338 ? -9.306 -8.647 34.198 1.00 74.00 338 LEU A C 1
ATOM 2614 O O . LEU A 1 338 ? -8.275 -8.469 34.842 1.00 74.00 338 LEU A O 1
ATOM 2618 N N . ASP A 1 339 ? -10.380 -9.294 34.661 1.00 61.84 339 ASP A N 1
ATOM 2619 C CA . ASP A 1 339 ? -10.516 -9.861 36.012 1.00 61.84 339 ASP A CA 1
ATOM 2620 C C . ASP A 1 339 ? -9.929 -11.274 36.138 1.00 61.84 339 ASP A C 1
ATOM 2622 O O . ASP A 1 339 ? -9.818 -11.807 37.242 1.00 61.84 339 ASP A O 1
ATOM 2626 N N . THR A 1 340 ? -9.547 -11.900 35.022 1.00 50.84 340 THR A N 1
ATOM 2627 C CA . THR A 1 340 ? -8.858 -13.191 35.043 1.00 50.84 340 THR A CA 1
ATOM 2628 C C . THR A 1 340 ? -7.424 -12.958 35.531 1.00 50.84 340 THR A C 1
ATOM 2630 O O . THR A 1 340 ? -6.642 -12.333 34.807 1.00 50.84 340 THR A O 1
ATOM 2633 N N . PRO A 1 341 ? -7.035 -13.430 36.736 1.00 37.69 341 PRO A N 1
ATOM 2634 C CA . PRO A 1 341 ? -5.650 -13.343 37.167 1.00 37.69 341 PRO A CA 1
ATOM 2635 C C . PRO A 1 341 ? -4.796 -14.090 36.148 1.00 37.69 341 PRO A C 1
ATOM 2637 O O . PRO A 1 341 ? -5.068 -15.250 35.828 1.00 37.69 341 PRO A O 1
ATOM 2640 N N . VAL A 1 342 ? -3.779 -13.410 35.616 1.00 32.91 342 VAL A N 1
ATOM 2641 C CA . VAL A 1 342 ? -2.795 -14.023 34.724 1.00 32.91 342 VAL A CA 1
ATOM 2642 C C . VAL A 1 342 ? -2.143 -15.158 35.502 1.00 32.91 342 VAL A C 1
ATOM 2644 O O . VAL A 1 342 ? -1.256 -14.945 36.326 1.00 32.91 342 VAL A O 1
ATOM 2647 N N . THR A 1 343 ? -2.617 -16.378 35.270 1.00 26.34 343 THR A N 1
ATOM 2648 C CA . THR A 1 343 ? -1.962 -17.575 35.774 1.00 26.34 343 THR A CA 1
ATOM 2649 C C . THR A 1 343 ? -0.829 -17.820 34.801 1.00 26.34 343 THR A C 1
ATOM 2651 O O . THR A 1 343 ? -0.989 -18.505 33.794 1.00 26.34 343 THR A O 1
ATOM 2654 N N . MET A 1 344 ? 0.301 -17.159 35.045 1.00 24.48 344 MET A N 1
ATOM 2655 C CA . MET A 1 344 ? 1.539 -17.521 34.371 1.00 24.48 344 MET A CA 1
ATOM 2656 C C . MET A 1 344 ? 1.747 -19.020 34.616 1.00 24.48 344 MET A C 1
ATOM 2658 O O . MET A 1 344 ? 1.663 -19.436 35.778 1.00 24.48 344 MET A O 1
ATOM 2662 N N . PRO A 1 345 ? 1.994 -19.851 33.588 1.00 26.31 345 PRO A N 1
ATOM 2663 C CA . PRO A 1 345 ? 2.489 -21.189 33.840 1.00 26.31 345 PRO A CA 1
ATOM 2664 C C . PRO A 1 345 ? 3.793 -21.018 34.618 1.00 26.31 345 PRO A C 1
ATOM 2666 O O . PRO A 1 345 ? 4.775 -20.480 34.108 1.00 26.31 345 PRO A O 1
ATOM 2669 N N . VAL A 1 346 ? 3.766 -21.407 35.891 1.00 27.61 346 VAL A N 1
ATOM 2670 C CA . VAL A 1 346 ? 4.972 -21.568 36.691 1.00 27.61 346 VAL A CA 1
ATOM 2671 C C . VAL A 1 346 ? 5.729 -22.706 36.019 1.00 27.61 346 VAL A C 1
ATOM 2673 O O . VAL A 1 346 ? 5.442 -23.875 36.250 1.00 27.61 346 VAL A O 1
ATOM 2676 N N . THR A 1 347 ? 6.666 -22.372 35.135 1.00 28.41 347 THR A N 1
ATOM 2677 C CA . THR A 1 347 ? 7.803 -23.253 34.877 1.00 28.41 347 THR A CA 1
ATOM 2678 C C . THR A 1 347 ? 8.411 -23.556 36.236 1.00 28.41 347 THR A C 1
ATOM 2680 O O . THR A 1 347 ? 8.729 -22.607 36.959 1.00 28.41 347 THR A O 1
ATOM 2683 N N . GLU A 1 348 ? 8.481 -24.841 36.598 1.00 25.66 348 GLU A N 1
ATOM 2684 C CA . GLU A 1 348 ? 9.042 -25.321 37.862 1.00 25.66 348 GLU A CA 1
ATOM 2685 C C . GLU A 1 348 ? 10.265 -24.491 38.242 1.00 25.66 348 GLU A C 1
ATOM 2687 O O . GLU A 1 348 ? 11.298 -24.479 37.569 1.00 25.66 348 GLU A O 1
ATOM 2692 N N . ARG A 1 349 ? 10.090 -23.723 39.313 1.00 28.97 349 ARG A N 1
ATOM 2693 C CA . ARG A 1 349 ? 11.146 -22.942 39.923 1.00 28.97 349 ARG A CA 1
ATOM 2694 C C . ARG A 1 349 ? 12.072 -23.961 40.571 1.00 28.97 349 ARG A C 1
ATOM 2696 O O . ARG A 1 349 ? 11.669 -24.654 41.497 1.00 28.97 349 ARG A O 1
ATOM 2703 N N . VAL A 1 350 ? 13.299 -24.072 40.076 1.00 26.36 350 VAL A N 1
ATOM 2704 C CA . VAL A 1 350 ? 14.365 -24.707 40.850 1.00 26.36 350 VAL A CA 1
ATOM 2705 C C . VAL A 1 350 ? 14.573 -23.817 42.074 1.00 26.36 350 VAL A C 1
ATOM 2707 O O . VAL A 1 350 ? 14.967 -22.657 41.934 1.00 26.36 350 VAL A O 1
ATOM 2710 N N . ASP A 1 351 ? 14.213 -24.328 43.250 1.00 26.67 351 ASP A N 1
ATOM 2711 C CA . ASP A 1 351 ? 14.298 -23.606 44.516 1.00 26.67 351 ASP A CA 1
ATOM 2712 C C . ASP A 1 351 ? 15.741 -23.162 44.790 1.00 26.67 351 ASP A C 1
ATOM 2714 O O . ASP A 1 351 ? 16.629 -23.967 45.073 1.00 26.67 351 ASP A O 1
ATOM 2718 N N . ALA A 1 352 ? 15.965 -21.850 44.740 1.00 26.91 352 ALA A N 1
ATOM 2719 C CA . ALA A 1 352 ? 17.064 -21.199 45.437 1.00 26.91 352 ALA A CA 1
ATOM 2720 C C . ALA A 1 352 ? 16.511 -20.616 46.752 1.00 26.91 352 ALA A C 1
ATOM 2722 O O . ALA A 1 352 ? 15.384 -20.111 46.766 1.00 26.91 352 ALA A O 1
ATOM 2723 N N . PRO A 1 353 ? 17.262 -20.682 47.864 1.00 26.02 353 PRO A N 1
ATOM 2724 C CA . PRO A 1 353 ? 16.731 -20.385 49.187 1.00 26.02 353 PRO A CA 1
ATOM 2725 C C . PRO A 1 353 ? 16.314 -18.913 49.299 1.00 26.02 353 PRO A C 1
ATOM 2727 O O . PRO A 1 353 ? 17.102 -18.003 49.045 1.00 26.02 353 PRO A O 1
ATOM 2730 N N . VAL A 1 354 ? 15.061 -18.688 49.698 1.00 28.27 354 VAL A N 1
ATOM 2731 C CA . VAL A 1 354 ? 14.495 -17.359 49.958 1.00 28.27 354 VAL A CA 1
ATOM 2732 C C . VAL A 1 354 ? 14.944 -16.883 51.341 1.00 28.27 354 VAL A C 1
ATOM 2734 O O . VAL A 1 354 ? 14.660 -17.528 52.350 1.00 28.27 354 VAL A O 1
ATOM 2737 N N . ALA A 1 355 ? 15.634 -15.742 51.391 1.00 28.33 355 ALA A N 1
ATOM 2738 C CA . ALA A 1 355 ? 15.877 -14.998 52.625 1.00 28.33 355 ALA A CA 1
ATOM 2739 C C . ALA A 1 355 ? 14.587 -14.278 53.072 1.00 28.33 355 ALA A C 1
ATOM 2741 O O . ALA A 1 355 ? 13.841 -13.763 52.241 1.00 28.33 355 ALA A O 1
ATOM 2742 N N . GLY A 1 356 ? 14.315 -14.279 54.382 1.00 31.84 356 GLY A N 1
ATOM 2743 C CA . GLY A 1 356 ? 13.093 -13.730 54.987 1.00 31.84 356 GLY A CA 1
ATOM 2744 C C . GLY A 1 356 ? 12.920 -12.206 54.845 1.00 31.84 356 GLY A C 1
ATOM 2745 O O . GLY A 1 356 ? 13.831 -11.520 54.380 1.00 31.84 356 GLY A O 1
ATOM 2746 N N . PRO A 1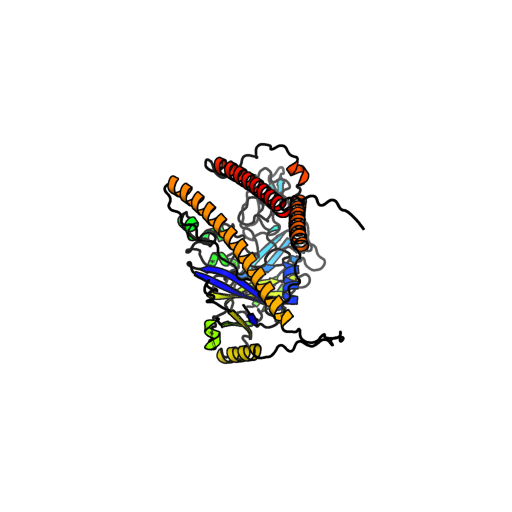 357 ? 11.749 -11.663 55.239 1.00 33.59 357 PRO A N 1
ATOM 2747 C CA . PRO A 1 357 ? 11.390 -10.268 54.996 1.00 33.59 357 PRO A CA 1
ATOM 2748 C C . PRO A 1 357 ? 12.331 -9.304 55.728 1.00 33.59 357 PRO A C 1
ATOM 2750 O O . PRO A 1 357 ? 12.702 -9.525 56.882 1.00 33.59 357 PRO A O 1
ATOM 2753 N N . ALA A 1 358 ? 12.713 -8.234 55.030 1.00 37.69 358 ALA A N 1
ATOM 2754 C CA . ALA A 1 358 ? 13.632 -7.222 55.526 1.00 37.69 358 ALA A CA 1
ATOM 2755 C C . ALA A 1 358 ? 13.016 -6.423 56.690 1.00 37.69 358 ALA A C 1
ATOM 2757 O O . ALA A 1 358 ? 11.832 -6.084 56.673 1.00 37.69 358 ALA A O 1
ATOM 2758 N N . GLY A 1 359 ? 13.828 -6.147 57.712 1.00 33.94 359 GLY A N 1
ATOM 2759 C CA . GLY A 1 359 ? 13.425 -5.388 58.895 1.00 33.94 359 GLY A CA 1
ATOM 2760 C C . GLY A 1 359 ? 13.169 -3.895 58.618 1.00 33.94 359 GLY A C 1
ATOM 2761 O O . GLY A 1 359 ? 13.481 -3.403 57.531 1.00 33.94 359 GLY A O 1
ATOM 2762 N N . PRO A 1 360 ? 12.631 -3.158 59.608 1.00 37.88 360 PRO A N 1
ATOM 2763 C CA . PRO A 1 360 ? 12.229 -1.749 59.482 1.00 37.88 360 PRO A CA 1
ATOM 2764 C C . PRO A 1 360 ? 13.334 -0.807 58.964 1.00 37.88 360 PRO A C 1
ATOM 2766 O O . PRO A 1 360 ? 13.027 0.147 58.250 1.00 37.88 360 PRO A O 1
ATOM 2769 N N . ASP A 1 361 ? 14.609 -1.125 59.205 1.00 37.09 361 ASP A N 1
ATOM 2770 C CA . ASP A 1 361 ? 15.758 -0.338 58.731 1.00 37.09 361 ASP A CA 1
ATOM 2771 C C . ASP A 1 361 ? 15.923 -0.366 57.196 1.00 37.09 361 ASP A C 1
ATOM 2773 O O . ASP A 1 361 ? 16.364 0.610 56.589 1.00 37.09 361 ASP A O 1
ATOM 2777 N N . ALA A 1 362 ? 15.515 -1.455 56.532 1.00 33.88 362 ALA A N 1
ATOM 2778 C CA . ALA A 1 362 ? 15.589 -1.577 55.073 1.00 33.88 362 ALA A CA 1
ATOM 2779 C C . ALA A 1 362 ? 14.489 -0.768 54.366 1.00 33.88 362 ALA A C 1
ATOM 2781 O O . ALA A 1 362 ? 14.713 -0.217 53.288 1.00 33.88 362 ALA A O 1
ATOM 2782 N N . GLN A 1 363 ? 13.315 -0.650 54.996 1.00 37.03 363 GLN A N 1
ATOM 2783 C CA . GLN A 1 363 ? 12.214 0.176 54.500 1.00 37.03 363 GLN A CA 1
ATOM 2784 C C . GLN A 1 363 ? 12.564 1.670 54.601 1.00 37.03 363 GLN A C 1
ATOM 2786 O O . GLN A 1 363 ? 12.246 2.457 53.707 1.00 37.03 363 GLN A O 1
ATOM 2791 N N . GLN A 1 364 ? 13.271 2.052 55.668 1.00 37.34 364 GLN A N 1
ATOM 2792 C CA . GLN A 1 364 ? 13.745 3.415 55.878 1.00 37.34 364 GLN A CA 1
ATOM 2793 C C . GLN A 1 364 ? 14.847 3.795 54.874 1.00 37.34 364 GLN A C 1
ATOM 2795 O O . GLN A 1 364 ? 14.735 4.831 54.222 1.00 37.34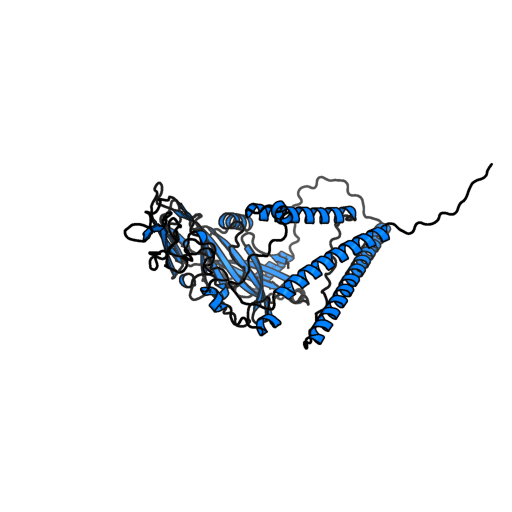 364 GLN A O 1
ATOM 2800 N N . ALA A 1 365 ? 15.817 2.908 54.624 1.00 35.06 365 ALA A N 1
ATOM 2801 C CA . ALA A 1 365 ? 16.856 3.114 53.608 1.00 35.06 365 ALA A CA 1
ATOM 2802 C C . ALA A 1 365 ? 16.296 3.228 52.171 1.00 35.06 365 ALA A C 1
ATOM 2804 O O . ALA A 1 365 ? 16.798 4.012 51.363 1.00 35.06 365 ALA A O 1
ATOM 2805 N N . LEU A 1 366 ? 15.223 2.495 51.847 1.00 31.92 366 LEU A N 1
ATOM 2806 C CA . LEU A 1 366 ? 14.533 2.596 50.553 1.00 31.92 366 LEU A CA 1
ATOM 2807 C C . LEU A 1 366 ? 13.776 3.932 50.406 1.00 31.92 366 LEU A C 1
ATOM 2809 O O . LEU A 1 366 ? 13.751 4.534 49.330 1.00 31.92 366 LEU A O 1
ATOM 2813 N N . THR A 1 367 ? 13.192 4.427 51.499 1.00 38.47 367 THR A N 1
ATOM 2814 C CA . THR A 1 367 ? 12.483 5.719 51.535 1.00 38.47 367 THR A CA 1
ATOM 2815 C C . THR A 1 367 ? 13.462 6.895 51.426 1.00 38.47 367 THR A C 1
ATOM 2817 O O . THR A 1 367 ? 13.228 7.843 50.680 1.00 38.47 367 THR A O 1
ATOM 2820 N N . GLU A 1 368 ? 14.612 6.811 52.095 1.00 38.94 368 GLU A N 1
ATOM 2821 C CA . GLU A 1 368 ? 15.681 7.812 52.002 1.00 38.94 368 GLU A CA 1
ATOM 2822 C C . GLU A 1 368 ? 16.357 7.803 50.616 1.00 38.94 368 GLU A C 1
ATOM 2824 O O . GLU A 1 368 ? 16.629 8.864 50.050 1.00 38.94 368 GLU A O 1
ATOM 2829 N N . GLY A 1 369 ? 16.543 6.622 50.009 1.00 37.50 369 GLY A N 1
ATOM 2830 C CA . GLY A 1 369 ? 17.090 6.472 48.654 1.00 37.50 369 GLY A CA 1
ATOM 2831 C C . GLY A 1 369 ? 16.174 7.008 47.546 1.00 37.50 369 GLY A C 1
ATOM 2832 O O . GLY A 1 369 ? 16.647 7.645 46.603 1.00 37.50 369 GLY A O 1
ATOM 2833 N N . THR A 1 370 ? 14.857 6.814 47.670 1.00 42.22 370 THR A N 1
ATOM 2834 C CA . THR A 1 370 ? 13.865 7.372 46.729 1.00 42.22 370 THR A CA 1
ATOM 2835 C C . THR A 1 370 ? 13.724 8.890 46.872 1.00 42.22 370 THR A C 1
ATOM 2837 O O . THR A 1 370 ? 13.651 9.592 45.862 1.00 42.22 370 THR A O 1
ATOM 2840 N N . ALA A 1 371 ? 13.790 9.424 48.097 1.00 44.44 371 ALA A N 1
ATOM 2841 C CA . ALA A 1 371 ? 13.793 10.867 48.342 1.00 44.44 371 ALA A CA 1
ATOM 2842 C C . ALA A 1 371 ? 15.052 11.559 47.783 1.00 44.44 371 ALA A C 1
ATOM 2844 O O . ALA A 1 371 ? 14.954 12.623 47.168 1.00 44.44 371 ALA A O 1
ATOM 2845 N N . ALA A 1 372 ? 16.230 10.943 47.928 1.00 45.47 372 ALA A N 1
ATOM 2846 C CA . ALA A 1 372 ? 17.479 11.465 47.370 1.00 45.47 372 ALA A CA 1
ATOM 2847 C C . ALA A 1 372 ? 17.485 11.454 45.828 1.00 45.47 372 ALA A C 1
ATOM 2849 O O . ALA A 1 372 ? 17.938 12.417 45.204 1.00 45.47 372 ALA A O 1
ATOM 2850 N N . ALA A 1 373 ? 16.938 10.404 45.207 1.00 44.12 373 ALA A N 1
ATOM 2851 C CA . ALA A 1 373 ? 16.787 10.318 43.754 1.00 44.12 373 ALA A CA 1
ATOM 2852 C C . ALA A 1 373 ? 15.810 11.377 43.210 1.00 44.12 373 ALA A C 1
ATOM 2854 O O . ALA A 1 373 ? 16.095 12.014 42.194 1.00 44.12 373 ALA A O 1
ATOM 2855 N N . GLN A 1 374 ? 14.705 11.625 43.921 1.00 49.97 374 GLN A N 1
ATOM 2856 C CA . GLN A 1 374 ? 13.755 12.679 43.568 1.00 49.97 374 GLN A CA 1
ATOM 2857 C C . GLN A 1 374 ? 14.390 14.072 43.684 1.00 49.97 374 GLN A C 1
ATOM 2859 O O . GLN A 1 374 ? 14.275 14.872 42.761 1.00 49.97 374 GLN A O 1
ATOM 2864 N N . ALA A 1 375 ? 15.137 14.346 44.758 1.00 50.81 375 ALA A N 1
ATOM 2865 C CA . ALA A 1 375 ? 15.833 15.621 44.938 1.00 50.81 375 ALA A CA 1
ATOM 2866 C C . ALA A 1 375 ? 16.905 15.874 43.858 1.00 50.81 375 ALA A C 1
ATOM 2868 O O . ALA A 1 375 ? 17.081 17.006 43.400 1.00 50.81 375 ALA A O 1
ATOM 2869 N N . ALA A 1 376 ? 17.608 14.828 43.411 1.00 48.75 376 ALA A N 1
ATOM 2870 C CA . ALA A 1 376 ? 18.560 14.924 42.305 1.00 48.75 376 ALA A CA 1
ATOM 2871 C C . ALA A 1 376 ? 17.857 15.221 40.968 1.00 48.75 376 ALA A C 1
ATOM 2873 O O . ALA A 1 376 ? 18.313 16.079 40.211 1.00 48.75 376 ALA A O 1
ATOM 2874 N N . TYR A 1 377 ? 16.723 14.567 40.706 1.00 47.16 377 TYR A N 1
ATOM 2875 C CA . TYR A 1 377 ? 15.905 14.814 39.520 1.00 47.16 377 TYR A CA 1
ATOM 2876 C C . TYR A 1 377 ? 15.324 16.238 39.502 1.00 47.16 377 TYR A C 1
ATOM 2878 O O . TYR A 1 377 ? 15.402 16.927 38.485 1.00 47.16 377 TYR A O 1
ATOM 2886 N N . ASP A 1 378 ? 14.813 16.717 40.639 1.00 57.34 378 ASP A N 1
ATOM 2887 C CA . ASP A 1 378 ? 14.307 18.084 40.817 1.00 57.34 378 ASP A CA 1
ATOM 2888 C C . ASP A 1 378 ? 15.393 19.128 40.522 1.00 57.34 378 ASP A C 1
ATOM 2890 O O . ASP A 1 378 ? 15.142 20.121 39.835 1.00 57.34 378 ASP A O 1
ATOM 2894 N N . LYS A 1 379 ? 16.623 18.882 40.990 1.00 56.25 379 LYS A N 1
ATOM 2895 C CA . LYS A 1 379 ? 17.769 19.769 40.762 1.00 56.25 379 LYS A CA 1
ATOM 2896 C C . LYS A 1 379 ? 18.155 19.849 39.283 1.00 56.25 379 LYS A C 1
ATOM 2898 O O . LYS A 1 379 ? 18.413 20.945 38.789 1.00 56.25 379 LYS A O 1
ATOM 2903 N N . VAL A 1 380 ? 18.175 18.718 38.577 1.00 50.00 380 VAL A N 1
ATOM 2904 C CA . VAL A 1 380 ? 18.461 18.675 37.131 1.00 50.00 380 VAL A CA 1
ATOM 2905 C C . VAL A 1 380 ? 17.344 19.357 36.339 1.00 50.00 380 VAL A C 1
ATOM 2907 O O . VAL A 1 380 ? 17.619 20.149 35.442 1.00 50.00 380 VAL A O 1
ATOM 2910 N N . TRP A 1 381 ? 16.082 19.129 36.708 1.00 58.12 381 TRP A N 1
ATOM 2911 C CA . TRP A 1 381 ? 14.951 19.791 36.060 1.00 58.12 381 TRP A CA 1
ATOM 2912 C C . TRP A 1 381 ? 14.984 21.315 36.245 1.00 58.12 381 TRP A C 1
ATOM 2914 O O . TRP A 1 381 ? 14.749 22.055 35.293 1.00 58.12 381 TRP A O 1
ATOM 2924 N N . ALA A 1 382 ? 15.356 21.799 37.433 1.00 61.53 382 ALA A N 1
ATOM 2925 C CA . ALA A 1 382 ? 15.530 23.230 37.685 1.00 61.53 382 ALA A CA 1
ATOM 2926 C C . ALA A 1 382 ? 16.629 23.858 36.807 1.00 61.53 382 ALA A C 1
ATOM 2928 O O . ALA A 1 382 ? 16.476 24.987 36.347 1.00 61.53 382 ALA A O 1
ATOM 2929 N N . GLN A 1 383 ? 17.713 23.125 36.530 1.00 54.03 383 GLN A N 1
ATOM 2930 C CA . GLN A 1 383 ? 18.767 23.579 35.616 1.00 54.03 383 GLN A CA 1
ATOM 2931 C C . GLN A 1 383 ? 18.283 23.644 34.160 1.00 54.03 383 GLN A C 1
ATOM 2933 O O . GLN A 1 383 ? 18.600 24.602 33.460 1.00 54.03 383 GLN A O 1
ATOM 2938 N N . ILE A 1 384 ? 17.476 22.670 33.725 1.00 48.25 384 ILE A N 1
ATOM 2939 C CA . ILE A 1 384 ? 16.865 22.653 32.386 1.00 48.25 384 ILE A CA 1
ATOM 2940 C C . ILE A 1 384 ? 15.912 23.841 32.208 1.00 48.25 384 ILE A C 1
ATOM 2942 O O . ILE A 1 384 ? 15.986 24.532 31.196 1.00 48.25 384 ILE A O 1
ATOM 2946 N N . VAL A 1 385 ? 15.060 24.116 33.200 1.00 60.00 385 VAL A N 1
ATOM 2947 C CA . VAL A 1 385 ? 14.147 25.271 33.176 1.00 60.00 385 VAL A CA 1
ATOM 2948 C C . VAL A 1 385 ? 14.928 26.590 33.137 1.00 60.00 385 VAL A C 1
ATOM 2950 O O . VAL A 1 385 ? 14.623 27.447 32.317 1.00 60.00 385 VAL A O 1
ATOM 2953 N N . ALA A 1 386 ? 15.988 26.737 33.938 1.00 61.78 386 ALA A N 1
ATOM 2954 C CA . ALA A 1 386 ? 16.806 27.954 33.942 1.00 61.78 386 ALA A CA 1
ATOM 2955 C C . ALA A 1 386 ? 17.531 28.207 32.603 1.00 61.78 386 ALA A C 1
ATOM 2957 O O . ALA A 1 386 ? 17.626 29.349 32.142 1.00 61.78 386 ALA A O 1
ATOM 2958 N N . ALA A 1 387 ? 18.034 27.145 31.965 1.00 52.47 387 ALA A N 1
ATOM 2959 C CA . ALA A 1 387 ? 18.635 27.229 30.636 1.00 52.47 387 ALA A CA 1
ATOM 2960 C C . ALA A 1 387 ? 17.587 27.595 29.573 1.00 52.47 387 ALA A C 1
ATOM 2962 O O . ALA A 1 387 ? 17.827 28.473 28.744 1.00 52.47 387 ALA A O 1
ATOM 2963 N N . TYR A 1 388 ? 16.402 26.985 29.648 1.00 55.78 388 TYR A N 1
ATOM 2964 C CA . TYR A 1 388 ? 15.280 27.296 28.771 1.00 55.78 388 TYR A CA 1
ATOM 2965 C C . TYR A 1 388 ? 14.838 28.760 28.889 1.00 55.78 388 TYR A C 1
ATOM 2967 O O . TYR A 1 388 ? 14.686 29.429 27.872 1.00 55.78 388 TYR A O 1
ATOM 2975 N N . ASP A 1 389 ? 14.688 29.283 30.108 1.00 59.81 389 ASP A N 1
ATOM 2976 C CA . ASP A 1 389 ? 14.271 30.670 30.346 1.00 59.81 389 ASP A CA 1
ATOM 2977 C C . ASP A 1 389 ? 15.282 31.682 29.793 1.00 59.81 389 ASP A C 1
ATOM 2979 O O . ASP A 1 389 ? 14.903 32.755 29.318 1.00 59.81 389 ASP A O 1
ATOM 2983 N N . THR A 1 390 ? 16.572 31.336 29.814 1.00 60.09 390 THR A N 1
ATOM 2984 C CA . THR A 1 390 ? 17.637 32.171 29.247 1.00 60.09 390 THR A CA 1
ATOM 2985 C C . THR A 1 390 ? 17.509 32.237 27.725 1.00 60.09 390 THR A C 1
ATOM 2987 O O . THR A 1 390 ? 17.420 33.332 27.170 1.00 60.09 390 THR A O 1
ATOM 2990 N N . VAL A 1 391 ? 17.374 31.084 27.061 1.00 48.09 391 VAL A N 1
ATOM 2991 C CA . VAL A 1 391 ? 17.165 31.005 25.604 1.00 48.09 391 VAL A CA 1
ATOM 2992 C C . VAL A 1 391 ? 15.857 31.686 25.199 1.00 48.09 391 VAL A C 1
ATOM 2994 O O . VAL A 1 391 ? 15.823 32.467 24.250 1.00 48.09 391 VAL A O 1
ATOM 2997 N N . ALA A 1 392 ? 14.775 31.461 25.946 1.00 53.75 392 ALA A N 1
ATOM 2998 C CA . ALA A 1 392 ? 13.483 32.068 25.661 1.00 53.75 392 ALA A CA 1
ATOM 2999 C C . ALA A 1 392 ? 13.534 33.603 25.756 1.00 53.75 392 ALA A C 1
ATOM 3001 O O . ALA A 1 392 ? 12.923 34.306 24.948 1.00 53.75 392 ALA A O 1
ATOM 3002 N N . LYS A 1 393 ? 14.305 34.140 26.707 1.00 62.38 393 LYS A N 1
ATOM 3003 C CA . LYS A 1 393 ? 14.505 35.582 26.873 1.00 62.38 393 LYS A CA 1
ATOM 3004 C C . LYS A 1 393 ? 15.363 36.185 25.762 1.00 62.38 393 LYS A C 1
ATOM 3006 O O . LYS A 1 393 ? 15.054 37.281 25.293 1.00 62.38 393 LYS A O 1
ATOM 3011 N N . GLU A 1 394 ? 16.409 35.491 25.324 1.00 58.62 394 GLU A N 1
ATOM 3012 C CA . GLU A 1 394 ? 17.266 35.930 24.214 1.00 58.62 394 GLU A CA 1
ATOM 3013 C C . GLU A 1 394 ? 16.497 35.956 22.890 1.00 58.62 394 GLU A C 1
ATOM 3015 O O . GLU A 1 394 ? 16.492 36.976 22.196 1.00 58.62 394 GLU A O 1
ATOM 3020 N N . VAL A 1 395 ? 15.750 34.890 22.592 1.00 45.94 395 VAL A N 1
ATOM 3021 C CA . VAL A 1 395 ? 14.900 34.807 21.396 1.00 45.94 395 VAL A CA 1
ATOM 3022 C C . VAL A 1 395 ? 13.762 35.828 21.455 1.00 45.94 395 VAL A C 1
ATOM 3024 O O . VAL A 1 395 ? 13.492 36.497 20.459 1.00 45.94 395 VAL A O 1
ATOM 3027 N N . GLY A 1 396 ? 13.131 36.017 22.619 1.00 52.56 396 GLY A N 1
ATOM 3028 C CA . GLY A 1 396 ? 12.114 37.052 22.815 1.00 52.56 396 GLY A CA 1
ATOM 3029 C C . GLY A 1 396 ? 12.656 38.466 22.576 1.00 52.56 396 GLY A C 1
ATOM 3030 O O . GLY A 1 396 ? 12.022 39.262 21.887 1.00 52.56 396 GLY A O 1
ATOM 3031 N N . THR A 1 397 ? 13.865 38.762 23.064 1.00 59.47 397 THR A N 1
ATOM 3032 C CA . THR A 1 397 ? 14.527 40.065 22.865 1.00 59.47 397 THR A CA 1
ATOM 3033 C C . THR A 1 397 ? 14.878 40.297 21.391 1.00 59.47 397 THR A C 1
ATOM 3035 O O . THR A 1 397 ? 14.642 41.383 20.860 1.00 59.47 397 THR A O 1
ATOM 3038 N N . ALA A 1 398 ? 15.393 39.272 20.704 1.00 45.22 398 ALA A N 1
ATOM 3039 C CA . ALA A 1 398 ? 15.708 39.335 19.278 1.00 45.22 398 ALA A CA 1
ATOM 3040 C C . ALA A 1 398 ? 14.450 39.505 18.407 1.00 45.22 398 ALA A C 1
ATOM 3042 O O . ALA A 1 398 ? 14.447 40.305 17.471 1.00 45.22 398 ALA A O 1
ATOM 3043 N N . ALA A 1 399 ? 13.359 38.810 18.743 1.00 42.31 399 ALA A N 1
ATOM 3044 C CA . ALA A 1 399 ? 12.073 38.947 18.066 1.00 42.31 399 ALA A CA 1
ATOM 3045 C C . ALA A 1 399 ? 11.484 40.356 18.239 1.00 42.31 399 ALA A C 1
ATOM 3047 O O . ALA A 1 399 ? 11.044 40.964 17.261 1.00 42.31 399 ALA A O 1
ATOM 3048 N N . GLN A 1 400 ? 11.562 40.912 19.451 1.00 54.09 400 GLN A N 1
ATOM 3049 C CA . GLN A 1 400 ? 11.055 42.248 19.764 1.00 54.09 400 GLN A CA 1
ATOM 3050 C C . GLN A 1 400 ? 11.852 43.350 19.045 1.00 54.09 400 GLN A C 1
ATOM 3052 O O . GLN A 1 400 ? 11.260 44.295 18.523 1.00 54.09 400 GLN A O 1
ATOM 3057 N N . ALA A 1 401 ? 13.177 43.197 18.922 1.00 47.22 401 ALA A N 1
ATOM 3058 C CA . ALA A 1 401 ? 14.028 44.083 18.120 1.00 47.22 401 ALA A CA 1
ATOM 3059 C C . ALA A 1 401 ? 13.713 44.024 16.610 1.00 47.22 401 ALA A C 1
ATOM 3061 O O . ALA A 1 401 ? 13.931 45.001 15.895 1.00 47.22 401 ALA A O 1
ATOM 3062 N N . ALA A 1 402 ? 13.162 42.903 16.137 1.00 42.53 402 ALA A N 1
ATOM 3063 C CA . ALA A 1 402 ? 12.696 42.706 14.766 1.00 42.53 402 ALA A CA 1
ATOM 3064 C C . ALA A 1 402 ? 11.202 43.048 14.558 1.00 42.53 402 ALA A C 1
ATOM 3066 O O . ALA A 1 402 ? 10.686 42.864 13.458 1.00 42.53 402 ALA A O 1
ATOM 3067 N N . GLY A 1 403 ? 10.506 43.562 15.583 1.00 45.78 403 GLY A N 1
ATOM 3068 C CA . GLY A 1 403 ? 9.101 43.984 15.500 1.00 45.78 403 GLY A CA 1
ATOM 3069 C C . GLY A 1 403 ? 8.064 42.863 15.656 1.00 45.78 403 GLY A C 1
ATOM 3070 O O . GLY A 1 403 ? 6.899 43.070 15.319 1.00 45.78 403 GLY A O 1
ATOM 3071 N N . PHE A 1 404 ? 8.462 41.694 16.162 1.00 39.84 404 PHE A N 1
ATOM 3072 C CA . PHE A 1 404 ? 7.589 40.545 16.416 1.00 39.84 404 PHE A CA 1
ATOM 3073 C C . PHE A 1 404 ? 7.444 40.280 17.920 1.00 39.84 404 PHE A C 1
ATOM 3075 O O . PHE A 1 404 ? 8.389 40.448 18.685 1.00 39.84 404 PHE A O 1
ATOM 3082 N N . GLU A 1 405 ? 6.275 39.805 18.348 1.00 42.38 405 GLU A N 1
ATOM 3083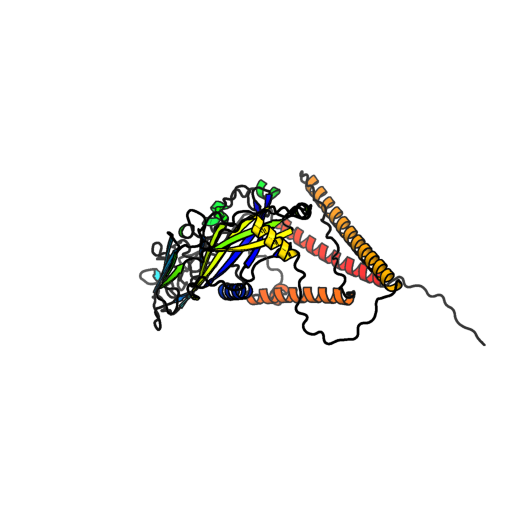 C CA . GLU A 1 405 ? 6.036 39.353 19.722 1.00 42.38 405 GLU A CA 1
ATOM 3084 C C . GLU A 1 405 ? 5.836 37.829 19.694 1.00 42.38 405 GLU A C 1
ATOM 3086 O O . GLU A 1 405 ? 4.870 37.332 19.113 1.00 42.38 405 GLU A O 1
ATOM 3091 N N . ILE A 1 406 ? 6.797 37.074 20.236 1.00 39.53 406 ILE A N 1
ATOM 3092 C CA . ILE A 1 406 ? 6.810 35.603 20.216 1.00 39.53 406 ILE A CA 1
ATOM 3093 C C . ILE A 1 406 ? 6.801 35.099 21.662 1.00 39.53 406 ILE A C 1
ATOM 3095 O O . ILE A 1 406 ? 7.702 35.413 22.435 1.00 39.53 406 ILE A O 1
ATOM 3099 N N . GLY A 1 407 ? 5.791 34.304 22.025 1.00 44.53 407 GLY A N 1
ATOM 3100 C CA . GLY A 1 407 ? 5.739 33.586 23.300 1.00 44.53 407 GLY A CA 1
ATOM 3101 C C . GLY A 1 407 ? 6.290 32.171 23.142 1.00 44.53 407 GLY A C 1
ATOM 3102 O O . GLY A 1 407 ? 5.793 31.413 22.312 1.00 44.53 407 GLY A O 1
ATOM 3103 N N . ILE A 1 408 ? 7.307 31.812 23.925 1.00 45.59 408 ILE A N 1
ATOM 3104 C CA . ILE A 1 408 ? 7.964 30.500 23.856 1.00 45.59 408 ILE A CA 1
ATOM 3105 C C . ILE A 1 408 ? 7.468 29.653 25.049 1.00 45.59 408 ILE A C 1
ATOM 3107 O O . ILE A 1 408 ? 7.619 30.084 26.194 1.00 45.59 408 ILE A O 1
ATOM 3111 N N . PRO A 1 409 ? 6.785 28.513 24.817 1.00 44.75 409 PRO A N 1
ATOM 3112 C CA . PRO A 1 409 ? 6.068 27.780 25.866 1.00 44.75 409 PRO A CA 1
ATOM 3113 C C . PRO A 1 409 ? 6.982 26.902 26.732 1.00 44.75 409 PRO A C 1
ATOM 3115 O O . PRO A 1 409 ? 7.683 26.044 26.208 1.00 44.75 409 PRO A O 1
ATOM 3118 N N . ALA A 1 410 ? 6.894 27.045 28.059 1.00 46.47 410 ALA A N 1
ATOM 3119 C CA . ALA A 1 410 ? 7.750 26.361 29.038 1.00 46.47 410 ALA A CA 1
ATOM 3120 C C . ALA A 1 410 ? 7.919 24.834 28.814 1.00 46.47 410 ALA A C 1
ATOM 3122 O O . ALA A 1 410 ? 6.976 24.153 28.396 1.00 46.47 410 ALA A O 1
ATOM 3123 N N . PRO A 1 411 ? 9.097 24.266 29.144 1.00 45.88 411 PRO A N 1
ATOM 3124 C CA . PRO A 1 411 ? 9.404 22.860 28.904 1.00 45.88 411 PRO A CA 1
ATOM 3125 C C . PRO A 1 411 ? 8.558 21.934 29.790 1.00 45.88 411 PRO A C 1
ATOM 3127 O O . PRO A 1 411 ? 8.269 22.232 30.950 1.00 45.88 411 PRO A O 1
ATOM 3130 N N . SER A 1 412 ? 8.167 20.777 29.248 1.00 45.66 412 SER A N 1
ATOM 3131 C CA . SER A 1 412 ? 7.278 19.814 29.914 1.00 45.66 412 SER A CA 1
ATOM 3132 C C . SER A 1 412 ? 8.052 18.814 30.775 1.00 45.66 412 SER A C 1
ATOM 3134 O O . SER A 1 412 ? 8.945 18.123 30.287 1.00 45.66 412 SER A O 1
ATOM 3136 N N . ARG A 1 413 ? 7.680 18.694 32.053 1.00 48.84 413 ARG A N 1
ATOM 3137 C CA . ARG A 1 413 ? 8.332 17.800 33.019 1.00 48.84 413 ARG A CA 1
ATOM 3138 C C . ARG A 1 413 ? 7.858 16.350 32.866 1.00 48.84 413 ARG A C 1
ATOM 3140 O O . ARG A 1 413 ? 6.660 16.095 32.944 1.00 48.84 413 ARG A O 1
ATOM 3147 N N . LEU A 1 414 ? 8.781 15.397 32.715 1.00 39.84 414 LEU A N 1
ATOM 3148 C CA . LEU A 1 414 ? 8.468 13.958 32.718 1.00 39.84 414 LEU A CA 1
ATOM 3149 C C . LEU A 1 414 ? 8.307 13.425 34.163 1.00 39.84 414 LEU A C 1
ATOM 3151 O O . LEU A 1 414 ? 9.041 13.862 35.052 1.00 39.84 414 LEU A O 1
ATOM 3155 N N . PRO A 1 415 ? 7.377 12.489 34.440 1.00 38.59 415 PRO A N 1
ATOM 3156 C CA . PRO A 1 415 ? 7.272 11.857 35.756 1.00 38.59 415 PRO A CA 1
ATOM 3157 C C . PRO A 1 415 ? 8.388 10.810 35.980 1.00 38.59 415 PRO A C 1
ATOM 3159 O O . PRO A 1 415 ? 8.856 10.200 35.013 1.00 38.59 415 PRO A O 1
ATOM 3162 N N . PRO A 1 416 ? 8.817 10.555 37.235 1.00 40.66 416 PRO A N 1
ATOM 3163 C CA . PRO A 1 416 ? 9.799 9.513 37.533 1.00 40.66 416 PRO A CA 1
ATOM 3164 C C . PRO A 1 416 ? 9.241 8.110 37.237 1.00 40.66 416 PRO A C 1
ATOM 3166 O O . PRO A 1 416 ? 8.072 7.832 37.502 1.00 40.66 416 PRO A O 1
ATOM 3169 N N . ARG A 1 417 ? 10.087 7.205 36.724 1.00 35.88 417 ARG A N 1
ATOM 3170 C CA . ARG A 1 417 ? 9.756 5.777 36.547 1.00 35.88 417 ARG A CA 1
ATOM 3171 C C . ARG A 1 417 ? 9.550 5.097 37.907 1.00 35.88 417 ARG A C 1
ATOM 3173 O O . ARG A 1 417 ? 10.400 5.219 38.783 1.00 35.88 417 ARG A O 1
ATOM 3180 N N . SER A 1 418 ? 8.460 4.346 38.060 1.00 38.12 418 SER A N 1
ATOM 3181 C CA . SER A 1 418 ? 8.046 3.673 39.303 1.00 38.12 418 SER A CA 1
ATOM 3182 C C . SER A 1 418 ? 8.525 2.218 39.422 1.00 38.12 418 SER A C 1
ATOM 3184 O O . SER A 1 418 ? 7.861 1.395 40.052 1.00 38.12 418 SER A O 1
ATOM 3186 N N . ASP A 1 419 ? 9.652 1.865 38.808 1.00 34.22 419 ASP A N 1
ATOM 3187 C CA . ASP A 1 419 ? 10.036 0.461 38.655 1.00 34.22 419 ASP A CA 1
ATOM 3188 C C . ASP A 1 419 ? 11.063 0.089 39.735 1.00 34.22 419 ASP A C 1
ATOM 3190 O O . ASP A 1 419 ? 12.262 0.345 39.610 1.00 34.22 419 ASP A O 1
ATOM 3194 N N . ALA A 1 420 ? 10.585 -0.530 40.817 1.00 34.19 420 ALA A N 1
ATOM 3195 C CA . ALA A 1 420 ? 11.361 -0.938 41.996 1.00 34.19 420 ALA A CA 1
ATOM 3196 C C . ALA A 1 420 ? 12.342 -2.117 41.762 1.00 34.19 420 ALA A C 1
ATOM 3198 O O . ALA A 1 420 ? 12.707 -2.815 42.706 1.00 34.19 420 ALA A O 1
ATOM 3199 N N . SER A 1 421 ? 12.785 -2.358 40.524 1.00 38.53 421 SER A N 1
ATOM 3200 C CA . SER A 1 421 ? 13.760 -3.409 40.181 1.00 38.53 421 SER A CA 1
ATOM 3201 C C . SER A 1 421 ? 15.065 -2.878 39.582 1.00 38.53 421 SER A C 1
ATOM 3203 O O . SER A 1 421 ? 15.875 -3.660 39.083 1.00 38.53 421 SER A O 1
ATOM 3205 N N . ALA A 1 422 ? 15.295 -1.565 39.602 1.00 37.25 422 ALA A N 1
ATOM 3206 C CA . ALA A 1 422 ? 16.540 -0.997 39.106 1.00 37.25 422 ALA A CA 1
ATOM 3207 C C . ALA A 1 422 ? 17.684 -1.280 40.093 1.00 37.25 422 ALA A C 1
ATOM 3209 O O . ALA A 1 422 ? 17.720 -0.741 41.199 1.00 37.25 422 ALA A O 1
ATOM 3210 N N . GLN A 1 423 ? 18.639 -2.121 39.687 1.00 37.97 423 GLN A N 1
ATOM 3211 C CA . GLN A 1 423 ? 19.935 -2.164 40.359 1.00 37.97 423 GLN A CA 1
ATOM 3212 C C . GLN A 1 423 ? 20.563 -0.761 40.339 1.00 37.97 423 GLN A C 1
ATOM 3214 O O . GLN A 1 423 ? 20.384 -0.039 39.353 1.00 37.97 423 GLN A O 1
ATOM 3219 N N . PRO A 1 424 ? 21.294 -0.358 41.395 1.00 37.94 424 PRO A N 1
ATOM 3220 C CA . PRO A 1 424 ? 21.911 0.957 41.453 1.00 37.94 424 PRO A CA 1
ATOM 3221 C C . PRO A 1 424 ? 22.882 1.108 40.282 1.00 37.94 424 PRO A C 1
ATOM 3223 O O . PRO A 1 424 ? 23.936 0.472 40.229 1.00 37.94 424 PRO A O 1
ATOM 3226 N N . VAL A 1 425 ? 22.497 1.938 39.314 1.00 41.41 425 VAL A N 1
ATOM 3227 C CA . VAL A 1 425 ? 23.341 2.261 38.170 1.00 41.41 425 VAL A CA 1
ATOM 3228 C C . VAL A 1 425 ? 24.463 3.146 38.697 1.00 41.41 425 VAL A C 1
ATOM 3230 O O . VAL A 1 425 ? 24.226 4.261 39.159 1.00 41.41 425 VAL A O 1
ATOM 3233 N N . SER A 1 426 ? 25.690 2.633 38.691 1.00 43.31 426 SER A N 1
ATOM 3234 C CA . SER A 1 426 ? 26.853 3.420 39.088 1.00 43.31 426 SER A CA 1
ATOM 3235 C C . SER A 1 426 ? 27.098 4.539 38.070 1.00 43.31 426 SER A C 1
ATOM 3237 O O . SER A 1 426 ? 26.806 4.388 36.881 1.00 43.31 426 SER A O 1
ATOM 3239 N N . ALA A 1 427 ? 27.684 5.657 38.507 1.00 37.06 427 ALA A N 1
ATOM 3240 C CA . ALA A 1 427 ? 28.109 6.735 37.605 1.00 37.06 427 ALA A CA 1
ATOM 3241 C C . ALA A 1 427 ? 29.030 6.213 36.482 1.00 37.06 427 ALA A C 1
ATOM 3243 O O . ALA A 1 427 ? 28.968 6.671 35.343 1.00 37.06 427 ALA A O 1
ATOM 3244 N N . THR A 1 428 ? 29.824 5.182 36.783 1.00 41.53 428 THR A N 1
ATOM 3245 C CA . THR A 1 428 ? 30.650 4.454 35.815 1.00 41.53 428 THR A CA 1
ATOM 3246 C C . THR A 1 428 ? 29.805 3.701 34.782 1.00 41.53 428 THR A C 1
ATOM 3248 O O . THR A 1 428 ? 30.157 3.695 33.608 1.00 41.53 428 THR A O 1
ATOM 3251 N N . GLY A 1 429 ? 28.675 3.111 35.184 1.00 40.44 429 GLY A N 1
ATOM 3252 C CA . GLY A 1 429 ? 27.745 2.412 34.292 1.00 40.44 429 GLY A CA 1
ATOM 3253 C C . GLY A 1 429 ? 26.983 3.345 33.349 1.00 40.44 429 GLY A C 1
ATOM 3254 O O . GLY A 1 429 ? 26.849 3.035 32.169 1.00 40.44 429 GLY A O 1
ATOM 3255 N N . ILE A 1 430 ? 26.549 4.514 33.832 1.00 43.09 430 ILE A N 1
ATOM 3256 C CA . ILE A 1 430 ? 25.886 5.532 32.994 1.00 43.09 430 ILE A CA 1
ATOM 3257 C C . ILE A 1 430 ? 26.881 6.124 31.990 1.00 43.09 430 ILE A C 1
ATOM 3259 O O . ILE A 1 430 ? 26.583 6.201 30.801 1.00 43.09 430 ILE A O 1
ATOM 3263 N N . SER A 1 431 ? 28.085 6.478 32.446 1.00 43.44 431 SER A N 1
ATOM 3264 C CA . SER A 1 431 ? 29.125 7.031 31.572 1.00 43.44 431 SER A CA 1
ATOM 3265 C C . SER A 1 431 ? 29.588 6.015 30.517 1.00 43.44 431 SER A C 1
ATOM 3267 O O . SER A 1 431 ? 29.733 6.356 29.346 1.00 43.44 431 SER A O 1
ATOM 3269 N N . ALA A 1 432 ? 29.703 4.732 30.885 1.00 47.88 432 ALA A N 1
ATOM 3270 C CA . ALA A 1 432 ? 29.994 3.658 29.936 1.00 47.88 432 ALA A CA 1
ATOM 3271 C C . ALA A 1 432 ? 28.862 3.437 28.918 1.00 47.88 432 ALA A C 1
ATOM 3273 O O . ALA A 1 432 ? 29.146 3.187 27.749 1.00 47.88 432 ALA A O 1
ATOM 3274 N N . ALA A 1 433 ? 27.595 3.550 29.329 1.00 43.16 433 ALA A N 1
ATOM 3275 C CA . ALA A 1 433 ? 26.448 3.415 28.431 1.00 43.16 433 ALA A CA 1
ATOM 3276 C C . ALA A 1 433 ? 26.343 4.586 27.440 1.00 43.16 433 ALA A C 1
ATOM 3278 O O . ALA A 1 433 ? 26.078 4.358 26.263 1.00 43.16 433 ALA A O 1
ATOM 3279 N N . ILE A 1 434 ? 26.614 5.816 27.888 1.00 42.88 434 ILE A N 1
ATOM 3280 C CA . ILE A 1 434 ? 26.656 7.004 27.022 1.00 42.88 434 ILE A CA 1
ATOM 3281 C C . ILE A 1 434 ? 27.827 6.900 26.042 1.00 42.88 434 ILE A C 1
ATOM 3283 O O . ILE A 1 434 ? 27.626 7.039 24.839 1.00 42.88 434 ILE A O 1
ATOM 3287 N N . ALA A 1 435 ? 29.032 6.577 26.521 1.00 50.19 435 ALA A N 1
ATOM 3288 C CA . ALA A 1 435 ? 30.198 6.391 25.657 1.00 50.19 435 ALA A CA 1
ATOM 3289 C C . ALA A 1 435 ? 29.982 5.268 24.628 1.00 50.19 435 ALA A C 1
ATOM 3291 O O . ALA A 1 435 ? 30.411 5.386 23.482 1.00 50.19 435 ALA A O 1
ATOM 3292 N N . LYS A 1 436 ? 29.285 4.195 25.020 1.00 57.50 436 LYS A N 1
ATOM 3293 C CA . LYS A 1 436 ? 28.894 3.109 24.119 1.00 57.50 436 LYS A CA 1
ATOM 3294 C C . LYS A 1 436 ? 27.896 3.587 23.058 1.00 57.50 436 LYS A C 1
ATOM 3296 O O . LYS A 1 436 ? 28.158 3.368 21.884 1.00 57.50 436 LYS A O 1
ATOM 3301 N N . ALA A 1 437 ? 26.831 4.290 23.449 1.00 43.62 437 ALA A N 1
ATOM 3302 C CA . ALA A 1 437 ? 25.819 4.804 22.522 1.00 43.62 437 ALA A CA 1
ATOM 3303 C C . ALA A 1 437 ? 26.396 5.819 21.518 1.00 43.62 437 ALA A C 1
ATOM 3305 O O . ALA A 1 437 ? 26.074 5.763 20.336 1.00 43.62 437 ALA A O 1
ATOM 3306 N N . PHE A 1 438 ? 27.300 6.701 21.959 1.00 45.97 438 PHE A N 1
ATOM 3307 C CA . PHE A 1 438 ? 28.009 7.619 21.060 1.00 45.97 438 PHE A CA 1
ATOM 3308 C C . PHE A 1 438 ? 28.902 6.875 20.066 1.00 45.97 438 PHE A C 1
ATOM 3310 O O . PHE A 1 438 ? 28.910 7.205 18.885 1.00 45.97 438 PHE A O 1
ATOM 3317 N N . LYS A 1 439 ? 29.628 5.849 20.523 1.00 54.88 439 LYS A N 1
ATOM 3318 C CA . LYS A 1 439 ? 30.518 5.059 19.666 1.00 54.88 439 LYS A CA 1
ATOM 3319 C C . LYS A 1 439 ? 29.750 4.190 18.664 1.00 54.88 439 LYS A C 1
ATOM 3321 O O . LYS A 1 439 ? 30.207 4.019 17.541 1.00 54.88 439 LYS A O 1
ATOM 3326 N N . GLU A 1 440 ? 28.597 3.659 19.064 1.00 54.28 440 GLU A N 1
ATOM 3327 C CA . GLU A 1 440 ? 27.683 2.919 18.184 1.00 54.28 440 GLU A CA 1
ATOM 3328 C C . GLU A 1 440 ? 27.060 3.849 17.133 1.00 54.28 440 GLU A C 1
ATOM 3330 O O . GLU A 1 440 ? 27.116 3.531 15.949 1.00 54.28 440 GLU A O 1
ATOM 3335 N N . GLY A 1 441 ? 26.594 5.040 17.529 1.00 44.50 441 GLY A N 1
ATOM 3336 C CA . GLY A 1 441 ? 26.075 6.041 16.591 1.00 44.50 441 GLY A CA 1
ATOM 3337 C C . GLY A 1 441 ? 27.134 6.579 15.620 1.00 44.50 441 GLY A C 1
ATOM 3338 O O . GLY A 1 441 ? 26.862 6.734 14.432 1.00 44.50 441 GLY A O 1
ATOM 3339 N N . GLU A 1 442 ? 28.367 6.817 16.081 1.00 50.34 442 GLU A N 1
ATOM 3340 C CA . GLU A 1 442 ? 29.472 7.214 15.196 1.00 50.34 442 GLU A CA 1
ATOM 3341 C C . GLU A 1 442 ? 29.784 6.115 14.168 1.00 50.34 442 GLU A C 1
ATOM 3343 O O . GLU A 1 442 ? 30.022 6.403 12.992 1.00 50.34 442 GLU A O 1
ATOM 3348 N N . GLN A 1 443 ? 29.749 4.848 14.589 1.00 54.88 443 GLN A N 1
ATOM 3349 C CA . GLN A 1 443 ? 29.986 3.713 13.705 1.00 54.88 443 GLN A CA 1
ATOM 3350 C C . GLN A 1 443 ? 28.853 3.539 12.681 1.00 54.88 443 GLN A C 1
ATOM 3352 O O . GLN A 1 443 ? 29.148 3.344 11.504 1.00 54.88 443 GLN A O 1
ATOM 3357 N N . GLU A 1 444 ? 27.587 3.701 13.080 1.00 49.88 444 GLU A N 1
ATOM 3358 C CA . GLU A 1 444 ? 26.434 3.687 12.165 1.00 49.88 444 GLU A CA 1
ATOM 3359 C C . GLU A 1 444 ? 26.529 4.782 11.099 1.00 49.88 444 GLU A C 1
ATOM 3361 O O . GLU A 1 444 ? 26.304 4.521 9.918 1.00 49.88 444 GLU A O 1
ATOM 3366 N N . VAL A 1 445 ? 26.930 5.998 11.483 1.00 42.94 445 VAL A N 1
ATOM 3367 C CA . VAL A 1 445 ? 27.138 7.103 10.535 1.00 42.94 445 VAL A CA 1
ATOM 3368 C C . VAL A 1 445 ? 28.282 6.789 9.567 1.00 42.94 445 VAL A C 1
ATOM 3370 O O . VAL A 1 445 ? 28.152 7.010 8.362 1.00 42.94 445 VAL A O 1
ATOM 3373 N N . ARG A 1 446 ? 29.396 6.232 10.057 1.00 56.97 446 ARG A N 1
ATOM 3374 C CA . ARG A 1 446 ? 30.527 5.819 9.206 1.00 56.97 446 ARG A CA 1
ATOM 3375 C C . ARG A 1 446 ? 30.144 4.695 8.240 1.00 56.97 446 ARG A C 1
ATOM 3377 O O . ARG A 1 446 ? 30.568 4.719 7.083 1.00 56.97 446 ARG A O 1
ATOM 3384 N N . ASP A 1 447 ? 29.334 3.742 8.685 1.00 54.12 447 ASP A N 1
ATOM 3385 C CA . ASP A 1 447 ? 28.874 2.627 7.860 1.00 54.12 447 ASP A CA 1
ATOM 3386 C C . ASP A 1 447 ? 27.843 3.086 6.815 1.00 54.12 447 ASP A C 1
ATOM 3388 O O . ASP A 1 447 ? 27.941 2.686 5.653 1.00 54.12 447 ASP A O 1
ATOM 3392 N N . ALA A 1 448 ? 26.944 4.011 7.166 1.00 44.03 448 ALA A N 1
ATOM 3393 C CA . ALA A 1 448 ? 26.015 4.647 6.227 1.00 44.03 448 ALA A CA 1
ATOM 3394 C C . ALA A 1 448 ? 26.742 5.471 5.145 1.00 44.03 448 ALA A C 1
ATOM 3396 O O . ALA A 1 448 ? 26.384 5.420 3.962 1.00 44.03 448 ALA A O 1
ATOM 3397 N N . LEU A 1 449 ? 27.809 6.187 5.520 1.00 42.91 449 LEU A N 1
ATOM 3398 C CA . LEU A 1 449 ? 28.659 6.913 4.572 1.00 42.91 449 LEU A CA 1
ATOM 3399 C C . LEU A 1 449 ? 29.376 5.948 3.617 1.00 42.91 449 LEU A C 1
ATOM 3401 O O . LEU A 1 449 ? 29.328 6.154 2.402 1.00 42.91 449 LEU A O 1
ATOM 3405 N N . ARG A 1 450 ? 29.941 4.843 4.130 1.00 54.09 450 ARG A N 1
ATOM 3406 C CA . ARG A 1 450 ? 30.571 3.798 3.299 1.00 54.09 450 ARG A CA 1
ATOM 3407 C C . ARG A 1 450 ? 29.605 3.159 2.313 1.00 54.09 450 ARG A C 1
ATOM 3409 O O . ARG A 1 450 ? 29.970 2.955 1.157 1.00 54.09 450 ARG A O 1
ATOM 3416 N N . GLN A 1 451 ? 28.387 2.847 2.752 1.00 48.94 451 GLN A N 1
ATOM 3417 C CA . GLN A 1 451 ? 27.342 2.274 1.896 1.00 48.94 451 GLN A CA 1
ATOM 3418 C C . GLN A 1 451 ? 26.921 3.232 0.775 1.00 48.94 451 GLN A C 1
ATOM 3420 O O . GLN A 1 451 ? 26.539 2.789 -0.305 1.00 48.94 451 GLN A O 1
ATOM 3425 N N . SER A 1 452 ? 27.080 4.537 0.999 1.00 41.94 452 SER A N 1
ATOM 3426 C CA . SER A 1 452 ? 26.835 5.593 0.012 1.00 41.94 452 SER A CA 1
ATOM 3427 C C . SER A 1 452 ? 28.067 5.920 -0.851 1.00 41.94 452 SER A C 1
ATOM 3429 O O . SER A 1 452 ? 28.073 6.917 -1.571 1.00 41.94 452 SER A O 1
ATOM 3431 N N . GLY A 1 453 ? 29.129 5.107 -0.780 1.00 52.50 453 GLY A N 1
ATOM 3432 C CA . GLY A 1 453 ? 30.366 5.292 -1.545 1.00 52.50 453 GLY A CA 1
ATOM 3433 C C . GLY A 1 453 ? 31.272 6.419 -1.036 1.00 52.50 453 GLY A C 1
ATOM 3434 O O . GLY A 1 453 ? 32.187 6.831 -1.749 1.00 52.50 453 GLY A O 1
ATOM 3435 N N . MET A 1 454 ? 31.033 6.925 0.176 1.00 41.12 454 MET A N 1
ATOM 3436 C CA . MET A 1 454 ? 31.784 8.023 0.782 1.00 41.12 454 MET A CA 1
ATOM 3437 C C . MET A 1 454 ? 32.629 7.531 1.961 1.00 41.12 454 MET A C 1
ATOM 3439 O O . MET A 1 454 ? 32.194 6.709 2.762 1.00 41.12 454 MET A O 1
ATOM 3443 N N . ASP A 1 455 ? 33.850 8.047 2.093 1.00 62.84 455 ASP A N 1
ATOM 3444 C CA . ASP A 1 455 ? 34.743 7.703 3.201 1.00 62.84 455 ASP A CA 1
ATOM 3445 C C . ASP A 1 455 ? 34.792 8.841 4.229 1.00 62.84 455 ASP A C 1
ATOM 3447 O O . ASP A 1 455 ? 35.184 9.964 3.908 1.00 62.84 455 ASP A O 1
ATOM 3451 N N . ALA A 1 456 ? 34.377 8.549 5.464 1.00 44.31 456 ALA A N 1
ATOM 3452 C CA . ALA A 1 456 ? 34.240 9.535 6.535 1.00 44.31 456 ALA A CA 1
ATOM 3453 C C . ALA A 1 456 ? 35.577 10.210 6.890 1.00 44.31 456 ALA A C 1
ATOM 3455 O O . ALA A 1 456 ? 35.613 11.419 7.114 1.00 44.31 456 ALA A O 1
ATOM 3456 N N . ASP A 1 457 ? 36.683 9.462 6.865 1.00 57.09 457 ASP A N 1
ATOM 3457 C CA . ASP A 1 457 ? 38.011 10.012 7.154 1.00 57.09 457 ASP A CA 1
ATOM 3458 C C . ASP A 1 457 ? 38.513 10.890 5.995 1.00 57.09 457 ASP A C 1
ATOM 3460 O O . ASP A 1 457 ? 39.095 11.951 6.222 1.00 57.09 457 ASP A O 1
ATOM 3464 N N . SER A 1 458 ? 38.191 10.527 4.749 1.00 50.22 458 SER A N 1
ATOM 3465 C CA . SER A 1 458 ? 38.437 11.370 3.573 1.00 50.22 458 SER A CA 1
ATOM 3466 C C . SER A 1 458 ? 37.581 12.645 3.544 1.00 50.22 458 SER A C 1
ATOM 3468 O O . SER A 1 458 ? 38.029 13.662 3.018 1.00 50.22 458 SER A O 1
ATOM 3470 N N . ILE A 1 459 ? 36.364 12.626 4.099 1.00 44.97 459 ILE A N 1
ATOM 3471 C CA . ILE A 1 459 ? 35.503 13.816 4.233 1.00 44.97 459 ILE A CA 1
ATOM 3472 C C . ILE A 1 459 ? 36.076 14.777 5.279 1.00 44.97 459 ILE A C 1
ATOM 3474 O O . ILE A 1 459 ? 36.175 15.974 5.016 1.00 44.97 459 ILE A O 1
ATOM 3478 N N . LEU A 1 460 ? 36.503 14.254 6.431 1.00 43.09 460 LEU A N 1
ATOM 3479 C CA . LEU A 1 460 ? 37.068 15.045 7.528 1.00 43.09 460 LEU A CA 1
ATOM 3480 C C . LEU A 1 460 ? 38.478 15.582 7.219 1.00 43.09 460 LEU A C 1
ATOM 3482 O O . LEU A 1 460 ? 38.883 16.599 7.776 1.00 43.09 460 LEU A O 1
ATOM 3486 N N . ALA A 1 461 ? 39.217 14.928 6.317 1.00 42.12 461 ALA A N 1
ATOM 3487 C CA . ALA A 1 461 ? 40.552 15.346 5.887 1.00 42.12 461 ALA A CA 1
ATOM 3488 C C . ALA A 1 461 ? 40.563 16.324 4.692 1.00 42.12 461 ALA A C 1
ATOM 3490 O O . ALA A 1 461 ? 41.632 16.829 4.331 1.00 42.12 461 ALA A O 1
ATOM 3491 N N . ARG A 1 462 ? 39.416 16.610 4.051 1.00 39.34 462 ARG A N 1
ATOM 3492 C CA . ARG A 1 462 ? 39.355 17.564 2.930 1.00 39.34 462 ARG A CA 1
ATOM 3493 C C . ARG A 1 462 ? 39.451 19.002 3.454 1.00 39.34 462 ARG A C 1
ATOM 3495 O O . ARG A 1 462 ? 38.613 19.403 4.259 1.00 39.34 462 ARG A O 1
ATOM 3502 N N . PRO A 1 463 ? 40.405 19.825 2.976 1.00 39.91 463 PRO A N 1
ATOM 3503 C CA . PRO A 1 463 ? 40.323 21.260 3.211 1.00 39.91 463 PRO A CA 1
ATOM 3504 C C . PRO A 1 463 ? 39.027 21.770 2.576 1.00 39.91 463 PRO A C 1
ATOM 3506 O O . PRO A 1 463 ? 38.709 21.375 1.451 1.00 39.91 463 PRO A O 1
ATOM 3509 N N . ALA A 1 464 ? 38.286 22.605 3.310 1.00 36.00 464 ALA A N 1
ATOM 3510 C CA . ALA A 1 464 ? 37.000 23.150 2.888 1.00 36.00 464 ALA A CA 1
ATOM 3511 C C . ALA A 1 464 ? 37.121 23.764 1.486 1.00 36.00 464 ALA A C 1
ATOM 3513 O O . ALA A 1 464 ? 37.658 24.858 1.308 1.00 36.00 464 ALA A O 1
ATOM 3514 N N . GLN A 1 465 ? 36.664 23.027 0.475 1.00 34.84 465 GLN A N 1
ATOM 3515 C CA . GLN A 1 465 ? 36.433 23.589 -0.843 1.00 34.84 465 GLN A CA 1
ATOM 3516 C C . GLN A 1 465 ? 35.117 24.363 -0.789 1.00 34.84 465 GLN A C 1
ATOM 3518 O O . GLN A 1 465 ? 34.195 23.933 -0.090 1.00 34.84 465 GLN A O 1
ATOM 3523 N N . PRO A 1 466 ? 35.014 25.495 -1.504 1.00 33.78 466 PRO A N 1
ATOM 3524 C CA . PRO A 1 466 ? 33.748 26.195 -1.623 1.00 33.78 466 PRO A CA 1
ATOM 3525 C C . PRO A 1 466 ? 32.703 25.215 -2.162 1.00 33.78 466 PRO A C 1
ATOM 3527 O O . PRO A 1 466 ? 32.973 24.462 -3.103 1.00 33.78 466 PRO A O 1
ATOM 3530 N N . ALA A 1 467 ? 31.552 25.177 -1.492 1.00 33.47 467 ALA A N 1
ATOM 3531 C CA . ALA A 1 467 ? 30.452 24.288 -1.824 1.00 33.47 467 ALA A CA 1
ATOM 3532 C C . ALA A 1 467 ? 30.099 24.407 -3.321 1.00 33.47 467 ALA A C 1
ATOM 3534 O O . ALA A 1 467 ? 30.105 25.524 -3.845 1.00 33.47 467 ALA A O 1
ATOM 3535 N N . PRO A 1 468 ? 29.779 23.299 -4.020 1.00 29.78 468 PRO A N 1
ATOM 3536 C CA . PRO A 1 468 ? 29.153 23.403 -5.329 1.00 29.78 468 PRO A CA 1
ATOM 3537 C C . PRO A 1 468 ? 27.866 24.208 -5.159 1.00 29.78 468 PRO A C 1
ATOM 3539 O O . PRO A 1 468 ? 27.039 23.925 -4.289 1.00 29.78 468 PRO A O 1
ATOM 3542 N N . GLU A 1 469 ? 27.763 25.281 -5.927 1.00 32.00 469 GLU A N 1
ATOM 3543 C CA . GLU A 1 469 ? 26.788 26.324 -5.676 1.00 32.00 469 GLU A CA 1
ATOM 3544 C C . GLU A 1 469 ? 25.353 25.825 -5.932 1.00 32.00 469 GLU A C 1
ATOM 3546 O O . GLU A 1 469 ? 24.982 25.397 -7.025 1.00 32.00 469 GLU A O 1
ATOM 3551 N N . LEU A 1 470 ? 24.527 25.903 -4.889 1.00 32.25 470 LEU A N 1
ATOM 3552 C CA . LEU A 1 470 ? 23.106 25.539 -4.835 1.00 32.25 470 LEU A CA 1
ATOM 3553 C C . LEU A 1 470 ? 22.200 26.571 -5.547 1.00 32.25 470 LEU A C 1
ATOM 3555 O O . LEU A 1 470 ? 21.180 26.994 -5.009 1.00 32.25 470 LEU A O 1
ATOM 3559 N N . HIS A 1 471 ? 22.551 27.009 -6.757 1.00 32.56 471 HIS A N 1
ATOM 3560 C CA . HIS A 1 471 ? 21.830 28.084 -7.459 1.00 32.56 471 HIS A CA 1
ATOM 3561 C C . HIS A 1 471 ? 20.942 27.635 -8.636 1.00 32.56 471 HIS A C 1
ATOM 3563 O O . HIS A 1 471 ? 20.538 28.462 -9.449 1.00 32.56 471 HIS A O 1
ATOM 3569 N N . THR A 1 472 ? 20.556 26.359 -8.719 1.00 36.84 472 THR A N 1
ATOM 3570 C CA . THR A 1 472 ? 19.604 25.870 -9.743 1.00 36.84 472 THR A CA 1
ATOM 3571 C C . THR A 1 472 ? 18.184 25.593 -9.250 1.00 36.84 472 THR A C 1
ATOM 3573 O O . THR A 1 472 ? 17.377 25.099 -10.033 1.00 36.84 472 THR A O 1
ATOM 3576 N N . LEU A 1 473 ? 17.814 25.961 -8.015 1.00 37.06 473 LEU A N 1
ATOM 3577 C CA . LEU A 1 473 ? 16.411 25.850 -7.575 1.00 37.06 473 LEU A CA 1
ATOM 3578 C C . LEU A 1 473 ? 15.793 27.137 -7.012 1.00 37.06 473 LEU A C 1
ATOM 3580 O O . LEU A 1 473 ? 14.621 27.367 -7.287 1.00 37.06 473 LEU A O 1
ATOM 3584 N N . PHE A 1 474 ? 16.524 28.023 -6.327 1.00 32.56 474 PHE A N 1
ATOM 3585 C CA . PHE A 1 474 ? 15.964 29.286 -5.808 1.00 32.56 474 PHE A CA 1
ATOM 3586 C C . PHE A 1 474 ? 17.069 30.358 -5.662 1.00 32.56 474 PHE A C 1
ATOM 3588 O O . PHE A 1 474 ? 18.157 30.047 -5.190 1.00 32.56 474 PHE A O 1
ATOM 3595 N N . GLY A 1 475 ? 16.831 31.610 -6.085 1.00 30.02 475 GLY A N 1
ATOM 3596 C CA . GLY A 1 475 ? 17.794 32.727 -5.946 1.00 30.02 475 GLY A CA 1
ATOM 3597 C C . GLY A 1 475 ? 17.848 33.345 -4.523 1.00 30.02 475 GLY A C 1
ATOM 3598 O O . GLY A 1 475 ? 16.852 33.240 -3.805 1.00 30.02 475 GLY A O 1
ATOM 3599 N N . PRO A 1 476 ? 18.965 33.992 -4.096 1.00 40.69 476 PRO A N 1
ATOM 3600 C CA . PRO A 1 476 ? 19.198 34.489 -2.719 1.00 40.69 476 PRO A CA 1
ATOM 3601 C C . PRO A 1 476 ? 18.794 35.981 -2.530 1.00 40.69 476 PRO A C 1
ATOM 3603 O O . PRO A 1 476 ? 18.607 36.661 -3.543 1.00 40.69 476 PRO A O 1
ATOM 3606 N N . PRO A 1 477 ? 18.661 36.530 -1.285 1.00 39.53 477 PRO A N 1
ATOM 3607 C CA . PRO A 1 477 ? 19.528 36.277 -0.122 1.00 39.53 477 PRO A CA 1
ATOM 3608 C C . PRO A 1 477 ? 18.821 36.148 1.243 1.00 39.53 477 PRO A C 1
ATOM 3610 O O . PRO A 1 477 ? 18.293 37.118 1.775 1.00 39.53 477 PRO A O 1
ATOM 3613 N N . LEU A 1 478 ? 18.890 34.960 1.852 1.00 38.41 478 LEU A N 1
ATOM 3614 C CA . LEU A 1 478 ? 18.658 34.741 3.297 1.00 38.41 478 LEU A CA 1
ATOM 3615 C C . LEU A 1 478 ? 19.439 33.530 3.868 1.00 38.41 478 LEU A C 1
ATOM 3617 O O . LEU A 1 478 ? 19.387 33.284 5.069 1.00 38.41 478 LEU A O 1
ATOM 3621 N N . LEU A 1 479 ? 20.177 32.779 3.036 1.00 37.34 479 LEU A N 1
ATOM 3622 C CA . LEU A 1 479 ? 20.840 31.525 3.431 1.00 37.34 479 LEU A CA 1
ATOM 3623 C C . LEU A 1 479 ? 22.303 31.678 3.882 1.00 37.34 479 LEU A C 1
ATOM 3625 O O . LEU A 1 479 ? 22.773 30.840 4.648 1.00 37.34 479 LEU A O 1
ATOM 3629 N N . ASP A 1 480 ? 22.997 32.757 3.508 1.00 39.78 480 ASP A N 1
ATOM 3630 C CA . ASP A 1 480 ? 24.393 32.963 3.935 1.00 39.78 480 ASP A CA 1
ATOM 3631 C C . ASP A 1 480 ? 24.505 33.334 5.422 1.00 39.78 480 ASP A C 1
ATOM 3633 O O . ASP A 1 480 ? 25.442 32.927 6.107 1.00 39.78 480 ASP A O 1
ATOM 3637 N N . ASP A 1 481 ? 23.513 34.049 5.952 1.00 39.56 481 ASP A N 1
ATOM 3638 C CA . ASP A 1 481 ? 23.507 34.505 7.345 1.00 39.56 481 ASP A CA 1
ATOM 3639 C C . ASP A 1 481 ? 23.112 33.366 8.309 1.00 39.56 481 ASP A C 1
ATOM 3641 O O . ASP A 1 481 ? 23.665 33.225 9.396 1.00 39.56 481 ASP A O 1
ATOM 3645 N N . PHE A 1 482 ? 22.211 32.473 7.881 1.00 36.81 482 PHE A N 1
ATOM 3646 C CA . PHE A 1 482 ? 21.810 31.301 8.666 1.00 36.81 482 PHE A CA 1
ATOM 3647 C C . PHE A 1 482 ? 22.931 30.259 8.760 1.00 36.81 482 PHE A C 1
ATOM 3649 O O . PHE A 1 482 ? 23.188 29.732 9.840 1.00 36.81 482 PHE A O 1
ATOM 3656 N N . GLY A 1 483 ? 23.644 30.002 7.657 1.00 37.44 483 GLY A N 1
ATOM 3657 C CA . GLY A 1 483 ? 24.756 29.049 7.639 1.00 37.44 483 GLY A CA 1
ATOM 3658 C C . GLY A 1 483 ? 25.912 29.462 8.553 1.00 37.44 483 GLY A C 1
ATOM 3659 O O . GLY A 1 483 ? 26.444 28.624 9.282 1.00 37.44 483 GLY A O 1
ATOM 3660 N N . GLN A 1 484 ? 26.262 30.755 8.573 1.00 43.97 484 GLN A N 1
ATOM 3661 C CA . GLN A 1 484 ? 27.317 31.260 9.457 1.00 43.97 484 GLN A CA 1
ATOM 3662 C C . GLN A 1 484 ? 26.898 31.295 10.930 1.00 43.97 484 GLN A C 1
ATOM 3664 O O . GLN A 1 484 ? 27.704 30.931 11.787 1.00 43.97 484 GLN A O 1
ATOM 3669 N N . ARG A 1 485 ? 25.642 31.653 11.231 1.00 43.47 485 ARG A N 1
ATOM 3670 C CA . ARG A 1 485 ? 25.115 31.642 12.608 1.00 43.47 485 ARG A CA 1
ATOM 3671 C C . ARG A 1 485 ? 25.003 30.233 13.178 1.00 43.47 485 ARG A C 1
ATOM 3673 O O . ARG A 1 485 ? 25.426 30.005 14.304 1.00 43.47 485 ARG A O 1
ATOM 3680 N N . LEU A 1 486 ? 24.529 29.269 12.387 1.00 37.66 486 LEU A N 1
ATOM 3681 C CA . LEU A 1 486 ? 24.437 27.876 12.823 1.00 37.66 486 LEU A CA 1
ATOM 3682 C C . LEU A 1 486 ? 25.832 27.295 13.118 1.00 37.66 486 LEU A C 1
ATOM 3684 O O . LEU A 1 486 ? 26.017 26.592 14.106 1.00 37.66 486 LEU A O 1
ATOM 3688 N N . HIS A 1 487 ? 26.838 27.634 12.303 1.00 42.56 487 HIS A N 1
ATOM 3689 C CA . HIS A 1 487 ? 28.225 27.239 12.570 1.00 42.56 487 HIS A CA 1
ATOM 3690 C C . HIS A 1 487 ? 28.795 27.894 13.837 1.00 42.56 487 HIS A C 1
ATOM 3692 O O . HIS A 1 487 ? 29.489 27.221 14.600 1.00 42.56 487 HIS A O 1
ATOM 3698 N N . SER A 1 488 ? 28.502 29.177 14.095 1.00 43.38 488 SER A N 1
ATOM 3699 C CA . SER A 1 488 ? 28.949 29.827 15.334 1.00 43.38 488 SER A CA 1
ATOM 3700 C C . SER A 1 488 ? 28.245 29.266 16.570 1.00 43.38 488 SER A C 1
ATOM 3702 O O . SER A 1 488 ? 28.905 29.031 17.576 1.00 43.38 488 SER A O 1
ATOM 3704 N N . GLU A 1 489 ? 26.945 28.977 16.479 1.00 42.94 489 GLU A N 1
ATOM 3705 C CA . GLU A 1 489 ? 26.144 28.430 17.581 1.00 42.94 489 GLU A CA 1
ATOM 3706 C C . GLU A 1 489 ? 26.560 27.000 17.941 1.00 42.94 489 GLU A C 1
ATOM 3708 O O . GLU A 1 489 ? 26.672 26.672 19.122 1.00 42.94 489 GLU A O 1
ATOM 3713 N N . VAL A 1 490 ? 26.884 26.162 16.950 1.00 41.53 490 VAL A N 1
ATOM 3714 C CA . VAL A 1 490 ? 27.444 24.822 17.198 1.00 41.53 490 VAL A CA 1
ATOM 3715 C C . VAL A 1 490 ? 28.831 24.926 17.846 1.00 41.53 490 VAL A C 1
ATOM 3717 O O . VAL A 1 490 ? 29.097 24.249 18.838 1.00 41.53 490 VAL A O 1
ATOM 3720 N N . ALA A 1 491 ? 29.690 25.837 17.376 1.00 45.81 491 ALA A N 1
ATOM 3721 C CA . ALA A 1 491 ? 31.007 26.061 17.975 1.00 45.81 491 ALA A CA 1
ATOM 3722 C C . ALA A 1 491 ? 30.943 26.672 19.395 1.00 45.81 491 ALA A C 1
ATOM 3724 O O . ALA A 1 491 ? 31.848 26.458 20.211 1.00 45.81 491 ALA A O 1
ATOM 3725 N N . ASP A 1 492 ? 29.901 27.444 19.712 1.00 45.75 492 ASP A N 1
ATOM 3726 C CA . ASP A 1 492 ? 29.625 27.964 21.058 1.00 45.75 492 ASP A CA 1
ATOM 3727 C C . ASP A 1 492 ? 29.044 26.880 21.980 1.00 45.75 492 ASP A C 1
ATOM 3729 O O . ASP A 1 492 ? 29.416 26.810 23.158 1.00 45.75 492 ASP A O 1
ATOM 3733 N N . ALA A 1 493 ? 28.208 25.982 21.449 1.00 39.84 493 ALA A N 1
ATOM 3734 C CA . ALA A 1 493 ? 27.675 24.833 22.175 1.00 39.84 493 ALA A CA 1
ATOM 3735 C C . ALA A 1 493 ? 28.781 23.832 22.546 1.00 39.84 493 ALA A C 1
ATOM 3737 O O . ALA A 1 493 ? 28.848 23.387 23.693 1.00 39.84 493 ALA A O 1
ATOM 3738 N N . GLU A 1 494 ? 29.711 23.547 21.631 1.00 42.81 494 GLU A N 1
ATOM 3739 C CA . GLU A 1 494 ? 30.873 22.690 21.903 1.00 42.81 494 GLU A CA 1
ATOM 3740 C C . GLU A 1 494 ? 31.822 23.311 22.940 1.00 42.81 494 GLU A C 1
ATOM 3742 O O . GLU A 1 494 ? 32.301 22.625 23.850 1.00 42.81 494 GLU A O 1
ATOM 3747 N N . ARG A 1 495 ? 32.059 24.631 22.872 1.00 49.81 495 ARG A N 1
ATOM 3748 C CA . ARG A 1 495 ? 32.837 25.347 23.899 1.00 49.81 495 ARG A CA 1
ATOM 3749 C C . ARG A 1 495 ? 32.149 25.324 25.261 1.00 49.81 495 ARG A C 1
ATOM 3751 O O . ARG A 1 495 ? 32.825 25.127 26.273 1.00 49.81 495 ARG A O 1
ATOM 3758 N N . SER A 1 496 ? 30.828 25.476 25.291 1.00 40.94 496 SER A N 1
ATOM 3759 C CA . SER A 1 496 ? 30.030 25.427 26.520 1.00 40.94 496 SER A CA 1
ATOM 3760 C C . SER A 1 496 ? 30.015 24.027 27.133 1.00 40.94 496 SER A C 1
ATOM 3762 O O . SER A 1 496 ? 30.223 23.893 28.337 1.00 40.94 496 SER A O 1
ATOM 3764 N N . ALA A 1 497 ? 29.881 22.975 26.319 1.00 40.19 497 ALA A N 1
ATOM 3765 C CA . ALA A 1 497 ? 29.978 21.588 26.771 1.00 40.19 497 ALA A CA 1
ATOM 3766 C C . ALA A 1 497 ? 31.349 21.299 27.403 1.00 40.19 497 ALA A C 1
ATOM 3768 O O . ALA A 1 497 ? 31.426 20.782 28.517 1.00 40.19 497 ALA A O 1
ATOM 3769 N N . LYS A 1 498 ? 32.437 21.742 26.761 1.00 46.50 498 LYS A N 1
ATOM 3770 C CA . LYS A 1 498 ? 33.803 21.571 27.277 1.00 46.50 498 LYS A CA 1
ATOM 3771 C C . LYS A 1 498 ? 34.069 22.374 28.557 1.00 46.50 498 LYS A C 1
ATOM 3773 O O . LYS A 1 498 ? 34.788 21.914 29.448 1.00 46.50 498 LYS A O 1
ATOM 3778 N N . ALA A 1 499 ? 33.480 23.564 28.682 1.00 43.53 499 ALA A N 1
ATOM 3779 C CA . ALA A 1 499 ? 33.539 24.361 29.906 1.00 43.53 499 ALA A CA 1
ATOM 3780 C C . ALA A 1 499 ? 32.778 23.683 31.058 1.00 43.53 499 ALA A C 1
ATOM 3782 O O . ALA A 1 499 ? 33.291 23.629 32.176 1.00 43.53 499 ALA A O 1
ATOM 3783 N N . ILE A 1 500 ? 31.610 23.097 30.777 1.00 42.59 500 ILE A N 1
ATOM 3784 C CA . ILE A 1 500 ? 30.823 22.322 31.744 1.00 42.59 500 ILE A CA 1
ATOM 3785 C C . ILE A 1 500 ? 31.597 21.078 32.189 1.00 42.59 500 ILE A C 1
ATOM 3787 O O . ILE A 1 500 ? 31.720 20.852 33.389 1.00 42.59 500 ILE A O 1
ATOM 3791 N N . GLU A 1 501 ? 32.194 20.319 31.267 1.00 42.50 501 GLU A N 1
ATOM 3792 C CA . GLU A 1 501 ? 33.045 19.169 31.605 1.00 42.50 501 GLU A CA 1
ATOM 3793 C C . GLU A 1 501 ? 34.225 19.570 32.499 1.00 42.50 501 GLU A C 1
ATOM 3795 O O . GLU A 1 501 ? 34.513 18.903 33.494 1.00 42.50 501 GLU A O 1
ATOM 3800 N N . THR A 1 502 ? 34.868 20.703 32.203 1.00 43.97 502 THR A N 1
ATOM 3801 C CA . THR A 1 502 ? 35.995 21.219 32.996 1.00 43.97 502 THR A CA 1
ATOM 3802 C C . THR A 1 502 ? 35.547 21.678 34.390 1.00 43.97 502 THR A C 1
ATOM 3804 O O . THR A 1 502 ? 36.211 21.379 35.383 1.00 43.97 502 THR A O 1
ATOM 3807 N N . SER A 1 503 ? 34.401 22.357 34.500 1.00 41.28 503 SER A N 1
ATOM 3808 C CA . SER A 1 503 ? 33.819 22.761 35.787 1.00 41.28 503 SER A CA 1
ATOM 3809 C C . SER A 1 503 ? 33.341 21.569 36.616 1.00 41.28 503 SER A C 1
ATOM 3811 O O . SER A 1 503 ? 33.500 21.580 37.835 1.00 41.28 503 SER A O 1
ATOM 3813 N N . VAL A 1 504 ? 32.809 20.525 35.978 1.00 41.94 504 VAL A N 1
ATOM 3814 C CA . VAL A 1 504 ? 32.432 19.269 36.639 1.00 41.94 504 VAL A CA 1
ATOM 3815 C C . VAL A 1 504 ? 33.680 18.541 37.144 1.00 41.94 504 VAL A C 1
ATOM 3817 O O . VAL A 1 504 ? 33.705 18.121 38.299 1.00 41.94 504 VAL A O 1
ATOM 3820 N N . ALA A 1 505 ? 34.750 18.469 36.349 1.00 42.22 505 ALA A N 1
ATOM 3821 C CA . ALA A 1 505 ? 36.023 17.888 36.776 1.00 42.22 505 ALA A CA 1
ATOM 3822 C C . ALA A 1 505 ? 36.655 18.653 37.957 1.00 42.22 505 ALA A C 1
ATOM 3824 O O . ALA A 1 505 ? 37.130 18.036 38.910 1.00 42.22 505 ALA A O 1
ATOM 3825 N N . ALA A 1 506 ? 36.606 19.989 37.943 1.00 42.91 506 ALA A N 1
ATOM 3826 C CA . ALA A 1 506 ? 37.097 20.825 39.040 1.00 42.91 506 ALA A CA 1
ATOM 3827 C C . ALA A 1 506 ? 36.244 20.695 40.317 1.00 42.91 506 ALA A C 1
ATOM 3829 O O . ALA A 1 506 ? 36.785 20.663 41.421 1.00 42.91 506 ALA A O 1
ATOM 3830 N N . ALA A 1 507 ? 34.920 20.573 40.182 1.00 41.00 507 ALA A N 1
ATOM 3831 C CA . ALA A 1 507 ? 34.012 20.368 41.311 1.00 41.00 507 ALA A CA 1
ATOM 3832 C C . ALA A 1 507 ? 34.190 18.987 41.969 1.00 41.00 507 ALA A C 1
ATOM 3834 O O . ALA A 1 507 ? 34.039 18.859 43.183 1.00 41.00 507 ALA A O 1
ATOM 3835 N N . LEU A 1 508 ? 34.550 17.968 41.183 1.00 38.38 508 LEU A N 1
ATOM 3836 C CA . LEU A 1 508 ? 34.826 16.611 41.664 1.00 38.38 508 LEU A CA 1
ATOM 3837 C C . LEU A 1 508 ? 36.204 16.464 42.330 1.00 38.38 508 LEU A C 1
ATOM 3839 O O . LEU A 1 508 ? 36.402 15.522 43.094 1.00 38.38 508 LEU A O 1
ATOM 3843 N N . ALA A 1 509 ? 37.142 17.385 42.084 1.00 42.25 509 ALA A N 1
ATOM 3844 C CA . ALA A 1 509 ? 38.475 17.354 42.688 1.00 42.25 509 ALA A CA 1
ATOM 3845 C C . ALA A 1 509 ? 38.500 17.795 44.169 1.00 42.25 509 ALA A C 1
ATOM 3847 O O . ALA A 1 509 ? 39.455 17.473 44.873 1.00 42.25 509 ALA A O 1
ATOM 3848 N N . GLY A 1 510 ? 37.451 18.476 44.656 1.00 38.44 510 GLY A N 1
ATOM 3849 C CA . GLY A 1 510 ? 37.331 18.963 46.039 1.00 38.44 510 GLY A CA 1
ATOM 3850 C C . GLY A 1 510 ? 38.396 20.007 46.444 1.00 38.44 510 GLY A C 1
ATOM 3851 O O . GLY A 1 510 ? 39.444 20.129 45.811 1.00 38.44 510 GLY A O 1
ATOM 3852 N N . PRO A 1 511 ? 38.170 20.812 47.500 1.00 41.31 511 PRO A N 1
ATOM 3853 C CA . PRO A 1 511 ? 39.196 21.724 47.996 1.00 41.31 511 PRO A CA 1
ATOM 3854 C C . PRO A 1 511 ? 40.311 20.930 48.691 1.00 41.31 511 PRO A C 1
ATOM 3856 O O . PRO A 1 511 ? 40.042 20.119 49.577 1.00 41.31 511 PRO A O 1
ATOM 3859 N N . ALA A 1 512 ? 41.568 21.193 48.322 1.00 42.88 512 ALA A N 1
ATOM 3860 C CA . ALA A 1 512 ? 42.737 20.706 49.046 1.00 42.88 512 ALA A CA 1
ATOM 3861 C C . ALA A 1 512 ? 42.707 21.250 50.484 1.00 42.88 512 ALA A C 1
ATOM 3863 O O . ALA A 1 512 ? 43.118 22.378 50.758 1.00 42.88 512 ALA A O 1
ATOM 3864 N N . GLY A 1 513 ? 42.171 20.447 51.403 1.00 35.34 513 GLY A N 1
ATOM 3865 C CA . GLY A 1 513 ? 42.218 20.703 52.831 1.00 35.34 513 GLY A CA 1
ATOM 3866 C C . GLY A 1 513 ? 43.662 20.638 53.309 1.00 35.34 513 GLY A C 1
ATOM 3867 O O . GLY A 1 513 ? 44.268 19.571 53.363 1.00 35.34 513 GLY A O 1
ATOM 3868 N N . THR A 1 514 ? 44.205 21.799 53.659 1.00 35.91 514 THR A N 1
ATOM 3869 C CA . THR A 1 514 ? 45.424 21.971 54.446 1.00 35.91 514 THR A CA 1
ATOM 3870 C C . THR A 1 514 ? 45.315 21.178 55.749 1.00 35.91 514 THR A C 1
ATOM 3872 O O . THR A 1 514 ? 44.687 21.629 56.708 1.00 35.91 514 THR A O 1
ATOM 3875 N N . ALA A 1 515 ? 45.918 19.990 55.788 1.00 33.03 515 ALA A N 1
ATOM 3876 C CA . ALA A 1 515 ? 46.130 19.247 57.019 1.00 33.03 515 ALA A CA 1
ATOM 3877 C C . ALA A 1 515 ? 47.270 19.912 57.801 1.00 33.03 515 ALA A C 1
ATOM 3879 O O . ALA A 1 515 ? 48.422 19.941 57.365 1.00 33.03 515 ALA A O 1
ATOM 3880 N N . ALA A 1 516 ? 46.906 20.482 58.947 1.00 33.06 516 ALA A N 1
ATOM 3881 C CA . ALA A 1 516 ? 47.817 21.017 59.938 1.00 33.06 516 ALA A CA 1
ATOM 3882 C C . ALA A 1 516 ? 48.796 19.936 60.423 1.00 33.06 516 ALA A C 1
ATOM 3884 O O . ALA A 1 516 ? 48.429 18.795 60.701 1.00 33.06 516 ALA A O 1
ATOM 3885 N N . THR A 1 517 ? 50.052 20.345 60.542 1.00 33.28 517 THR A N 1
ATOM 3886 C CA . THR A 1 517 ? 51.158 19.624 61.167 1.00 33.28 517 THR A CA 1
ATOM 3887 C C . THR A 1 517 ? 50.827 19.196 62.597 1.00 33.28 517 THR A C 1
ATOM 3889 O O . THR A 1 517 ? 50.640 20.044 63.468 1.00 33.28 517 THR A O 1
ATOM 3892 N N . ALA A 1 518 ? 50.873 17.891 62.854 1.00 31.34 518 ALA A N 1
ATOM 3893 C CA . ALA A 1 518 ? 51.132 17.330 64.174 1.00 31.34 518 ALA A CA 1
ATOM 3894 C C . ALA A 1 518 ? 52.286 16.324 64.040 1.00 31.34 518 ALA A C 1
ATOM 3896 O O . ALA A 1 518 ? 52.114 15.207 63.557 1.00 31.34 518 ALA A O 1
ATOM 3897 N N . THR A 1 519 ? 53.481 16.772 64.417 1.00 31.69 519 THR A N 1
ATOM 3898 C CA . THR A 1 519 ? 54.687 15.948 64.587 1.00 31.69 519 THR A CA 1
ATOM 3899 C C . THR A 1 519 ? 54.683 15.358 66.011 1.00 31.69 519 THR A C 1
ATOM 3901 O O . THR A 1 519 ? 54.175 16.018 66.920 1.00 31.69 519 THR A O 1
ATOM 3904 N N . PRO A 1 520 ? 55.210 14.136 66.235 1.00 42.44 520 PRO A N 1
ATOM 3905 C CA . PRO A 1 520 ? 54.913 13.317 67.407 1.00 42.44 520 PRO A CA 1
ATOM 3906 C C . PRO A 1 520 ? 55.978 13.419 68.510 1.00 42.44 520 PRO A C 1
ATOM 3908 O O . PRO A 1 520 ? 57.134 13.737 68.240 1.00 42.44 520 PRO A O 1
ATOM 3911 N N . ALA A 1 521 ? 55.603 13.056 69.738 1.00 30.02 521 ALA A N 1
ATOM 3912 C CA . ALA A 1 521 ? 56.485 12.586 70.815 1.00 30.02 521 ALA A CA 1
ATOM 3913 C C . ALA A 1 521 ? 55.599 12.033 71.945 1.00 30.02 521 ALA A C 1
ATOM 3915 O O . ALA A 1 521 ? 54.522 12.574 72.165 1.00 30.02 521 ALA A O 1
ATOM 3916 N N . ALA A 1 522 ? 55.948 11.058 72.774 1.00 34.94 522 ALA A N 1
ATOM 3917 C CA . ALA A 1 522 ? 56.897 9.948 72.823 1.00 34.94 522 ALA A CA 1
ATOM 3918 C C . ALA A 1 522 ? 56.665 9.341 74.228 1.00 34.94 522 ALA A C 1
ATOM 3920 O O . ALA A 1 522 ? 56.334 10.089 75.149 1.00 34.94 522 ALA A O 1
ATOM 3921 N N . THR A 1 523 ? 56.912 8.033 74.364 1.00 37.72 523 THR A N 1
ATOM 3922 C CA . THR A 1 523 ? 56.886 7.190 75.587 1.00 37.72 523 THR A CA 1
ATOM 3923 C C . THR A 1 523 ? 55.551 6.896 76.254 1.00 37.72 523 THR A C 1
ATOM 3925 O O . THR A 1 523 ? 54.901 7.830 76.764 1.00 37.72 523 THR A O 1
#

Organism: NCBI:txid908627

Radius of gyration: 31.18 Å; chains: 1; bounding box: 81×69×114 Å

Secondary structure (DSSP, 8-state):
-EEE--TT-EEEEEEEEETTEEEEEEEEEEEEETTSPBPPHHHHHHHHHHHHTTS-S------SS-EEEE-SEEEPSTT--BSEEEEEEEETTEEEEEEEE---BEEEETTEEEEPPPPPBSEEE-SGGGBEE-TT-TT-TT-EE--SSGGG-TTPBPPSEEBTTB---STT--PPP--SSPPPTTSHHHHTTS---SHHHHHHTTTSPPTT--GGGGT-S-GGGB-SS-B-S--EEEEES--SS-SEEEEE---EEEEEEEE-TTHHHHT--EEEPPEEEEEEEEGGGTEEEEEEEEEEE---TTS-S--EEEEEEEETTSPPPPHHHHHHHHHHHHHS-----------PPPPPPPPHHHHHHHHHHHHHHHHHHHHHHHHHHHHHHHHHHHHHHHHHHTT---PPPPPPPPPPP--TT-----HHHHHHHHHHHHHHHHHHHHHHHHHTT--HHHHHTS--PPPPP--SS---SSHHHHHHHHHHHHHHHHHHHHHHHHHHHHHHT--------------